Protein AF-0000000083360331 (afdb_homodimer)

Sequence (400 aa):
MRREDKVQSKLGWANVNGMLHIPVYKHYLQSQQKDIIAVVDMQGKKNMAIHWPDMNEFAAPVFIGQSQGRLHCITGHKKQEDHRVHIIELSIWVLEDYGAAQWVLKQSVSCLQLFGEISCGVDDLDVVAIHPDRNLVFFVHRYNWKLVSYDMDSEDEVYDLCTLGHGGGLIIPYVPYFVEVPVLSCGASTDFQEGQPRILMRREDKVQSKLGWANVNGMLHIPVYKHYLQSQQKDIIAVVDMQGKKNMAIHWPDMNEFAAPVFIGQSQGRLHCITGHKKQEDHRVHIIELSIWVLEDYGAAQWVLKQSVSCLQLFGEISCGVDDLDVVAIHPDRNLVFFVHRYNWKLVSYDMDSEDEVYDLCTLGHGGGLIIPYVPYFVEVPVLSCGASTDFQEGQPRIL

Solvent-accessible surface area (backbone atoms only — not comparable to full-atom values): 22003 Å² total; per-residue (Å²): 129,84,59,57,19,38,76,35,54,73,29,35,41,28,72,42,93,74,25,38,35,34,40,29,42,37,44,45,90,84,74,47,66,45,65,32,29,38,30,29,32,88,72,24,19,17,33,48,74,39,73,53,76,88,57,62,95,43,46,40,88,56,36,38,23,29,38,69,77,28,47,32,39,32,32,30,36,48,44,80,52,97,92,38,56,26,27,39,33,36,39,36,31,33,43,75,37,70,92,75,64,38,69,42,81,68,45,73,45,41,26,38,71,72,71,70,30,73,54,34,47,60,87,30,57,42,73,57,47,48,37,51,80,44,65,34,36,33,34,33,34,58,87,70,21,33,30,32,36,35,35,63,85,43,96,75,44,58,40,78,29,42,67,50,26,66,71,76,75,67,47,45,61,67,69,81,68,85,67,87,72,77,81,81,76,88,74,80,80,64,86,69,69,70,81,73,78,77,80,120,127,84,61,56,18,38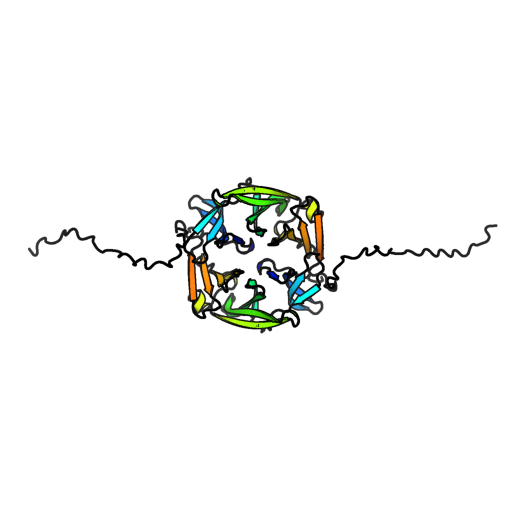,76,35,55,73,29,38,41,28,72,41,92,76,24,39,35,36,40,27,41,36,45,44,90,83,75,48,66,44,66,32,29,38,32,27,36,87,78,18,32,29,39,45,72,39,72,57,66,92,57,58,96,42,41,40,86,56,35,39,24,30,37,70,78,29,46,32,39,32,34,31,36,48,45,83,51,97,94,37,56,24,28,38,33,36,39,36,29,32,44,74,37,70,90,74,64,37,68,41,81,68,44,73,46,39,28,38,72,74,73,70,31,73,53,34,48,59,86,30,56,42,73,55,46,48,38,51,82,45,65,35,37,33,33,32,34,60,87,70,22,33,29,32,36,35,34,65,84,40,94,75,44,60,39,77,30,47,62,50,26,66,72,80,69,68,44,44,56,45,67,80,70,80,64,88,72,76,82,79,76,90,78,77,63,96,51,82,70,95,57,79,83,60,102,108

Structure (mmCIF, N/CA/C/O backbone):
data_AF-0000000083360331-model_v1
#
loop_
_entity.id
_entity.type
_entity.pdbx_description
1 polymer 'F-box associated domain-containing protein'
#
loop_
_atom_site.group_PDB
_atom_site.id
_atom_site.type_symbol
_atom_site.label_atom_id
_atom_site.label_alt_id
_atom_site.label_comp_id
_atom_site.label_asym_id
_atom_site.label_entity_id
_atom_site.label_seq_id
_atom_site.pdbx_PDB_ins_code
_atom_site.Cartn_x
_atom_site.Cartn_y
_atom_site.Cartn_z
_atom_site.occupancy
_atom_site.B_iso_or_equiv
_atom_site.auth_seq_id
_atom_site.auth_comp_id
_atom_site.auth_asym_id
_atom_site.auth_atom_id
_atom_site.pdbx_PDB_model_num
ATOM 1 N N . MET A 1 1 ? -24.969 9.156 -14.258 1 30.89 1 MET A N 1
ATOM 2 C CA . MET A 1 1 ? -23.938 8.125 -14.172 1 30.89 1 MET A CA 1
ATOM 3 C C . MET A 1 1 ? -23.312 8.094 -12.773 1 30.89 1 MET A C 1
ATOM 5 O O . MET A 1 1 ? -22.75 9.086 -12.32 1 30.89 1 MET A O 1
ATOM 9 N N . ARG A 1 2 ? -24.031 7.57 -11.797 1 40 2 ARG A N 1
ATOM 10 C CA . ARG A 1 2 ? -23.703 7.539 -10.375 1 40 2 ARG A CA 1
ATOM 11 C C . ARG A 1 2 ? -22.234 7.188 -10.164 1 40 2 ARG A C 1
ATOM 13 O O . ARG A 1 2 ? -21.766 6.141 -10.625 1 40 2 ARG A O 1
ATOM 20 N N . ARG A 1 3 ? -21.406 8.18 -10.109 1 50.44 3 ARG A N 1
ATOM 21 C CA . ARG A 1 3 ? -19.953 8.008 -9.953 1 50.44 3 ARG A CA 1
ATOM 22 C C . ARG A 1 3 ? -19.625 7.098 -8.773 1 50.44 3 ARG A C 1
ATOM 24 O O . ARG A 1 3 ? -20.203 7.246 -7.695 1 50.44 3 ARG A O 1
ATOM 31 N N . GLU A 1 4 ? -19.328 5.742 -8.914 1 59.19 4 GLU A N 1
ATOM 32 C CA . GLU A 1 4 ? -19.094 4.648 -7.977 1 59.19 4 GLU A CA 1
ATOM 33 C C . GLU A 1 4 ? -17.922 4.953 -7.055 1 59.19 4 GLU A C 1
ATOM 35 O O . GLU A 1 4 ? -17.031 5.73 -7.402 1 59.19 4 GLU A O 1
ATOM 40 N N . ASP A 1 5 ? -18.156 4.711 -5.715 1 70.19 5 ASP A N 1
ATOM 41 C CA . ASP A 1 5 ? -17.094 4.793 -4.73 1 70.19 5 ASP A CA 1
ATOM 42 C C . ASP A 1 5 ? -15.828 4.094 -5.234 1 70.19 5 ASP A C 1
ATOM 44 O O . ASP A 1 5 ? -15.906 3.053 -5.895 1 70.19 5 ASP A O 1
ATOM 48 N N . LYS A 1 6 ? -14.758 4.824 -5.09 1 75.75 6 LYS A N 1
ATOM 49 C CA . LYS A 1 6 ? -13.492 4.301 -5.605 1 75.75 6 LYS A CA 1
ATOM 50 C C . LYS A 1 6 ? -12.531 3.971 -4.473 1 75.75 6 LYS A C 1
ATOM 52 O O . LYS A 1 6 ? -12.227 4.824 -3.639 1 75.75 6 LYS A O 1
ATOM 57 N N . VAL A 1 7 ? -12.18 2.662 -4.379 1 78.5 7 VAL A N 1
ATOM 58 C CA . VAL A 1 7 ? -11.133 2.283 -3.439 1 78.5 7 VAL A CA 1
ATOM 59 C C . VAL A 1 7 ? -9.805 2.896 -3.873 1 78.5 7 VAL A C 1
ATOM 61 O O . VAL A 1 7 ? -9.438 2.834 -5.051 1 78.5 7 VAL A O 1
ATOM 64 N N . GLN A 1 8 ? -9.109 3.443 -2.883 1 83.56 8 GLN A N 1
ATOM 65 C CA . GLN A 1 8 ? -7.805 4.043 -3.156 1 83.56 8 GLN A CA 1
ATOM 66 C C . GLN A 1 8 ? -6.68 3.203 -2.564 1 83.56 8 GLN A C 1
ATOM 68 O O . GLN A 1 8 ? -6.066 3.59 -1.566 1 83.56 8 GLN A O 1
ATOM 73 N N . SER A 1 9 ? -6.348 2.191 -3.254 1 79.75 9 SER A N 1
ATOM 74 C CA . SER A 1 9 ? -5.391 1.219 -2.74 1 79.75 9 SER A CA 1
ATOM 75 C C . SER A 1 9 ? -3.984 1.81 -2.68 1 79.75 9 SER A C 1
ATOM 77 O O . SER A 1 9 ? -3.143 1.343 -1.908 1 79.75 9 SER A O 1
ATOM 79 N N . LYS A 1 10 ? -3.781 2.822 -3.477 1 81.94 10 LYS A N 1
ATOM 80 C CA . LYS A 1 10 ? -2.457 3.439 -3.506 1 81.94 10 LYS A CA 1
ATOM 81 C C . LYS A 1 10 ? -2.176 4.199 -2.213 1 81.94 10 LYS A C 1
ATOM 83 O O . LYS A 1 10 ? -1.026 4.535 -1.922 1 81.94 10 LYS A O 1
ATOM 88 N N . LEU A 1 11 ? -3.234 4.438 -1.443 1 90.81 11 LEU A N 1
ATOM 89 C CA . LEU A 1 11 ? -3.082 5.215 -0.22 1 90.81 11 LEU A CA 1
ATOM 90 C C . LEU A 1 11 ? -2.809 4.305 0.973 1 90.81 11 LEU A C 1
ATOM 92 O O . LEU A 1 11 ? -2.797 4.762 2.119 1 90.81 11 LEU A O 1
ATOM 96 N N . GLY A 1 12 ? -2.678 3.098 0.735 1 91.31 12 GLY A N 1
ATOM 97 C CA . GLY A 1 12 ? -2.338 2.18 1.81 1 91.31 12 GLY A CA 1
ATOM 98 C C . GLY A 1 12 ? -3.549 1.492 2.412 1 91.31 12 GLY A C 1
ATOM 99 O O . GLY A 1 12 ? -4.652 1.573 1.866 1 91.31 12 GLY A O 1
ATOM 100 N N . TRP A 1 13 ? -3.311 0.765 3.465 1 90.38 13 TRP A N 1
ATOM 101 C CA . TRP A 1 13 ? -4.293 0.057 4.281 1 90.38 13 TRP A CA 1
ATOM 102 C C . TRP A 1 13 ? -3.773 -0.152 5.699 1 90.38 13 TRP A C 1
ATOM 104 O O . TRP A 1 13 ? -2.59 0.067 5.973 1 90.38 13 TRP A O 1
ATOM 114 N N . ALA A 1 14 ? -4.719 -0.532 6.562 1 93.31 14 ALA A N 1
ATOM 115 C CA . ALA A 1 14 ? -4.293 -0.808 7.934 1 93.31 14 ALA A CA 1
ATOM 116 C C . ALA A 1 14 ? -5.176 -1.872 8.578 1 93.31 14 ALA A C 1
ATOM 118 O O . ALA A 1 14 ? -6.367 -1.968 8.273 1 93.31 14 ALA A O 1
ATOM 119 N N . ASN A 1 15 ? -4.5 -2.66 9.305 1 90.25 15 ASN A N 1
ATOM 120 C CA . ASN A 1 15 ? -5.207 -3.555 10.219 1 90.25 15 ASN A CA 1
ATOM 121 C C . ASN A 1 15 ? -5.129 -3.057 11.656 1 90.25 15 ASN A C 1
ATOM 123 O O . ASN A 1 15 ? -4.059 -3.064 12.266 1 90.25 15 ASN A O 1
ATOM 127 N N . VAL A 1 16 ? -6.25 -2.625 12.117 1 91.75 16 VAL A N 1
ATOM 128 C CA . VAL A 1 16 ? -6.328 -2.111 13.484 1 91.75 16 VAL A CA 1
ATOM 129 C C . VAL A 1 16 ? -7.496 -2.768 14.219 1 91.75 16 VAL A C 1
ATOM 131 O O . VAL A 1 16 ? -8.617 -2.797 13.711 1 91.75 16 VAL A O 1
ATOM 134 N N . ASN A 1 17 ? -7.207 -3.289 15.414 1 86.44 17 ASN A N 1
ATOM 135 C CA . ASN A 1 17 ? -8.227 -3.947 16.219 1 86.44 17 ASN A CA 1
ATOM 136 C C . ASN A 1 17 ? -8.938 -5.055 15.438 1 86.44 17 ASN A C 1
ATOM 138 O O . ASN A 1 17 ? -10.156 -5.203 15.539 1 86.44 17 ASN A O 1
ATOM 142 N N . GLY A 1 18 ? -8.219 -5.672 14.57 1 82.38 18 GLY A N 1
ATOM 143 C CA . GLY A 1 18 ? -8.758 -6.793 13.82 1 82.38 18 GLY A CA 1
ATOM 144 C C . GLY A 1 18 ? -9.633 -6.363 12.656 1 82.38 18 GLY A C 1
ATOM 145 O O . GLY A 1 18 ? -10.281 -7.195 12.023 1 82.38 18 GLY A O 1
ATOM 146 N N . MET A 1 19 ? -9.664 -5.098 12.461 1 87.81 19 MET A N 1
ATOM 147 C CA . MET A 1 19 ? -10.469 -4.555 11.359 1 87.81 19 MET A CA 1
ATOM 148 C C . MET A 1 19 ? -9.578 -4.035 10.242 1 87.81 19 MET A C 1
ATOM 150 O O . MET A 1 19 ? -8.516 -3.457 10.5 1 87.81 19 MET A O 1
ATOM 154 N N . LEU A 1 20 ? -10.086 -4.199 9.016 1 88.69 20 LEU A N 1
ATOM 155 C CA . LEU A 1 20 ? -9.391 -3.678 7.84 1 88.69 20 LEU A CA 1
ATOM 156 C C . LEU A 1 20 ? -9.844 -2.254 7.531 1 88.69 20 LEU A C 1
ATOM 158 O O . LEU A 1 20 ? -11.039 -1.974 7.484 1 88.69 20 LEU A O 1
ATOM 162 N N . HIS A 1 21 ? -8.953 -1.365 7.441 1 91.38 21 HIS A N 1
ATOM 163 C CA . HIS A 1 21 ? -9.211 0.023 7.078 1 91.38 21 HIS A CA 1
ATOM 164 C C . HIS A 1 21 ? -8.703 0.331 5.676 1 91.38 21 HIS A C 1
ATOM 166 O O . HIS A 1 21 ? -7.531 0.103 5.371 1 91.38 21 HIS A O 1
ATOM 172 N N . ILE A 1 22 ? -9.586 0.902 4.867 1 89.94 22 ILE A N 1
ATOM 173 C CA . ILE A 1 22 ? -9.258 1.138 3.467 1 89.94 22 ILE A CA 1
ATOM 174 C C . ILE A 1 22 ? -9.734 2.527 3.053 1 89.94 22 ILE A C 1
ATOM 176 O O . ILE A 1 22 ? -10.891 2.887 3.275 1 89.94 22 ILE A O 1
ATOM 180 N N . PRO A 1 23 ? -8.82 3.289 2.465 1 91.12 23 PRO A N 1
ATOM 181 C CA . PRO A 1 23 ? -9.266 4.574 1.932 1 91.12 23 PRO A CA 1
ATOM 182 C C . PRO A 1 23 ? -10.211 4.426 0.74 1 91.12 23 PRO A C 1
ATOM 184 O O . PRO A 1 23 ? -9.945 3.625 -0.163 1 91.12 23 PRO A O 1
ATOM 187 N N . VAL A 1 24 ? -11.242 5.262 0.82 1 86.56 24 VAL A N 1
ATOM 188 C CA . VAL A 1 24 ? -12.242 5.219 -0.24 1 86.56 24 VAL A CA 1
ATOM 189 C C . VAL A 1 24 ? -12.656 6.641 -0.616 1 86.56 24 VAL A C 1
ATOM 191 O O . VAL A 1 24 ? -12.828 7.496 0.256 1 86.56 24 VAL A O 1
ATOM 194 N N . TYR A 1 25 ? -12.688 6.867 -1.899 1 84.56 25 TYR A N 1
ATOM 195 C CA . TYR A 1 25 ? -13.289 8.094 -2.404 1 84.56 25 TYR A CA 1
ATOM 196 C C . TYR A 1 25 ? -14.789 7.914 -2.639 1 84.56 25 TYR A C 1
ATOM 198 O O . TYR A 1 25 ? -15.195 7.203 -3.557 1 84.56 25 TYR A O 1
ATOM 206 N N . LYS A 1 26 ? -15.516 8.578 -1.834 1 77.81 26 LYS A N 1
ATOM 207 C CA . LYS A 1 26 ? -16.969 8.406 -1.89 1 77.81 26 LYS A CA 1
ATOM 208 C C . LYS A 1 26 ? -17.609 9.5 -2.734 1 77.81 26 LYS A C 1
ATOM 210 O O . LYS A 1 26 ? -17.312 10.68 -2.57 1 77.81 26 LYS A O 1
ATOM 215 N N . HIS A 1 27 ? -18.328 9.047 -3.756 1 71.56 27 HIS A N 1
ATOM 216 C CA . HIS A 1 27 ? -19.094 9.969 -4.582 1 71.56 27 HIS A CA 1
ATOM 217 C C . HIS A 1 27 ? -20.547 10.062 -4.113 1 71.56 27 HIS A C 1
ATOM 219 O O . HIS A 1 27 ? -21.25 9.055 -4.07 1 71.56 27 HIS A O 1
ATOM 225 N N . TYR A 1 28 ? -20.875 11.156 -3.549 1 60.72 28 TYR A N 1
ATOM 226 C CA . TYR A 1 28 ? -22.25 11.367 -3.123 1 60.72 28 TYR A CA 1
ATOM 227 C C . TYR A 1 28 ? -23.094 11.938 -4.262 1 60.72 28 TYR A C 1
ATOM 229 O O . TYR A 1 28 ? -22.547 12.398 -5.27 1 60.72 28 TYR A O 1
ATOM 237 N N . LEU A 1 29 ? -24.344 11.656 -4.254 1 57.44 29 LEU A N 1
ATOM 238 C CA . LEU A 1 29 ? -25.297 12.156 -5.238 1 57.44 29 LEU A CA 1
ATOM 239 C C . LEU A 1 29 ? -25.156 13.664 -5.406 1 57.44 29 LEU A C 1
ATOM 241 O O . LEU A 1 29 ? -25.344 14.188 -6.508 1 57.44 29 LEU A O 1
ATOM 245 N N . GLN A 1 30 ? -25.141 14.305 -4.398 1 57.62 30 GLN A N 1
ATOM 246 C CA . GLN A 1 30 ? -25.172 15.758 -4.527 1 57.62 30 GLN A CA 1
ATOM 247 C C . GLN A 1 30 ? -23.766 16.328 -4.742 1 57.62 30 GLN A C 1
ATOM 249 O O . GLN A 1 30 ? -23.469 17.438 -4.316 1 57.62 30 GLN A O 1
ATOM 254 N N . SER A 1 31 ? -22.984 15.711 -5.488 1 58.56 31 SER A N 1
ATOM 255 C CA . SER A 1 31 ? -21.688 16.188 -5.965 1 58.56 31 SER A CA 1
ATOM 256 C C . SER A 1 31 ? -20.688 16.312 -4.82 1 58.56 31 SER A C 1
ATOM 258 O O . SER A 1 31 ? -19.609 16.891 -4.996 1 58.56 31 SER A O 1
ATOM 260 N N . GLN A 1 32 ? -21.25 15.883 -3.615 1 64.81 32 GLN A N 1
ATOM 261 C CA . GLN A 1 32 ? -20.25 15.938 -2.559 1 64.81 32 GLN A CA 1
ATOM 262 C C . GLN A 1 32 ? -19.375 14.68 -2.564 1 64.81 32 GLN A C 1
ATOM 264 O O . GLN A 1 32 ? -19.891 13.57 -2.717 1 64.81 32 GLN A O 1
ATOM 269 N N . GLN A 1 33 ? -18.141 14.938 -2.855 1 67 33 GLN A N 1
ATOM 270 C CA . GLN A 1 33 ? -17.156 13.867 -2.809 1 67 33 GLN A CA 1
ATOM 271 C C . GLN A 1 33 ? -16.266 14 -1.575 1 67 33 GLN A C 1
ATOM 273 O O . GLN A 1 33 ? -15.922 15.109 -1.162 1 67 33 GLN A O 1
ATOM 278 N N . LYS A 1 34 ? -16.297 12.836 -0.924 1 78.5 34 LYS A N 1
ATOM 279 C CA . LYS A 1 34 ? -15.477 12.898 0.285 1 78.5 34 LYS A CA 1
ATOM 280 C C . LYS A 1 34 ? -14.578 11.672 0.398 1 78.5 34 LYS A C 1
ATOM 282 O O . LYS A 1 34 ? -14.984 10.562 0.058 1 78.5 34 LYS A O 1
ATOM 287 N N . ASP A 1 35 ? -13.383 11.984 0.815 1 85.94 35 ASP A N 1
ATOM 288 C CA . ASP A 1 35 ? -12.484 10.898 1.17 1 85.94 35 ASP A CA 1
ATOM 289 C C . ASP A 1 35 ? -12.82 10.328 2.545 1 85.94 35 ASP A C 1
ATOM 291 O O . ASP A 1 35 ? -12.93 11.07 3.521 1 85.94 35 ASP A O 1
ATOM 295 N N . ILE A 1 36 ? -13.031 9.008 2.527 1 87.56 36 ILE A N 1
ATOM 296 C CA . ILE A 1 36 ? -13.312 8.344 3.793 1 87.56 36 ILE A CA 1
ATOM 297 C C . ILE A 1 36 ? -12.422 7.113 3.941 1 87.56 36 ILE A C 1
ATOM 299 O O . ILE A 1 36 ? -11.734 6.723 2.998 1 87.56 36 ILE A O 1
ATOM 303 N N . ILE A 1 37 ? -12.398 6.637 5.105 1 90.88 37 ILE A N 1
ATOM 304 C CA . ILE A 1 37 ? -11.758 5.355 5.387 1 90.88 37 ILE A CA 1
ATOM 305 C C . ILE A 1 37 ? -12.812 4.305 5.703 1 90.88 37 ILE A C 1
ATOM 307 O O . ILE A 1 37 ? -13.516 4.41 6.711 1 90.88 37 ILE A O 1
ATOM 311 N N . ALA A 1 38 ? -12.906 3.35 4.855 1 87.19 38 ALA A N 1
ATOM 312 C CA . ALA A 1 38 ? -13.836 2.244 5.094 1 87.19 38 ALA A CA 1
ATOM 313 C C . ALA A 1 38 ? -13.242 1.237 6.078 1 87.19 38 ALA A C 1
ATOM 315 O O . ALA A 1 38 ? -12.055 0.922 6.012 1 87.19 38 ALA A O 1
ATOM 316 N N . VAL A 1 39 ? -14.047 0.82 7.02 1 88.31 39 VAL A N 1
ATOM 317 C CA . VAL A 1 39 ? -13.664 -0.188 8 1 88.31 39 VAL A CA 1
ATOM 318 C C . VAL A 1 39 ? -14.422 -1.486 7.734 1 88.31 39 VAL A C 1
ATOM 320 O O . VAL A 1 39 ? -15.656 -1.498 7.707 1 88.31 39 VAL A O 1
ATOM 323 N N . VAL A 1 40 ? -13.578 -2.516 7.512 1 82.44 40 VAL A N 1
ATOM 324 C CA . VAL A 1 40 ? -14.195 -3.787 7.148 1 82.44 40 VAL A CA 1
ATOM 325 C C . VAL A 1 40 ? -13.734 -4.879 8.109 1 82.44 40 VAL A C 1
ATOM 327 O O . VAL A 1 40 ? -12.547 -4.957 8.445 1 82.44 40 VAL A O 1
ATOM 330 N N . ASP A 1 41 ? -14.555 -5.586 8.602 1 76.12 41 ASP A N 1
ATOM 331 C CA . ASP A 1 41 ? -14.156 -6.711 9.438 1 76.12 41 ASP A CA 1
ATOM 332 C C . ASP A 1 41 ? -13.719 -7.902 8.586 1 76.12 41 ASP A C 1
ATOM 334 O O . ASP A 1 41 ? -13.953 -7.926 7.375 1 76.12 41 ASP A O 1
ATOM 338 N N . MET A 1 42 ? -12.938 -8.766 9.117 1 63.88 42 MET A N 1
ATOM 339 C CA . MET A 1 42 ? -12.359 -9.891 8.391 1 63.88 42 MET A CA 1
ATOM 340 C C . MET A 1 42 ? -13.453 -10.781 7.816 1 63.88 42 MET A C 1
ATOM 342 O O . MET A 1 42 ? -13.203 -11.578 6.91 1 63.88 42 MET A O 1
ATOM 346 N N . GLN A 1 43 ? -14.539 -10.562 8.344 1 59.69 43 GLN A N 1
ATOM 347 C CA . GLN A 1 43 ? -15.641 -11.367 7.836 1 59.69 43 GLN A CA 1
ATOM 348 C C . GLN A 1 43 ? -16.484 -10.578 6.848 1 59.69 43 GLN A C 1
ATOM 350 O O . GLN A 1 43 ? -17.438 -11.109 6.273 1 59.69 43 GLN A O 1
ATOM 355 N N . GLY A 1 44 ? -16.078 -9.383 6.574 1 56.84 44 GLY A N 1
ATOM 356 C CA . GLY A 1 44 ? -16.672 -8.508 5.582 1 56.84 44 GLY A CA 1
ATOM 357 C C . GLY A 1 44 ? -18.062 -8.031 5.957 1 56.84 44 GLY A C 1
ATOM 358 O O . GLY A 1 44 ? -18.812 -7.562 5.105 1 56.84 44 GLY A O 1
ATOM 359 N N . LYS A 1 45 ? -18.438 -8.211 7.164 1 56.56 45 LYS A N 1
ATOM 360 C CA . LYS A 1 45 ? -19.812 -7.918 7.531 1 56.56 45 LYS A CA 1
ATOM 361 C C . LYS A 1 45 ? -19.969 -6.473 8.008 1 56.56 45 LYS A C 1
ATOM 363 O O . LYS A 1 45 ? -20.984 -5.832 7.746 1 56.56 45 LYS A O 1
ATOM 368 N N . LYS A 1 46 ? -19.016 -6.078 8.828 1 57.25 46 LYS A N 1
ATOM 369 C CA . LYS A 1 46 ? -19.156 -4.738 9.391 1 57.25 46 LYS A CA 1
ATOM 370 C C . LYS A 1 46 ? -18.391 -3.709 8.562 1 57.25 46 LYS A C 1
ATOM 372 O O . LYS A 1 46 ? -17.266 -3.951 8.148 1 57.25 46 LYS A O 1
ATOM 377 N N . ASN A 1 47 ? -19.312 -2.75 8.102 1 66.75 47 ASN A N 1
ATOM 378 C CA . ASN A 1 47 ? -18.656 -1.643 7.414 1 66.75 47 ASN A CA 1
ATOM 379 C C . ASN A 1 47 ? -18.906 -0.314 8.125 1 66.75 47 ASN A C 1
ATOM 381 O O . ASN A 1 47 ? -20.031 -0.018 8.516 1 66.75 47 ASN A O 1
ATOM 385 N N . MET A 1 48 ? -18.016 0.158 8.836 1 77.88 48 MET A N 1
ATOM 386 C CA . MET A 1 48 ? -18.016 1.533 9.328 1 77.88 48 MET A CA 1
ATOM 387 C C . MET A 1 48 ? -17.047 2.402 8.531 1 77.88 48 MET A C 1
ATOM 389 O O . MET A 1 48 ? -16.312 1.898 7.68 1 77.88 48 MET A O 1
ATOM 393 N N . ALA A 1 49 ? -17.391 3.646 8.648 1 84.88 49 ALA A N 1
ATOM 394 C CA . ALA A 1 49 ? -16.484 4.574 7.977 1 84.88 49 ALA A CA 1
ATOM 395 C C . ALA A 1 49 ? -15.898 5.574 8.961 1 84.88 49 ALA A C 1
ATOM 397 O O . ALA A 1 49 ? -16.562 5.984 9.914 1 84.88 49 ALA A O 1
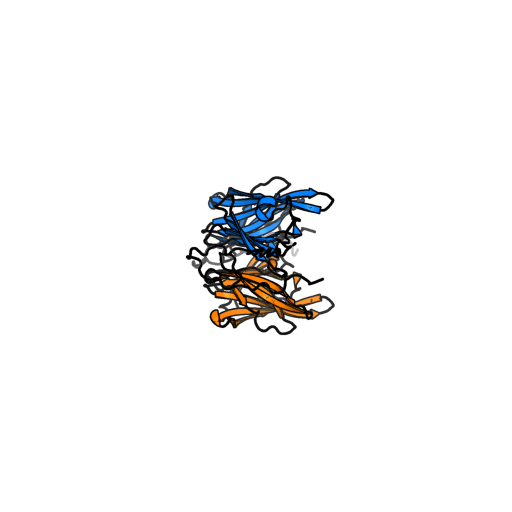ATOM 398 N N . ILE A 1 50 ? -14.742 5.82 8.828 1 89.69 50 ILE A N 1
ATOM 399 C CA . ILE A 1 50 ? -14.055 6.875 9.562 1 89.69 50 ILE A CA 1
ATOM 400 C C . ILE A 1 50 ? -13.734 8.031 8.625 1 89.69 50 ILE A C 1
ATOM 402 O O . ILE A 1 50 ? -13.281 7.82 7.5 1 89.69 50 ILE A O 1
ATOM 406 N N . HIS A 1 51 ? -14.008 9.211 9.102 1 89.44 51 HIS A N 1
ATOM 407 C CA . HIS A 1 51 ? -13.688 10.375 8.281 1 89.44 51 HIS A CA 1
ATOM 408 C C . HIS A 1 51 ? -12.195 10.672 8.305 1 89.44 51 HIS A C 1
ATOM 410 O O . HIS A 1 51 ? -11.508 10.383 9.289 1 89.44 51 HIS A O 1
ATOM 416 N N . TRP A 1 52 ? -11.836 11.188 7.234 1 89.62 52 TRP A N 1
ATOM 417 C CA . TRP A 1 52 ? -10.492 11.75 7.238 1 89.62 52 TRP A CA 1
ATOM 418 C C . TRP A 1 52 ? -10.43 13 8.109 1 89.62 52 TRP A C 1
ATOM 420 O O . TRP A 1 52 ? -11.422 13.719 8.25 1 89.62 52 TRP A O 1
ATOM 430 N N . PRO A 1 53 ? -9.305 13.141 8.805 1 88.25 53 PRO A N 1
ATOM 431 C CA . PRO A 1 53 ? -9.234 14.352 9.625 1 88.25 53 PRO A CA 1
ATOM 432 C C . PRO A 1 53 ? -9.516 15.617 8.828 1 88.25 53 PRO A C 1
ATOM 434 O O . PRO A 1 53 ? -9.156 15.711 7.652 1 88.25 53 PRO A O 1
ATOM 437 N N . ASP A 1 54 ? -10.516 16.297 9.219 1 67.06 54 ASP A N 1
ATOM 438 C CA . ASP A 1 54 ? -11.008 17.516 8.57 1 67.06 54 ASP A CA 1
ATOM 439 C C . ASP A 1 54 ? -9.891 18.547 8.391 1 67.06 54 ASP A C 1
ATOM 441 O O . ASP A 1 54 ? -9.266 18.953 9.367 1 67.06 54 ASP A O 1
ATOM 445 N N . MET A 1 55 ? -9.406 18.297 7.219 1 69.06 55 MET A N 1
ATOM 446 C CA . MET A 1 55 ? -8.492 19.406 6.941 1 69.06 55 MET A CA 1
ATOM 447 C C . MET A 1 55 ? -9.102 20.359 5.922 1 69.06 55 MET A C 1
ATOM 449 O O . MET A 1 55 ? -10.109 20.031 5.285 1 69.06 55 MET A O 1
ATOM 453 N N . ASN A 1 56 ? -8.703 21.562 5.781 1 72.94 56 ASN A N 1
ATOM 454 C CA . ASN A 1 56 ? -9.195 22.578 4.863 1 72.94 56 ASN A CA 1
ATOM 455 C C . ASN A 1 56 ? -9.164 22.094 3.416 1 72.94 56 ASN A C 1
ATOM 457 O O . ASN A 1 56 ? -8.82 20.938 3.154 1 72.94 56 ASN A O 1
ATOM 461 N N . GLU A 1 57 ? -9.672 22.797 2.533 1 75.56 57 GLU A N 1
ATOM 462 C CA . GLU A 1 57 ? -9.812 22.484 1.114 1 75.56 57 GLU A CA 1
ATOM 463 C C . GLU A 1 57 ? -8.445 22.219 0.474 1 75.56 57 GLU A C 1
ATOM 465 O O . GLU A 1 57 ? -8.367 21.672 -0.63 1 75.56 57 GLU A O 1
ATOM 470 N N . PHE A 1 58 ? -7.441 22.5 1.198 1 84.19 58 PHE A N 1
ATOM 471 C CA . PHE A 1 58 ? -6.109 22.359 0.618 1 84.19 58 PHE A CA 1
ATOM 472 C C . PHE A 1 58 ? -5.438 21.078 1.103 1 84.19 58 PHE A C 1
ATOM 474 O O . PHE A 1 58 ? -4.277 20.828 0.773 1 84.19 58 PHE A O 1
ATOM 481 N N . ALA A 1 59 ? -6.203 20.328 1.762 1 88.12 59 ALA A N 1
ATOM 482 C CA . ALA A 1 59 ? -5.637 19.078 2.283 1 88.12 59 ALA A CA 1
ATOM 483 C C . ALA A 1 59 ? -6.16 17.875 1.511 1 88.12 59 ALA A C 1
ATOM 485 O O . ALA A 1 59 ? -7.328 17.828 1.126 1 88.12 59 ALA A O 1
ATOM 486 N N . ALA A 1 60 ? -5.262 16.984 1.208 1 89.75 60 ALA A N 1
ATOM 487 C CA . ALA A 1 60 ? -5.641 15.758 0.513 1 89.75 60 ALA A CA 1
ATOM 488 C C . ALA A 1 60 ? -5.09 14.531 1.231 1 89.75 60 ALA A C 1
ATOM 490 O O . ALA A 1 60 ? -4.02 14.594 1.84 1 89.75 60 ALA A O 1
ATOM 491 N N . PRO A 1 61 ? -5.875 13.461 1.163 1 92.38 61 PRO A N 1
ATOM 492 C CA . PRO A 1 61 ? -5.344 12.203 1.708 1 92.38 61 PRO A CA 1
ATOM 493 C C . PRO A 1 61 ? -4.066 11.75 1.008 1 92.38 61 PRO A C 1
ATOM 495 O O . PRO A 1 61 ? -3.945 11.883 -0.213 1 92.38 61 PRO A O 1
ATOM 498 N N . VAL A 1 62 ? -3.164 11.227 1.815 1 93.25 62 VAL A N 1
ATOM 499 C CA . VAL A 1 62 ? -1.901 10.781 1.236 1 93.25 62 VAL A CA 1
ATOM 500 C C . VAL A 1 62 ? -1.68 9.305 1.547 1 93.25 62 VAL A C 1
ATOM 502 O O . VAL A 1 62 ? -1.278 8.531 0.673 1 93.25 62 VAL A O 1
ATOM 505 N N . PHE A 1 63 ? -1.972 8.945 2.826 1 95.62 63 PHE A N 1
ATOM 506 C CA . PHE A 1 63 ? -1.604 7.59 3.211 1 95.62 63 PHE A CA 1
ATOM 507 C C . PHE A 1 63 ? -2.25 7.211 4.539 1 95.62 63 PHE A C 1
ATOM 509 O O . PHE A 1 63 ? -2.443 8.062 5.406 1 95.62 63 PHE A O 1
ATOM 516 N N . ILE A 1 64 ? -2.559 5.898 4.664 1 96.56 64 ILE A N 1
ATOM 517 C CA . ILE A 1 64 ? -2.93 5.387 5.98 1 96.56 64 ILE A CA 1
ATOM 518 C C . ILE A 1 64 ? -2.053 4.188 6.332 1 96.56 64 ILE A C 1
ATOM 520 O O . ILE A 1 64 ? -1.52 3.52 5.445 1 96.56 64 ILE A O 1
ATOM 524 N N . GLY A 1 65 ? -1.9 3.934 7.59 1 95.06 65 GLY A N 1
ATOM 525 C CA . GLY A 1 65 ? -1.174 2.791 8.117 1 95.06 65 GLY A CA 1
ATOM 526 C C . GLY A 1 65 ? -1.382 2.588 9.609 1 95.06 65 GLY A C 1
ATOM 527 O O . GLY A 1 65 ? -2.125 3.338 10.242 1 95.06 65 GLY A O 1
ATOM 528 N N . GLN A 1 66 ? -0.863 1.529 10.047 1 94.25 66 GLN A N 1
ATOM 529 C CA . GLN A 1 66 ? -0.935 1.228 11.477 1 94.25 66 GLN A CA 1
ATOM 530 C C . GLN A 1 66 ? 0.44 1.329 12.133 1 94.25 66 GLN A C 1
ATOM 532 O O . GLN A 1 66 ? 1.442 0.909 11.547 1 94.25 66 GLN A O 1
ATOM 537 N N . SER A 1 67 ? 0.483 2.016 13.234 1 93.19 67 SER A N 1
ATOM 538 C CA . SER A 1 67 ? 1.684 2.049 14.062 1 93.19 67 SER A CA 1
ATOM 539 C C . SER A 1 67 ? 1.337 1.922 15.539 1 93.19 67 SER A C 1
ATOM 541 O O . SER A 1 67 ? 0.435 2.602 16.031 1 93.19 67 SER A O 1
ATOM 543 N N . GLN A 1 68 ? 1.969 0.96 16.188 1 92.25 68 GLN A N 1
ATOM 544 C CA . GLN A 1 68 ? 1.777 0.718 17.609 1 92.25 68 GLN A CA 1
ATOM 545 C C . GLN A 1 68 ? 0.303 0.5 17.938 1 92.25 68 GLN A C 1
ATOM 547 O O . GLN A 1 68 ? -0.216 1.072 18.891 1 92.25 68 GLN A O 1
ATOM 552 N N . GLY A 1 69 ? -0.357 -0.162 17.109 1 92.5 69 GLY A N 1
ATOM 553 C CA . GLY A 1 69 ? -1.724 -0.595 17.359 1 92.5 69 GLY A CA 1
ATOM 554 C C . GLY A 1 69 ? -2.752 0.479 17.062 1 92.5 69 GLY A C 1
ATOM 555 O O . GLY A 1 69 ? -3.941 0.298 17.328 1 92.5 69 GLY A O 1
ATOM 556 N N . ARG A 1 70 ? -2.309 1.553 16.547 1 96.12 70 ARG A N 1
ATOM 557 C CA . ARG A 1 70 ? -3.24 2.641 16.25 1 96.12 70 ARG A CA 1
ATOM 558 C C . ARG A 1 70 ? -3.225 3 14.773 1 96.12 70 ARG A C 1
ATOM 560 O O . ARG A 1 70 ? -2.213 2.818 14.094 1 96.12 70 ARG A O 1
ATOM 567 N N . LEU A 1 71 ? -4.363 3.535 14.328 1 96.81 71 LEU A N 1
ATOM 568 C CA . LEU A 1 71 ? -4.496 3.973 12.945 1 96.81 71 LEU A CA 1
ATOM 569 C C . LEU A 1 71 ? -3.865 5.348 12.75 1 96.81 71 LEU A C 1
ATOM 571 O O . LEU A 1 71 ? -4.078 6.254 13.555 1 96.81 71 LEU A O 1
ATOM 575 N N . HIS A 1 72 ? -3.072 5.449 11.781 1 97.12 72 HIS A N 1
ATOM 576 C CA . HIS A 1 72 ? -2.455 6.715 11.398 1 97.12 72 HIS A CA 1
ATOM 577 C C . HIS A 1 72 ? -2.881 7.133 9.992 1 97.12 72 HIS A C 1
ATOM 579 O O . HIS A 1 72 ? -3.121 6.281 9.133 1 97.12 72 HIS A O 1
ATOM 585 N N . CYS A 1 73 ? -2.975 8.359 9.773 1 96.31 73 CYS A N 1
ATOM 586 C CA . CYS A 1 73 ? -3.191 8.898 8.438 1 96.31 73 CYS A CA 1
ATOM 587 C C . CYS A 1 73 ? -2.252 10.07 8.156 1 96.31 73 CYS A C 1
ATOM 589 O O . CYS A 1 73 ? -1.794 10.734 9.086 1 96.31 73 CYS A O 1
ATOM 591 N N . ILE A 1 74 ? -1.922 10.242 6.93 1 95.75 74 ILE A N 1
ATOM 592 C CA . ILE A 1 74 ? -1.098 11.352 6.473 1 95.75 74 ILE A CA 1
ATOM 593 C C . ILE A 1 74 ? -1.885 12.211 5.48 1 95.75 74 ILE A C 1
ATOM 595 O O . ILE A 1 74 ? -2.482 11.68 4.539 1 95.75 74 ILE A O 1
ATOM 599 N N . THR A 1 75 ? -1.962 13.477 5.754 1 95.19 75 THR A N 1
ATOM 600 C CA . THR A 1 75 ? -2.576 14.438 4.84 1 95.19 75 THR A CA 1
ATOM 601 C C . THR A 1 75 ? -1.526 15.383 4.262 1 95.19 75 THR A C 1
ATOM 603 O O . THR A 1 75 ? -0.585 15.773 4.957 1 95.19 75 THR A O 1
ATOM 606 N N . GLY A 1 76 ? -1.709 15.688 3.035 1 94.62 76 GLY A N 1
ATOM 607 C CA . GLY A 1 76 ? -0.823 16.641 2.379 1 94.62 76 GLY A CA 1
ATOM 608 C C . GLY A 1 76 ? -1.479 17.969 2.109 1 94.62 76 GLY A C 1
ATOM 609 O O . GLY 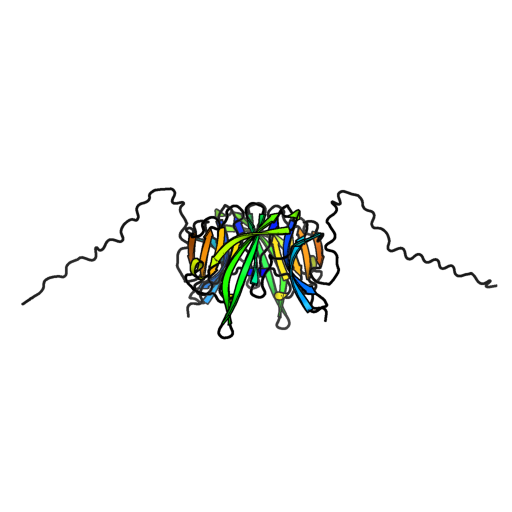A 1 76 ? -2.598 18.031 1.593 1 94.62 76 GLY A O 1
ATOM 610 N N . HIS A 1 77 ? -0.803 18.984 2.521 1 93.81 77 HIS A N 1
ATOM 611 C CA . HIS A 1 77 ? -1.25 20.328 2.207 1 93.81 77 HIS A CA 1
ATOM 612 C C . HIS A 1 77 ? -0.753 20.766 0.833 1 93.81 77 HIS A C 1
ATOM 614 O O . HIS A 1 77 ? 0.456 20.859 0.603 1 93.81 77 HIS A O 1
ATOM 620 N N . LYS A 1 78 ? -1.743 21.094 0.071 1 91.69 78 LYS A N 1
ATOM 621 C CA . LYS A 1 78 ? -1.418 21.375 -1.326 1 91.69 78 LYS A CA 1
ATOM 622 C C . LYS A 1 78 ? -1.486 22.875 -1.621 1 91.69 78 LYS A C 1
ATOM 624 O O . LYS A 1 78 ? -2.227 23.609 -0.964 1 91.69 78 LYS A O 1
ATOM 629 N N . LYS A 1 79 ? -0.704 23.203 -2.541 1 89.5 79 LYS A N 1
ATOM 630 C CA . LYS A 1 79 ? -0.707 24.547 -3.107 1 89.5 79 LYS A CA 1
ATOM 631 C C . LYS A 1 79 ? -0.572 24.516 -4.629 1 89.5 79 LYS A C 1
ATOM 633 O O . LYS A 1 79 ? 0.202 23.719 -5.164 1 89.5 79 LYS A O 1
ATOM 638 N N . GLN A 1 80 ? -1.395 25.172 -5.277 1 89.81 80 GLN A N 1
ATOM 639 C CA . GLN A 1 80 ? -1.289 25.297 -6.727 1 89.81 80 GLN A CA 1
ATOM 640 C C . GLN A 1 80 ? -0.278 26.359 -7.125 1 89.81 80 GLN A C 1
ATOM 642 O O . GLN A 1 80 ? -0.398 27.516 -6.715 1 89.81 80 GLN A O 1
ATOM 647 N N . GLU A 1 81 ? 0.72 25.953 -7.754 1 83.38 81 GLU A N 1
ATOM 648 C CA . GLU A 1 81 ? 1.723 26.859 -8.289 1 83.38 81 GLU A CA 1
ATOM 649 C C . GLU A 1 81 ? 2.059 26.531 -9.742 1 83.38 81 GLU A C 1
ATOM 651 O O . GLU A 1 81 ? 2.422 25.391 -10.047 1 83.38 81 GLU A O 1
ATOM 656 N N . ASP A 1 82 ? 2.076 27.516 -10.719 1 81.94 82 ASP A N 1
ATOM 657 C CA . ASP A 1 82 ? 2.471 27.391 -12.117 1 81.94 82 ASP A CA 1
ATOM 658 C C . ASP A 1 82 ? 1.809 26.188 -12.773 1 81.94 82 ASP A C 1
ATOM 660 O O . ASP A 1 82 ? 2.473 25.406 -13.453 1 81.94 82 ASP A O 1
ATOM 664 N N . HIS A 1 83 ? 0.608 25.859 -12.508 1 84.62 83 HIS A N 1
ATOM 665 C CA . HIS A 1 83 ? -0.215 24.828 -13.141 1 84.62 83 HIS A CA 1
ATOM 666 C C . HIS A 1 83 ? 0.1 23.453 -12.578 1 84.62 83 HIS A C 1
ATOM 668 O O . HIS A 1 83 ? -0.298 22.438 -13.156 1 84.62 83 HIS A O 1
ATOM 674 N N . ARG A 1 84 ? 0.905 23.453 -11.672 1 87.06 84 ARG A N 1
ATOM 675 C CA . ARG A 1 84 ? 1.168 22.188 -11.008 1 87.06 84 ARG A CA 1
ATOM 676 C C . ARG A 1 84 ? 0.718 22.219 -9.555 1 87.06 84 ARG A C 1
ATOM 678 O O . ARG A 1 84 ? 0.633 23.297 -8.953 1 87.06 84 ARG A O 1
ATOM 685 N N . VAL A 1 85 ? 0.39 21.094 -9.031 1 88.94 85 VAL A N 1
ATOM 686 C CA . VAL A 1 85 ? 0.012 20.953 -7.629 1 88.94 85 VAL A CA 1
ATOM 687 C C . VAL A 1 85 ? 1.212 20.469 -6.816 1 88.94 85 VAL A C 1
ATOM 689 O O . VAL A 1 85 ? 1.867 19.484 -7.184 1 88.94 85 VAL A O 1
ATOM 692 N N . HIS A 1 86 ? 1.49 21.234 -5.797 1 91.75 86 HIS A N 1
ATOM 693 C CA . HIS A 1 86 ? 2.619 20.922 -4.93 1 91.75 86 HIS A CA 1
ATOM 694 C C . HIS A 1 86 ? 2.156 20.609 -3.51 1 91.75 86 HIS A C 1
ATOM 696 O O . HIS A 1 86 ? 1.124 21.125 -3.066 1 91.75 86 HIS A O 1
ATOM 702 N N . ILE A 1 87 ? 2.908 19.766 -2.902 1 92 87 ILE A N 1
ATOM 703 C CA . ILE A 1 87 ? 2.736 19.531 -1.473 1 92 87 ILE A CA 1
ATOM 704 C C . ILE A 1 87 ? 3.787 20.328 -0.692 1 92 87 ILE A C 1
ATOM 706 O O . ILE A 1 87 ? 4.984 20.219 -0.979 1 92 87 ILE A O 1
ATOM 710 N N . ILE A 1 88 ? 3.346 21.047 0.218 1 92.56 88 ILE A N 1
ATOM 711 C CA . ILE A 1 88 ? 4.266 21.891 0.979 1 92.56 88 ILE A CA 1
ATOM 712 C C . ILE A 1 88 ? 4.539 21.25 2.34 1 92.56 88 ILE A C 1
ATOM 714 O O . ILE A 1 88 ? 5.633 21.391 2.889 1 92.56 88 ILE A O 1
ATOM 718 N N . GLU A 1 89 ? 3.488 20.641 2.828 1 93.06 89 GLU A N 1
ATOM 719 C CA . GLU A 1 89 ? 3.57 20.094 4.18 1 93.06 89 GLU A CA 1
ATOM 720 C C . GLU A 1 89 ? 2.699 18.844 4.32 1 93.06 89 GLU A C 1
ATOM 722 O O . GLU A 1 89 ? 1.682 18.703 3.639 1 93.06 89 GLU A O 1
ATOM 727 N N . LEU A 1 90 ? 3.232 17.953 5.176 1 93.44 90 LEU A N 1
ATOM 728 C CA . LEU A 1 90 ? 2.463 16.766 5.527 1 93.44 90 LEU A CA 1
ATOM 729 C C . LEU A 1 90 ? 2.037 16.812 6.992 1 93.44 90 LEU A C 1
ATOM 731 O O . LEU A 1 90 ? 2.814 17.219 7.855 1 93.44 90 LEU A O 1
ATOM 735 N N . SER A 1 91 ? 0.833 16.5 7.211 1 94.44 91 SER A N 1
ATOM 736 C CA . SER A 1 91 ? 0.323 16.312 8.562 1 94.44 91 SER A CA 1
ATOM 737 C C . SER A 1 91 ? 0.085 14.836 8.875 1 94.44 91 SER A C 1
ATOM 739 O O . SER A 1 91 ? -0.606 14.148 8.125 1 94.44 91 SER A O 1
ATOM 741 N N . ILE A 1 92 ? 0.673 14.383 9.93 1 94.94 92 ILE A N 1
ATOM 742 C CA . ILE A 1 92 ? 0.497 13.008 10.391 1 94.94 92 ILE A CA 1
ATOM 743 C C . ILE A 1 92 ? -0.473 12.977 11.57 1 94.94 92 ILE A C 1
ATOM 745 O O . ILE A 1 92 ? -0.264 13.672 12.57 1 94.94 92 ILE A O 1
ATOM 749 N N . TRP A 1 93 ? -1.492 12.148 11.391 1 95.44 93 TRP A N 1
ATOM 750 C CA . TRP A 1 93 ? -2.551 12.07 12.391 1 95.44 93 TRP A CA 1
ATOM 751 C C . TRP A 1 93 ? -2.629 10.664 12.984 1 95.44 93 TRP A C 1
ATOM 753 O O . TRP A 1 93 ? -2.336 9.68 12.305 1 95.44 93 TRP A O 1
ATOM 763 N N . VAL A 1 94 ? -3 10.617 14.266 1 96.56 94 VAL A N 1
ATOM 764 C CA . VAL A 1 94 ? -3.268 9.344 14.914 1 96.56 94 VAL A CA 1
ATOM 765 C C . VAL A 1 94 ? -4.699 9.32 15.438 1 96.56 94 VAL A C 1
ATOM 767 O O . VAL A 1 94 ? -5.188 10.312 15.977 1 96.56 94 VAL A O 1
ATOM 770 N N . LEU A 1 95 ? -5.336 8.219 15.141 1 96.38 95 LEU A N 1
ATOM 771 C CA . LEU A 1 95 ? -6.668 8.039 15.711 1 96.38 95 LEU A CA 1
ATOM 772 C C . LEU A 1 95 ? -6.586 7.691 17.188 1 96.38 95 LEU A C 1
ATOM 774 O O . LEU A 1 95 ? -6.43 6.523 17.547 1 96.38 95 LEU A O 1
ATOM 778 N N . GLU A 1 96 ? -6.766 8.641 17.984 1 94 96 GLU A N 1
ATOM 779 C CA . GLU A 1 96 ? -6.582 8.477 19.422 1 94 96 GLU A CA 1
ATOM 780 C C . GLU A 1 96 ? -7.77 7.754 20.062 1 94 96 GLU A C 1
ATOM 782 O O . GLU A 1 96 ? -7.59 6.875 20.906 1 94 96 GLU A O 1
ATOM 787 N N . ASP A 1 97 ? -8.914 8.148 19.703 1 92.44 97 ASP A N 1
ATOM 788 C CA . ASP A 1 97 ? -10.133 7.48 20.172 1 92.44 97 ASP A CA 1
ATOM 789 C C . ASP A 1 97 ? -10.844 6.781 19.016 1 92.44 97 ASP A C 1
ATOM 791 O O . ASP A 1 97 ? -11.555 7.422 18.234 1 92.44 97 ASP A O 1
ATOM 795 N N . TYR A 1 98 ? -10.719 5.574 18.938 1 90.38 98 TYR A N 1
ATOM 796 C CA . TYR A 1 98 ? -11.266 4.77 17.859 1 90.38 98 TYR A CA 1
ATOM 797 C C . TYR A 1 98 ? -12.789 4.801 17.875 1 90.38 98 TYR A C 1
ATOM 799 O O . TYR A 1 98 ? -13.422 4.914 16.828 1 90.38 98 TYR A O 1
ATOM 807 N N . GLY A 1 99 ? -13.391 4.66 19.016 1 86.25 99 GLY A N 1
ATOM 808 C CA . GLY A 1 99 ? -14.844 4.664 19.141 1 86.25 99 GLY A CA 1
ATOM 809 C C . GLY A 1 99 ? -15.469 5.98 18.703 1 86.25 99 GLY A C 1
ATOM 810 O O . GLY A 1 99 ? -16.484 5.992 18 1 86.25 99 GLY A O 1
ATOM 811 N N . ALA A 1 100 ? -14.797 7.023 19.031 1 89.81 100 ALA A N 1
ATOM 812 C CA . ALA A 1 100 ? -15.312 8.352 18.719 1 89.81 100 ALA A CA 1
ATOM 813 C C . ALA A 1 100 ? -14.789 8.852 17.375 1 89.81 100 ALA A C 1
ATOM 815 O O . ALA A 1 100 ? -15.156 9.93 16.922 1 89.81 100 ALA A O 1
ATOM 816 N N . ALA A 1 101 ? -13.945 8.031 16.734 1 88.06 101 ALA A N 1
ATOM 817 C CA . ALA A 1 101 ? -13.312 8.422 15.477 1 88.06 101 ALA A CA 1
ATOM 818 C C . ALA A 1 101 ? -12.664 9.797 15.594 1 88.06 101 ALA A C 1
ATOM 820 O O . ALA A 1 101 ? -12.859 10.656 14.734 1 88.06 101 ALA A O 1
ATOM 821 N N . GLN A 1 102 ? -11.914 10.078 16.656 1 93 102 GLN A N 1
ATOM 822 C CA . GLN A 1 102 ? -11.266 11.359 16.906 1 93 102 GLN A CA 1
ATOM 823 C C . GLN A 1 102 ? -9.781 11.297 16.531 1 93 102 GLN A C 1
ATOM 825 O O . GLN A 1 102 ? -9.031 10.492 17.094 1 93 102 GLN A O 1
ATOM 830 N N . TRP A 1 103 ? -9.492 12.172 15.68 1 95.06 103 TRP A N 1
ATOM 831 C CA . TRP A 1 103 ? -8.102 12.273 15.242 1 95.06 103 TRP A CA 1
ATOM 832 C C . TRP A 1 103 ? -7.355 13.328 16.047 1 95.06 103 TRP A C 1
ATOM 834 O O . TRP A 1 103 ? -7.922 14.359 16.422 1 95.06 103 TRP A O 1
ATOM 844 N N . VAL A 1 104 ? -6.078 13.062 16.312 1 95.25 104 VAL A N 1
ATOM 845 C CA . VAL A 1 104 ? -5.164 14.031 16.906 1 95.25 104 VAL A CA 1
ATOM 846 C C . VAL A 1 104 ? -3.949 14.219 15.992 1 95.25 104 VAL A C 1
ATOM 848 O O . VAL A 1 104 ? -3.381 13.242 15.5 1 95.25 104 VAL A O 1
ATOM 851 N N . LEU A 1 105 ? -3.596 15.422 15.828 1 94.06 105 LEU A N 1
ATOM 852 C CA . LEU A 1 105 ? -2.396 15.719 15.055 1 94.06 105 LEU A CA 1
ATOM 853 C C . LEU A 1 105 ? -1.14 15.344 15.836 1 94.06 105 LEU A C 1
ATOM 855 O O . LEU A 1 105 ? -0.901 15.867 16.922 1 94.06 105 LEU A O 1
ATOM 859 N N . LYS A 1 106 ? -0.432 14.469 15.312 1 92.38 106 LYS A N 1
ATOM 860 C CA . LYS A 1 106 ? 0.793 14.023 15.977 1 92.38 106 LYS A CA 1
ATOM 861 C C . LYS A 1 106 ? 1.983 14.891 15.562 1 92.38 106 LYS A C 1
ATOM 863 O O . LYS A 1 106 ? 2.795 15.281 16.406 1 92.38 106 LYS A O 1
ATOM 868 N N . GLN A 1 107 ? 2.137 15.086 14.289 1 91.88 107 GLN A N 1
ATOM 869 C CA . GLN A 1 107 ? 3.273 15.836 13.766 1 91.88 107 GLN A CA 1
ATOM 870 C C . GLN A 1 107 ? 2.922 16.5 12.438 1 91.88 107 GLN A C 1
ATOM 872 O O . GLN A 1 107 ? 2.064 16.016 11.695 1 91.88 107 GLN A O 1
ATOM 877 N N . SER A 1 108 ? 3.584 17.578 12.195 1 91.31 108 SER A N 1
ATOM 878 C CA . SER A 1 108 ? 3.621 18.203 10.883 1 91.31 108 SER A CA 1
ATOM 879 C C . SER A 1 108 ? 5.051 18.312 10.359 1 91.31 108 SER A C 1
ATOM 881 O O . SER A 1 108 ? 5.953 18.719 11.094 1 91.31 108 SER A O 1
ATOM 883 N N . VAL A 1 109 ? 5.145 17.906 9.156 1 91.31 109 VAL A N 1
ATOM 884 C CA . VAL A 1 109 ? 6.496 17.922 8.609 1 91.31 109 VAL A CA 1
ATOM 885 C C . VAL A 1 109 ? 6.484 18.594 7.234 1 91.31 109 VAL A C 1
ATOM 887 O O . VAL A 1 109 ? 5.656 18.266 6.383 1 91.31 109 VAL A O 1
ATOM 890 N N . SER A 1 110 ? 7.402 19.469 7.031 1 90.38 110 SER A N 1
ATOM 891 C CA . SER A 1 110 ? 7.469 20.172 5.75 1 90.38 110 SER A CA 1
ATOM 892 C C . SER A 1 110 ? 8.328 19.406 4.75 1 90.38 110 SER A C 1
ATOM 894 O O . SER A 1 110 ? 9.164 18.578 5.141 1 90.38 110 SER A O 1
ATOM 896 N N . CYS A 1 111 ? 8.086 19.703 3.486 1 89.31 111 CYS A N 1
ATOM 897 C CA . CYS A 1 111 ? 8.93 19.141 2.439 1 89.31 111 CYS A CA 1
ATOM 898 C C . CYS A 1 111 ? 10.383 19.578 2.615 1 89.31 111 CYS A C 1
ATOM 900 O O . CYS A 1 111 ? 11.305 18.828 2.301 1 89.31 111 CYS A O 1
ATOM 902 N N . LEU A 1 112 ? 10.516 20.781 3.096 1 87.69 112 LEU A N 1
ATOM 903 C CA . LEU A 1 112 ? 11.859 21.281 3.359 1 87.69 112 LEU A CA 1
ATOM 904 C C . LEU A 1 112 ? 12.586 20.391 4.363 1 87.69 112 LEU A C 1
ATOM 906 O O . LEU A 1 112 ? 13.758 20.047 4.168 1 87.69 112 LEU A O 1
ATOM 910 N N . GLN A 1 113 ? 11.945 20.016 5.367 1 86.62 113 GLN A N 1
ATOM 911 C CA . GLN A 1 113 ? 12.516 19.156 6.398 1 86.62 113 GLN A CA 1
ATOM 912 C C . GLN A 1 113 ? 12.805 17.75 5.848 1 86.62 113 GLN A C 1
ATOM 914 O O . GLN A 1 113 ? 13.828 17.156 6.172 1 86.62 113 GLN A O 1
ATOM 919 N N . LEU A 1 114 ? 11.922 17.203 5.031 1 87.12 114 LEU A N 1
ATOM 920 C CA . LEU A 1 114 ? 12.039 15.828 4.555 1 87.12 114 LEU A CA 1
ATOM 921 C C . LEU A 1 114 ? 13.078 15.719 3.441 1 87.12 114 LEU A C 1
ATOM 923 O O . LEU A 1 114 ? 13.883 14.789 3.426 1 87.12 114 LEU A O 1
ATOM 927 N N . PHE A 1 115 ? 13.023 16.734 2.555 1 85.81 115 PHE A N 1
ATOM 928 C CA . PHE A 1 115 ? 13.75 16.547 1.31 1 85.81 115 PHE A CA 1
ATOM 929 C C . PHE A 1 115 ? 14.672 17.734 1.029 1 85.81 115 PHE A C 1
ATOM 931 O O . PHE A 1 115 ? 15.43 17.719 0.056 1 85.81 115 PHE A O 1
ATOM 938 N N . GLY A 1 116 ? 14.539 18.766 1.791 1 85 116 GLY A N 1
ATOM 939 C CA . GLY A 1 116 ? 15.344 19.953 1.557 1 85 116 GLY A CA 1
ATOM 940 C C . GLY A 1 116 ? 14.789 20.844 0.467 1 85 116 GLY A C 1
ATOM 941 O O . GLY A 1 116 ? 15.516 21.656 -0.116 1 85 116 GLY A O 1
ATOM 942 N N . GLU A 1 117 ? 13.516 20.609 0.116 1 87.06 117 GLU A N 1
ATOM 943 C CA . GLU A 1 117 ? 12.828 21.406 -0.891 1 87.06 117 GLU A CA 1
ATOM 944 C C . GLU A 1 117 ? 11.594 22.094 -0.304 1 87.06 117 GLU A C 1
ATOM 946 O O . GLU A 1 117 ? 10.906 21.531 0.545 1 87.06 117 GLU A O 1
ATOM 951 N N . ILE A 1 118 ? 11.344 23.25 -0.752 1 87.62 118 ILE A N 1
ATOM 952 C CA . ILE A 1 118 ? 10.234 24.031 -0.231 1 87.62 118 ILE A CA 1
ATOM 953 C C . ILE A 1 118 ? 8.922 23.297 -0.481 1 87.62 118 ILE A C 1
ATOM 955 O O . ILE A 1 118 ? 8.008 23.344 0.351 1 87.62 118 ILE A O 1
ATOM 959 N N . SER A 1 119 ? 8.867 22.672 -1.662 1 90.19 119 SER A N 1
ATOM 960 C CA . SER A 1 119 ? 7.676 21.922 -2.02 1 90.19 119 SER A CA 1
ATOM 961 C C . SER A 1 119 ? 8.016 20.734 -2.92 1 90.19 119 SER A C 1
ATOM 963 O O . SER A 1 119 ? 9.086 20.703 -3.527 1 90.19 119 SER A O 1
ATOM 965 N N . CYS A 1 120 ? 7.117 19.844 -2.838 1 87.62 120 CYS A N 1
ATOM 966 C CA . CYS A 1 120 ? 7.242 18.656 -3.682 1 87.62 120 CYS A CA 1
ATOM 967 C C . CYS A 1 120 ? 6.027 18.5 -4.59 1 87.62 120 CYS A C 1
ATOM 969 O O . CYS A 1 120 ? 4.895 18.75 -4.168 1 87.62 120 CYS A O 1
ATOM 971 N N . GLY A 1 121 ? 6.379 18.188 -5.875 1 87.25 121 GLY A N 1
ATOM 972 C CA . GLY A 1 121 ? 5.238 17.812 -6.691 1 87.25 121 GLY A CA 1
ATOM 973 C C . GLY A 1 121 ? 4.434 16.672 -6.109 1 87.25 121 GLY A C 1
ATOM 974 O O . GLY A 1 121 ? 4.996 15.766 -5.484 1 87.25 121 GLY A O 1
ATOM 975 N N . VAL A 1 122 ? 3.182 16.719 -6.277 1 82.69 122 VAL A N 1
ATOM 976 C CA . VAL A 1 122 ? 2.305 15.688 -5.738 1 82.69 122 VAL A CA 1
ATOM 977 C C . VAL A 1 122 ? 2.754 14.312 -6.234 1 82.69 122 VAL A C 1
ATOM 979 O O . VAL A 1 122 ? 2.643 13.32 -5.512 1 82.69 122 VAL A O 1
ATOM 982 N N . ASP A 1 123 ? 3.328 14.32 -7.418 1 81.81 123 ASP A N 1
ATOM 983 C CA . ASP A 1 123 ? 3.754 13.055 -8.016 1 81.81 123 ASP A CA 1
ATOM 984 C C . ASP A 1 123 ? 5.184 12.711 -7.605 1 81.81 123 ASP A C 1
ATOM 986 O O . ASP A 1 123 ? 5.699 11.648 -7.957 1 81.81 123 ASP A O 1
ATOM 990 N N . ASP A 1 124 ? 5.762 13.508 -6.828 1 84.31 124 ASP A N 1
ATOM 991 C CA . ASP A 1 124 ? 7.172 13.312 -6.516 1 84.31 124 ASP A CA 1
ATOM 992 C C . ASP A 1 124 ? 7.352 12.766 -5.098 1 84.31 124 ASP A C 1
ATOM 994 O O . ASP A 1 124 ? 8.469 12.469 -4.68 1 84.31 124 ASP A O 1
ATOM 998 N N . LEU A 1 125 ? 6.301 12.648 -4.406 1 87.12 125 LEU A N 1
ATOM 999 C CA . LEU A 1 125 ? 6.359 12.148 -3.039 1 87.12 125 LEU A CA 1
ATOM 1000 C C . LEU A 1 125 ? 5.508 10.891 -2.885 1 87.12 125 LEU A C 1
ATOM 1002 O O . LEU A 1 125 ? 4.328 10.891 -3.246 1 87.12 125 LEU A O 1
ATOM 1006 N N . ASP A 1 126 ? 6.199 9.883 -2.404 1 88.25 126 ASP A N 1
ATOM 1007 C CA . ASP A 1 126 ? 5.48 8.648 -2.088 1 88.25 126 ASP A CA 1
ATOM 1008 C C . ASP A 1 126 ? 5.707 8.242 -0.634 1 88.25 126 ASP A C 1
ATOM 1010 O O . ASP A 1 126 ? 6.832 8.297 -0.135 1 88.25 126 ASP A O 1
ATOM 1014 N N . VAL A 1 127 ? 4.652 7.945 0 1 91.31 127 VAL A N 1
ATOM 1015 C CA . VAL A 1 127 ? 4.781 7.262 1.283 1 91.31 127 VAL A CA 1
ATOM 1016 C C . VAL A 1 127 ? 4.867 5.754 1.061 1 91.31 127 VAL A C 1
ATOM 1018 O O . VAL A 1 127 ? 4.004 5.168 0.405 1 91.31 127 VAL A O 1
ATOM 1021 N N . VAL A 1 128 ? 5.852 5.199 1.588 1 87.56 128 VAL A N 1
ATOM 1022 C CA . VAL A 1 128 ? 6.078 3.775 1.358 1 87.56 128 VAL A CA 1
ATOM 1023 C C . VAL A 1 128 ? 5.391 2.959 2.451 1 87.56 128 VAL A C 1
ATOM 1025 O O . VAL A 1 128 ? 4.652 2.016 2.158 1 87.56 128 VAL A O 1
ATOM 1028 N N . ALA A 1 129 ? 5.719 3.373 3.691 1 90.19 129 ALA A N 1
ATOM 1029 C CA . ALA A 1 129 ? 5.215 2.578 4.809 1 90.19 129 ALA A CA 1
ATOM 1030 C C . ALA A 1 129 ? 5.254 3.375 6.109 1 90.19 129 ALA A C 1
ATOM 1032 O O . ALA A 1 129 ? 6.008 4.348 6.23 1 90.19 129 ALA A O 1
ATOM 1033 N N . ILE A 1 130 ? 4.426 2.992 6.949 1 91.25 130 ILE A N 1
ATOM 1034 C CA . ILE A 1 130 ? 4.543 3.326 8.367 1 91.25 130 ILE A CA 1
ATOM 1035 C C . ILE A 1 130 ? 4.957 2.088 9.156 1 91.25 130 ILE A C 1
ATOM 1037 O O . ILE A 1 130 ? 4.32 1.036 9.047 1 91.25 130 ILE A O 1
ATOM 1041 N N . HIS A 1 131 ? 6.023 2.281 9.867 1 87.62 131 HIS A N 1
ATOM 1042 C CA . HIS A 1 131 ? 6.5 1.132 10.625 1 87.62 131 HIS A CA 1
ATOM 1043 C C . HIS A 1 131 ? 5.473 0.694 11.664 1 87.62 131 HIS A C 1
ATOM 1045 O O . HIS A 1 131 ? 4.938 1.523 12.398 1 87.62 131 HIS A O 1
ATOM 1051 N N . PRO A 1 132 ? 5.266 -0.582 11.766 1 86.56 132 PRO A N 1
ATOM 1052 C CA . PRO A 1 132 ? 4.184 -1.035 12.641 1 86.56 132 PRO A CA 1
ATOM 1053 C C . PRO A 1 132 ? 4.535 -0.904 14.125 1 86.56 132 PRO A C 1
ATOM 1055 O O . PRO A 1 132 ? 3.643 -0.73 14.961 1 86.56 132 PRO A O 1
ATOM 1058 N N . ASP A 1 133 ? 5.816 -0.952 14.461 1 85.81 133 ASP A N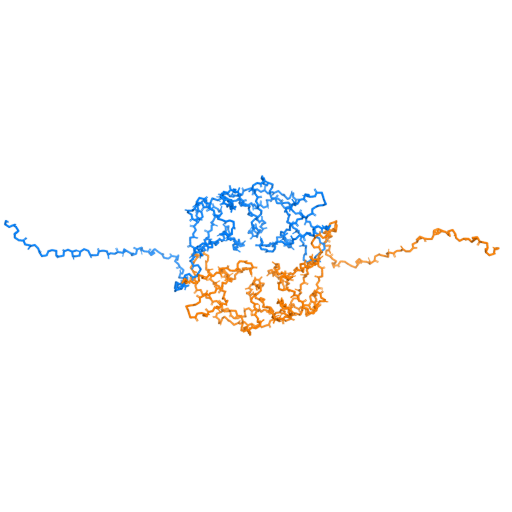 1
ATOM 1059 C CA . ASP A 1 133 ? 6.18 -1.025 15.867 1 85.81 133 ASP A CA 1
ATOM 1060 C C . ASP A 1 133 ? 6.926 0.232 16.312 1 85.81 133 ASP A C 1
ATOM 1062 O O . ASP A 1 133 ? 7.152 0.439 17.5 1 85.81 133 ASP A O 1
ATOM 1066 N N . ARG A 1 134 ? 7.316 0.932 15.344 1 83.62 134 ARG A N 1
ATOM 1067 C CA . ARG A 1 134 ? 8.047 2.156 15.648 1 83.62 134 ARG A CA 1
ATOM 1068 C C . ARG A 1 134 ? 7.387 3.367 15 1 83.62 134 ARG A C 1
ATOM 1070 O O . ARG A 1 134 ? 6.727 3.24 13.961 1 83.62 134 ARG A O 1
ATOM 1077 N N . ASN A 1 135 ? 7.57 4.477 15.555 1 86.12 135 ASN A N 1
ATOM 1078 C CA . ASN A 1 135 ? 6.984 5.711 15.047 1 86.12 135 ASN A CA 1
ATOM 1079 C C . ASN A 1 135 ? 7.801 6.285 13.891 1 86.12 135 ASN A C 1
ATOM 1081 O O . ASN A 1 135 ? 8.227 7.441 13.938 1 86.12 135 ASN A O 1
ATOM 1085 N N . LEU A 1 136 ? 7.949 5.453 12.914 1 87.19 136 LEU A N 1
ATOM 1086 C CA . LEU A 1 136 ? 8.727 5.824 11.734 1 87.19 136 LEU A CA 1
ATOM 1087 C C . LEU A 1 136 ? 7.859 5.789 10.477 1 87.19 136 LEU A C 1
ATOM 1089 O O . LEU A 1 136 ? 7.043 4.883 10.305 1 87.19 136 LEU A O 1
ATOM 1093 N N . VAL A 1 137 ? 8.055 6.734 9.656 1 90.69 137 VAL A N 1
ATOM 1094 C CA . VAL A 1 137 ? 7.438 6.777 8.336 1 90.69 137 VAL A CA 1
ATOM 1095 C C . VAL A 1 137 ? 8.516 6.766 7.254 1 90.69 137 VAL A C 1
ATOM 1097 O O . VAL A 1 137 ? 9.539 7.441 7.387 1 90.69 137 VAL A O 1
ATOM 1100 N N . PHE A 1 138 ? 8.258 6.051 6.246 1 88.12 138 PHE A N 1
ATOM 1101 C CA . PHE A 1 138 ? 9.211 5.957 5.145 1 88.12 138 PHE A CA 1
ATOM 1102 C C . PHE A 1 138 ? 8.664 6.648 3.898 1 88.12 138 PHE A C 1
ATOM 1104 O O . PHE A 1 138 ? 7.543 6.371 3.467 1 88.12 138 PHE A O 1
ATOM 1111 N N . PHE A 1 139 ? 9.516 7.5 3.342 1 89.38 139 PHE A N 1
ATOM 1112 C CA . PHE A 1 139 ? 9.156 8.266 2.152 1 89.38 139 PHE A CA 1
ATOM 1113 C C . PHE A 1 139 ? 10.156 8.016 1.028 1 89.38 139 PHE A C 1
ATOM 1115 O O . PHE A 1 139 ? 11.328 7.715 1.284 1 89.38 139 PHE A O 1
ATOM 1122 N N . VAL A 1 140 ? 9.609 8.164 -0.126 1 86.19 140 VAL A N 1
ATOM 1123 C CA . VAL A 1 140 ? 10.492 8.195 -1.288 1 86.19 140 VAL A CA 1
ATOM 1124 C C . VAL A 1 140 ? 10.312 9.516 -2.039 1 86.19 140 VAL A C 1
ATOM 1126 O O . VAL A 1 140 ? 9.18 9.945 -2.293 1 86.19 140 VAL A O 1
ATOM 1129 N N . HIS A 1 141 ? 11.383 10.062 -2.213 1 84.38 141 HIS A N 1
ATOM 1130 C CA . HIS A 1 141 ? 11.406 11.195 -3.135 1 84.38 141 HIS A CA 1
ATOM 1131 C C . HIS A 1 141 ? 11.703 10.742 -4.559 1 84.38 141 HIS A C 1
ATOM 1133 O O . HIS A 1 141 ? 12.828 10.344 -4.867 1 84.38 141 HIS A O 1
ATOM 1139 N N . ARG A 1 142 ? 10.766 10.906 -5.438 1 78.44 142 ARG A N 1
ATOM 1140 C CA . ARG A 1 142 ? 10.836 10.289 -6.762 1 78.44 142 ARG A CA 1
ATOM 1141 C C . ARG A 1 142 ? 11.852 11.008 -7.645 1 78.44 142 ARG A C 1
ATOM 1143 O O . ARG A 1 142 ? 12.391 10.422 -8.586 1 78.44 142 ARG A O 1
ATOM 1150 N N . TYR A 1 143 ? 11.992 12.281 -7.359 1 72.44 143 TYR A N 1
ATOM 1151 C CA . TYR A 1 143 ? 12.93 13.023 -8.195 1 72.44 143 TYR A CA 1
ATOM 1152 C C . TYR A 1 143 ? 14.328 12.438 -8.109 1 72.44 143 TYR A C 1
ATOM 1154 O O . TYR A 1 143 ? 15.016 12.281 -9.125 1 72.44 143 TYR A O 1
ATOM 1162 N N . ASN A 1 144 ? 14.781 12.023 -7.004 1 70.62 144 ASN A N 1
ATOM 1163 C CA . ASN A 1 144 ? 16.125 11.477 -6.828 1 70.62 144 ASN A CA 1
ATOM 1164 C C . ASN A 1 144 ? 16.094 10.062 -6.266 1 70.62 144 ASN A C 1
ATOM 1166 O O . ASN A 1 144 ? 17.125 9.477 -5.973 1 70.62 144 ASN A O 1
ATOM 1170 N N . TRP A 1 145 ? 14.914 9.516 -6 1 74.75 145 TRP A N 1
ATOM 1171 C CA . TRP A 1 145 ? 14.672 8.156 -5.539 1 74.75 145 TRP A CA 1
ATOM 1172 C C . TRP A 1 145 ? 15.344 7.91 -4.191 1 74.75 145 TRP A C 1
ATOM 1174 O O . TRP A 1 145 ? 15.922 6.844 -3.965 1 74.75 145 TRP A O 1
ATOM 1184 N N . LYS A 1 146 ? 15.297 8.906 -3.475 1 75.88 146 LYS A N 1
ATOM 1185 C CA . LYS A 1 146 ? 15.828 8.828 -2.115 1 75.88 146 LYS A CA 1
ATOM 1186 C C . LYS A 1 146 ? 14.773 8.32 -1.142 1 75.88 146 LYS A C 1
ATOM 1188 O O . LYS A 1 146 ? 13.641 8.82 -1.125 1 75.88 146 LYS A O 1
ATOM 1193 N N . LEU A 1 147 ? 15.18 7.273 -0.527 1 82.31 147 LEU A N 1
ATOM 1194 C CA . LEU A 1 147 ? 14.344 6.773 0.558 1 82.31 147 LEU A CA 1
ATOM 1195 C C . LEU A 1 147 ? 14.695 7.453 1.875 1 82.31 147 LEU A C 1
ATOM 1197 O O . LEU A 1 147 ? 15.867 7.492 2.266 1 82.31 147 LEU A O 1
ATOM 1201 N N . VAL A 1 148 ? 13.688 7.973 2.475 1 83.56 148 VAL A N 1
ATOM 1202 C CA . VAL A 1 148 ? 13.898 8.727 3.705 1 83.56 148 VAL A CA 1
ATOM 1203 C C . VAL A 1 148 ? 12.992 8.18 4.809 1 83.56 148 VAL A C 1
ATOM 1205 O O . VAL A 1 148 ? 11.844 7.809 4.547 1 83.56 148 VAL A O 1
ATOM 1208 N N . SER A 1 149 ? 13.586 8.078 5.945 1 85.19 149 SER A N 1
ATOM 1209 C CA . SER A 1 149 ? 12.797 7.727 7.121 1 85.19 149 SER A CA 1
ATOM 1210 C C . SER A 1 149 ? 12.594 8.938 8.031 1 85.19 149 SER A C 1
ATOM 1212 O O . SER A 1 149 ? 13.492 9.758 8.18 1 85.19 149 SER A O 1
ATOM 1214 N N . TYR A 1 150 ? 11.43 9.07 8.5 1 87.88 150 TYR A N 1
ATOM 1215 C CA . TYR A 1 150 ? 11.07 10.156 9.406 1 87.88 150 TYR A CA 1
ATOM 1216 C C . TYR A 1 150 ? 10.57 9.617 10.742 1 87.88 150 TYR A C 1
ATOM 1218 O O . TYR A 1 150 ? 9.625 8.82 10.781 1 87.88 150 TYR A O 1
ATOM 1226 N N . ASP A 1 151 ? 11.242 10.047 11.844 1 86.06 151 ASP A N 1
ATOM 1227 C CA . ASP A 1 151 ? 10.812 9.68 13.188 1 86.06 151 ASP A CA 1
ATOM 1228 C C . ASP A 1 151 ? 9.758 10.648 13.711 1 86.06 151 ASP A C 1
ATOM 1230 O O . ASP A 1 151 ? 10.062 11.82 13.984 1 86.06 151 ASP A O 1
ATOM 1234 N N . MET A 1 152 ? 8.609 10.156 13.883 1 84.12 152 MET A N 1
ATOM 1235 C CA . MET A 1 152 ? 7.492 11.008 14.281 1 84.12 152 MET A CA 1
ATOM 1236 C C . MET A 1 152 ? 7.656 11.484 15.719 1 84.12 152 MET A C 1
ATOM 1238 O O . MET A 1 152 ? 6.973 12.422 16.141 1 84.12 152 MET A O 1
ATOM 1242 N N . ASP A 1 153 ? 8.422 10.773 16.453 1 81.81 153 ASP A N 1
ATOM 1243 C CA . ASP A 1 153 ? 8.617 11.172 17.844 1 81.81 153 ASP A CA 1
ATOM 1244 C C . ASP A 1 153 ? 9.664 12.273 17.969 1 81.81 153 ASP A C 1
ATOM 1246 O O . ASP A 1 153 ? 9.734 12.969 18.984 1 81.81 153 ASP A O 1
ATOM 1250 N N . SER A 1 154 ? 10.469 12.234 16.906 1 75.19 154 SER A N 1
ATOM 1251 C CA . SER A 1 154 ? 11.516 13.258 16.922 1 75.19 154 SER A CA 1
ATOM 1252 C C . SER A 1 154 ? 11.273 14.312 15.844 1 75.19 154 SER A C 1
ATOM 1254 O O . SER A 1 154 ? 10.82 13.992 14.75 1 75.19 154 SER A O 1
ATOM 1256 N N . GLU A 1 155 ? 10.969 15.539 16.141 1 66 155 GLU A N 1
ATOM 1257 C CA . GLU A 1 155 ? 10.641 16.594 15.195 1 66 155 GLU A CA 1
ATOM 1258 C C . GLU A 1 155 ? 11.758 16.781 14.172 1 66 155 GLU A C 1
ATOM 1260 O O . GLU A 1 155 ? 11.523 17.328 13.086 1 66 155 GLU A O 1
ATOM 1265 N N . ASP A 1 156 ? 12.797 16.188 14.367 1 62.59 156 ASP A N 1
ATOM 1266 C CA . ASP A 1 156 ? 13.875 16.688 13.508 1 62.59 156 ASP A CA 1
ATOM 1267 C C . ASP A 1 156 ? 14.688 15.523 12.93 1 62.59 156 ASP A C 1
ATOM 1269 O O . ASP A 1 156 ? 15.68 15.742 12.242 1 62.59 156 ASP A O 1
ATOM 1273 N N . GLU A 1 157 ? 14.047 14.453 13.047 1 68 157 GLU A N 1
ATOM 1274 C CA . GLU A 1 157 ? 14.984 13.422 12.625 1 68 157 GLU A CA 1
ATOM 1275 C C . GLU A 1 157 ? 14.523 12.742 11.336 1 68 157 GLU A C 1
ATOM 1277 O O . GLU A 1 157 ? 13.531 12.016 11.328 1 68 157 GLU A O 1
ATOM 1282 N N . VAL A 1 158 ? 15.07 13.25 10.297 1 70.81 158 VAL A N 1
ATOM 1283 C CA . VAL A 1 158 ? 14.938 12.633 8.977 1 70.81 158 VAL A CA 1
ATOM 1284 C C . VAL A 1 158 ? 16.234 11.898 8.617 1 70.81 158 VAL A C 1
ATOM 1286 O O . VAL A 1 158 ? 17.328 12.43 8.805 1 70.81 158 VAL A O 1
ATOM 1289 N N . TYR A 1 159 ? 16.031 10.68 8.344 1 70.19 159 TYR A N 1
ATOM 1290 C CA . TYR A 1 159 ? 17.203 9.891 7.973 1 70.19 159 TYR A CA 1
ATOM 1291 C C . TYR A 1 159 ? 17.125 9.43 6.52 1 70.19 159 TYR A C 1
ATOM 1293 O O . TYR A 1 159 ? 16.094 8.922 6.082 1 70.19 159 TYR A O 1
ATOM 1301 N N . ASP A 1 160 ? 18.141 9.883 5.84 1 66.06 160 ASP A N 1
ATOM 1302 C CA . ASP A 1 160 ? 18.297 9.32 4.5 1 66.06 160 ASP A CA 1
ATOM 1303 C C . ASP A 1 160 ? 18.719 7.855 4.566 1 66.06 160 ASP A C 1
ATOM 1305 O O . ASP A 1 160 ? 19.766 7.531 5.121 1 66.06 160 ASP A O 1
ATOM 1309 N N . LEU A 1 161 ? 17.891 7.051 4.176 1 66.38 161 LEU A N 1
ATOM 1310 C CA . LEU A 1 161 ? 18.219 5.633 4.262 1 66.38 161 LEU A CA 1
ATOM 1311 C C . LEU A 1 161 ? 19.031 5.184 3.049 1 66.38 161 LEU A C 1
ATOM 1313 O O . LEU A 1 161 ? 20.141 4.656 3.193 1 66.38 161 LEU A O 1
ATOM 1317 N N . CYS A 1 162 ? 18.469 5.312 1.87 1 64.5 162 CYS A N 1
ATOM 1318 C CA . CYS A 1 162 ? 19.203 4.93 0.673 1 64.5 162 CYS A CA 1
ATOM 1319 C C . CYS A 1 162 ? 18.609 5.578 -0.57 1 64.5 162 CYS A C 1
ATOM 1321 O O . CYS A 1 162 ? 17.516 6.156 -0.51 1 64.5 162 CYS A O 1
ATOM 1323 N N . THR A 1 163 ? 19.469 5.734 -1.564 1 63.94 163 THR A N 1
ATOM 1324 C CA . THR A 1 163 ? 18.984 6.105 -2.889 1 63.94 163 THR A CA 1
ATOM 1325 C C . THR A 1 163 ? 18.672 4.867 -3.719 1 63.94 163 THR A C 1
ATOM 1327 O O . THR A 1 163 ? 19.516 3.979 -3.865 1 63.94 163 THR A O 1
ATOM 1330 N N . LEU A 1 164 ? 17.297 4.723 -3.924 1 60.09 164 LEU A N 1
ATOM 1331 C CA . LEU A 1 164 ? 16.828 3.584 -4.711 1 60.09 164 LEU A CA 1
ATOM 1332 C C . LEU A 1 164 ? 16.906 3.887 -6.203 1 60.09 164 LEU A C 1
ATOM 1334 O O . LEU A 1 164 ? 16.5 4.957 -6.648 1 60.09 164 LEU A O 1
ATOM 1338 N N . GLY A 1 165 ? 17.906 3.303 -7.074 1 52.31 165 GLY A N 1
ATOM 1339 C CA . GLY A 1 165 ? 17.906 3.506 -8.516 1 52.31 165 GLY A CA 1
ATOM 1340 C C . GLY A 1 165 ? 19.297 3.762 -9.078 1 52.31 165 GLY A C 1
ATOM 1341 O O . GLY A 1 165 ? 19.562 3.502 -10.25 1 52.31 165 GLY A O 1
ATOM 1342 N N . HIS A 1 166 ? 19.922 4.953 -8.57 1 42.34 166 HIS A N 1
ATOM 1343 C CA . HIS A 1 166 ? 21.125 5.266 -9.32 1 42.34 166 HIS A CA 1
ATOM 1344 C C . HIS A 1 166 ? 22.047 4.051 -9.406 1 42.34 166 HIS A C 1
ATOM 1346 O O . HIS A 1 166 ? 22.484 3.521 -8.383 1 42.34 166 HIS A O 1
ATOM 1352 N N . GLY A 1 167 ? 22.234 3.248 -10.516 1 39.03 167 GLY A N 1
ATOM 1353 C CA . GLY A 1 167 ? 23.203 2.199 -10.773 1 39.03 167 GLY A CA 1
ATOM 1354 C C . GLY A 1 167 ? 23.656 1.479 -9.516 1 39.03 167 GLY A C 1
ATOM 1355 O O . GLY A 1 167 ? 23.062 1.647 -8.453 1 39.03 167 GLY A O 1
ATOM 1356 N N . GLY A 1 168 ? 25.203 1.392 -9.195 1 34.94 168 GLY A N 1
ATOM 1357 C CA . GLY A 1 168 ? 25.969 0.693 -8.172 1 34.94 168 GLY A CA 1
ATOM 1358 C C . GLY A 1 168 ? 25.5 1.012 -6.762 1 34.94 168 GLY A C 1
ATOM 1359 O O . GLY A 1 168 ? 26.125 0.563 -5.789 1 34.94 168 GLY A O 1
ATOM 1360 N N . GLY A 1 169 ? 25.109 1.938 -6.293 1 35.09 169 GLY A N 1
ATOM 1361 C CA . GLY A 1 169 ? 25.312 1.914 -4.852 1 35.09 169 GLY A CA 1
ATOM 1362 C C . GLY A 1 169 ? 24.703 0.696 -4.184 1 35.09 169 GLY A C 1
ATOM 1363 O O . GLY A 1 169 ? 23.766 0.097 -4.711 1 35.09 169 GLY A O 1
ATOM 1364 N N . LEU A 1 170 ? 25.703 -0.016 -3.576 1 31.62 170 LEU A N 1
ATOM 1365 C CA . LEU A 1 170 ? 25.688 -1.233 -2.773 1 31.62 170 LEU A CA 1
ATOM 1366 C C . LEU A 1 170 ? 24.531 -1.207 -1.771 1 31.62 170 LEU A C 1
ATOM 1368 O O . LEU A 1 170 ? 24.375 -0.237 -1.026 1 31.62 170 LEU A O 1
ATOM 1372 N N . ILE A 1 171 ? 23.641 -1.786 -2.053 1 33.34 171 ILE A N 1
ATOM 1373 C CA . ILE A 1 171 ? 22.875 -2.264 -0.901 1 33.34 171 ILE A CA 1
ATOM 1374 C C . ILE A 1 171 ? 23.844 -2.75 0.182 1 33.34 171 ILE A C 1
ATOM 1376 O O . ILE A 1 171 ? 24.516 -3.764 0.008 1 33.34 171 ILE A O 1
ATOM 1380 N N . ILE A 1 172 ? 24.875 -1.885 0.778 1 29.08 172 ILE A N 1
ATOM 1381 C CA . ILE A 1 172 ? 25.734 -2.246 1.897 1 29.08 172 ILE A CA 1
ATOM 1382 C C . ILE A 1 172 ? 24.891 -2.844 3.023 1 29.08 172 ILE A C 1
ATOM 1384 O O . ILE A 1 172 ? 23.875 -2.273 3.414 1 29.08 172 ILE A O 1
ATOM 1388 N N . PRO A 1 173 ? 25.531 -4.043 3.486 1 25.8 173 PRO A N 1
ATOM 1389 C CA . PRO A 1 173 ? 24.953 -4.828 4.578 1 25.8 173 PRO A CA 1
ATOM 1390 C C . PRO A 1 173 ? 24.859 -4.039 5.883 1 25.8 173 PRO A C 1
ATOM 1392 O O . PRO A 1 173 ? 25.703 -3.188 6.164 1 25.8 173 PRO A O 1
ATOM 1395 N N . TYR A 1 174 ? 23.938 -4.078 6.301 1 29.69 174 TYR A N 1
ATOM 1396 C CA . TYR A 1 174 ? 23.719 -3.484 7.617 1 29.69 174 TYR A CA 1
ATOM 1397 C C . TYR A 1 174 ? 24.594 -4.148 8.672 1 29.69 174 TYR A C 1
ATOM 1399 O O . TYR A 1 174 ? 24.547 -5.367 8.859 1 29.69 174 TYR A O 1
ATOM 1407 N N . VAL A 1 175 ? 26.062 -3.551 8.906 1 25.33 175 VAL A N 1
ATOM 1408 C CA . VAL A 1 175 ? 26.672 -3.932 10.18 1 25.33 175 VAL A CA 1
ATOM 1409 C C . VAL A 1 175 ? 25.953 -3.211 11.32 1 25.33 175 VAL A C 1
ATOM 1411 O O . VAL A 1 175 ? 25.688 -2.012 11.234 1 25.33 175 VAL A O 1
ATOM 1414 N N . PRO A 1 176 ? 25.609 -3.918 12.203 1 26.09 176 PRO A N 1
ATOM 1415 C CA . PRO A 1 176 ? 25.078 -3.422 13.477 1 26.09 176 PRO A CA 1
ATOM 1416 C C . PRO A 1 176 ? 25.938 -2.301 14.07 1 26.09 176 PRO A C 1
ATOM 1418 O O . PRO A 1 176 ? 27.125 -2.49 14.328 1 26.09 176 PRO A O 1
ATOM 1421 N N . TYR A 1 177 ? 25.938 -0.973 13.617 1 25.48 177 TYR A N 1
ATOM 1422 C CA . TYR A 1 177 ? 26.766 -0.073 14.414 1 25.48 177 TYR A CA 1
ATOM 1423 C C . TYR A 1 177 ? 26.328 -0.081 15.875 1 25.48 177 TYR A C 1
ATOM 1425 O O . TYR A 1 177 ? 25.438 0.671 16.266 1 25.48 177 TYR A O 1
ATOM 1433 N N . PHE A 1 178 ? 26.25 -0.866 16.625 1 26.11 178 PHE A N 1
ATOM 1434 C CA . PHE A 1 178 ? 26.438 -0.334 17.969 1 26.11 178 PHE A CA 1
ATOM 1435 C C . PHE A 1 178 ? 27.797 0.36 18.094 1 26.11 178 PHE A C 1
ATOM 1437 O O . PHE A 1 178 ? 28.219 0.725 19.203 1 26.11 178 PHE A O 1
ATOM 1444 N N . VAL A 1 179 ? 28.953 0.214 17.203 1 26.69 179 VAL A N 1
ATOM 1445 C CA . VAL A 1 179 ? 30.25 0.759 17.625 1 26.69 179 VAL A CA 1
ATOM 1446 C C . VAL A 1 179 ? 30.328 2.238 17.25 1 26.69 179 VAL A C 1
ATOM 1448 O O . VAL A 1 179 ? 29.625 2.697 16.344 1 26.69 179 VAL A O 1
ATOM 1451 N N . GLU A 1 180 ? 31.344 3.199 17.953 1 28.02 180 GLU A N 1
ATOM 1452 C CA . GLU A 1 180 ? 32.031 4.477 17.859 1 28.02 180 GLU A CA 1
ATOM 1453 C C . GLU A 1 180 ? 32.688 4.668 16.5 1 28.02 180 GLU A C 1
ATOM 1455 O O . GLU A 1 180 ? 33.781 4.203 16.25 1 28.02 180 GLU A O 1
ATOM 1460 N N . VAL A 1 181 ? 32.156 4.305 15.375 1 26.38 181 VAL A N 1
ATOM 1461 C CA . VAL A 1 181 ? 33.094 4.445 14.25 1 26.38 181 VAL A CA 1
ATOM 1462 C C . VAL A 1 181 ? 33.406 5.922 14.016 1 26.38 181 VAL A C 1
ATOM 1464 O O . VAL A 1 181 ? 32.5 6.734 13.836 1 26.38 181 VAL A O 1
ATOM 1467 N N . PRO A 1 182 ? 34.719 6.391 14.219 1 24.17 182 PRO A N 1
ATOM 1468 C CA . PRO A 1 182 ? 35.312 7.625 13.719 1 24.17 182 PRO A CA 1
ATOM 1469 C C . PRO A 1 182 ? 35.125 7.82 12.219 1 24.17 182 PRO A C 1
ATOM 1471 O O . PRO A 1 182 ? 35.188 6.852 11.453 1 24.17 182 PRO A O 1
ATOM 1474 N N . VAL A 1 183 ? 34.5 8.789 11.852 1 24.39 183 VAL A N 1
ATOM 1475 C CA . VAL A 1 183 ? 34.344 9.477 10.57 1 24.39 183 VAL A CA 1
ATOM 1476 C C . VAL A 1 183 ? 35.719 9.617 9.906 1 24.39 183 VAL A C 1
ATOM 1478 O O . VAL A 1 183 ? 36.625 10.281 10.445 1 24.39 183 VAL A O 1
ATOM 1481 N N . LEU A 1 184 ? 36.406 8.562 9.375 1 21.84 184 LEU A N 1
ATOM 1482 C CA . LEU A 1 184 ? 37.656 8.805 8.648 1 21.84 184 LEU A CA 1
ATOM 1483 C C . LEU A 1 184 ? 37.469 9.922 7.621 1 21.84 184 LEU A C 1
ATOM 1485 O O . LEU A 1 184 ? 36.469 9.969 6.922 1 21.84 184 LEU A O 1
ATOM 1489 N N . SER A 1 185 ? 38.406 11.016 7.66 1 20.47 185 SER A N 1
ATOM 1490 C CA . SER A 1 185 ? 38.875 12.211 6.98 1 20.47 185 SER A CA 1
ATOM 1491 C C . SER A 1 185 ? 39.156 11.938 5.504 1 20.47 185 SER A C 1
ATOM 1493 O O . SER A 1 185 ? 39.688 10.891 5.156 1 20.47 185 SER A O 1
ATOM 1495 N N . CYS A 1 186 ? 38.438 12.492 4.582 1 22.16 186 CYS A N 1
ATOM 1496 C CA . CYS A 1 186 ? 38.875 12.852 3.242 1 22.16 186 CYS A CA 1
ATOM 1497 C C . CYS A 1 186 ? 40.219 13.562 3.297 1 22.16 186 CYS A C 1
ATOM 1499 O O . CYS A 1 186 ? 40.312 14.711 3.725 1 22.16 186 CYS A O 1
ATOM 1501 N N . GLY A 1 187 ? 41.375 13.031 3.881 1 20.05 187 GLY A N 1
ATOM 1502 C CA . GLY A 1 187 ? 42.688 13.664 3.838 1 20.05 187 GLY A CA 1
ATOM 1503 C C . GLY A 1 187 ? 43.156 13.992 2.432 1 20.05 187 GLY A C 1
ATOM 1504 O O . GLY A 1 187 ? 43.281 13.102 1.592 1 20.05 187 GLY A O 1
ATOM 1505 N N . ALA A 1 188 ? 43 15.391 2.055 1 20.64 188 ALA A N 1
ATOM 1506 C CA . ALA A 1 188 ? 43.906 16.281 1.36 1 20.64 188 ALA A CA 1
ATOM 1507 C C . ALA A 1 188 ? 45.312 16.219 1.979 1 20.64 188 ALA A C 1
ATOM 1509 O O . ALA A 1 188 ? 45.5 16.656 3.119 1 20.64 188 ALA A O 1
ATOM 1510 N N . SER A 1 189 ? 46.094 15.148 1.972 1 18.5 189 SER A N 1
ATOM 1511 C CA . SER A 1 189 ? 47.5 15.492 2.084 1 18.5 189 SER A CA 1
ATOM 1512 C C . SER A 1 189 ? 47.969 16.328 0.901 1 18.5 189 SER A C 1
ATOM 1514 O O . SER A 1 189 ? 47.75 15.961 -0.254 1 18.5 189 SER A O 1
ATOM 1516 N N . THR A 1 190 ? 48.062 17.781 1.09 1 20.45 190 THR A N 1
ATOM 1517 C CA . THR A 1 190 ? 49 18.844 0.762 1 20.45 190 THR A CA 1
ATOM 1518 C C . THR A 1 190 ? 50.438 18.375 0.904 1 20.45 190 THR A C 1
ATOM 1520 O O . THR A 1 190 ? 51.375 19.188 0.795 1 20.45 190 THR A O 1
ATOM 1523 N N . ASP A 1 191 ? 51.062 17.25 0.787 1 19.42 191 ASP A N 1
ATOM 1524 C CA . ASP A 1 191 ? 52.469 17.531 0.622 1 19.42 191 ASP A CA 1
ATOM 1525 C C . ASP A 1 191 ? 52.75 18.297 -0.666 1 19.42 191 ASP A C 1
ATOM 1527 O O . ASP A 1 191 ? 52.5 17.797 -1.765 1 19.42 191 ASP A O 1
ATOM 1531 N N . PHE A 1 192 ? 52.406 19.766 -0.523 1 18.53 192 PHE A N 1
ATOM 1532 C CA . PHE A 1 192 ? 53.25 20.906 -0.859 1 18.53 192 PHE A CA 1
ATOM 1533 C C . PHE A 1 192 ? 54.688 20.656 -0.486 1 18.53 192 PHE A C 1
ATOM 1535 O O . PHE A 1 192 ? 55.062 20.734 0.687 1 18.53 192 PHE A O 1
ATOM 1542 N N . GLN A 1 193 ? 55.281 19.469 -0.795 1 16.84 193 GLN A N 1
ATOM 1543 C CA . GLN A 1 193 ? 56.719 19.703 -0.967 1 16.84 193 GLN A CA 1
ATOM 1544 C C . GLN A 1 193 ? 56.969 20.734 -2.062 1 16.84 193 GLN A C 1
ATOM 1546 O O . GLN A 1 193 ? 56.656 20.484 -3.234 1 16.84 193 GLN A O 1
ATOM 1551 N N . GLU A 1 194 ? 56.375 22.188 -2.109 1 19.16 194 GLU A N 1
ATOM 1552 C CA . GLU A 1 194 ? 57.375 23.094 -2.648 1 19.16 194 GLU A CA 1
ATOM 1553 C C . GLU A 1 194 ? 58.75 22.812 -2.074 1 19.16 194 GLU A C 1
ATOM 1555 O O . GLU A 1 194 ? 58.906 22.609 -0.867 1 19.16 194 GLU A O 1
ATOM 1560 N N . GLY A 1 195 ? 59.531 22 -2.678 1 19.69 195 GLY A N 1
ATOM 1561 C CA . GLY A 1 195 ? 60.875 22.375 -3.053 1 19.69 195 GLY A CA 1
ATOM 1562 C C . GLY A 1 195 ? 61.031 23.875 -3.254 1 19.69 195 GLY A C 1
ATOM 1563 O O . GLY A 1 195 ? 60.344 24.469 -4.086 1 19.69 195 GLY A O 1
ATOM 1564 N N . GLN A 1 196 ? 61.219 24.734 -2.189 1 16.8 196 GLN A N 1
ATOM 1565 C CA . GLN A 1 196 ? 61.875 25.922 -1.634 1 16.8 196 GLN A CA 1
ATOM 1566 C C . GLN A 1 196 ? 63 26.391 -2.521 1 16.8 196 GLN A C 1
ATOM 1568 O O . GLN A 1 196 ? 64 25.672 -2.701 1 16.8 196 GLN A O 1
ATOM 1573 N N . PRO A 1 197 ? 62.719 27.156 -3.809 1 19.84 197 PRO A N 1
ATOM 1574 C CA . PRO A 1 197 ? 63.906 27.984 -3.986 1 19.84 197 PRO A CA 1
ATOM 1575 C C . PRO A 1 197 ? 64.25 28.828 -2.76 1 19.84 197 PRO A C 1
ATOM 1577 O O . PRO A 1 197 ? 63.375 29.016 -1.891 1 19.84 197 PRO A O 1
ATOM 1580 N N . ARG A 1 198 ? 65.5 29.312 -2.688 1 18.45 198 ARG A N 1
ATOM 1581 C CA . ARG A 1 198 ? 66.438 30.375 -2.283 1 18.45 198 ARG A CA 1
ATOM 1582 C C . ARG A 1 198 ? 65.875 31.75 -2.66 1 18.45 198 ARG A C 1
ATOM 1584 O O . ARG A 1 198 ? 65.688 32.031 -3.842 1 18.45 198 ARG A O 1
ATOM 1591 N N . ILE A 1 199 ? 64.5 32.219 -2.682 1 16.34 199 ILE A N 1
ATOM 1592 C CA . ILE A 1 199 ? 64.688 33.656 -2.611 1 16.34 199 ILE A CA 1
ATOM 1593 C C . ILE A 1 199 ? 65.562 34 -1.405 1 16.34 199 ILE A C 1
ATOM 1595 O O . ILE A 1 199 ? 65.188 33.656 -0.268 1 16.34 199 ILE A O 1
ATOM 1599 N N . LEU A 1 200 ? 66.812 34.031 -1.935 1 16.92 200 LEU A N 1
ATOM 1600 C CA . LEU A 1 200 ? 67.625 35.25 -1.955 1 16.92 200 LEU A CA 1
ATOM 1601 C C . LEU A 1 200 ? 66.812 36.406 -2.531 1 16.92 200 LEU A C 1
ATOM 1603 O O . LEU A 1 200 ? 66 36.219 -3.449 1 16.92 200 LEU A O 1
ATOM 1607 N N . MET B 1 1 ? 20.656 8.641 -20.875 1 33.47 1 MET B N 1
ATOM 1608 C CA . MET B 1 1 ? 19.828 9.094 -19.75 1 33.47 1 MET B CA 1
ATOM 1609 C C . MET B 1 1 ? 19.516 7.93 -18.812 1 33.47 1 MET B C 1
ATOM 1611 O O . MET B 1 1 ? 18.953 6.918 -19.234 1 33.47 1 MET B O 1
ATOM 1615 N N . ARG B 1 2 ? 20.438 7.539 -17.984 1 39.19 2 ARG B N 1
ATOM 1616 C CA . ARG B 1 2 ? 20.375 6.367 -17.109 1 39.19 2 ARG B CA 1
ATOM 1617 C C . ARG B 1 2 ? 19.016 6.273 -16.422 1 39.19 2 ARG B C 1
ATOM 1619 O O . ARG B 1 2 ? 18.609 7.199 -15.719 1 39.19 2 ARG B O 1
ATOM 1626 N N . ARG B 1 3 ? 18.125 5.578 -17.031 1 50.88 3 ARG B N 1
ATOM 1627 C CA . ARG B 1 3 ? 16.766 5.445 -16.484 1 50.88 3 ARG B CA 1
ATOM 1628 C C . ARG B 1 3 ? 16.812 4.949 -15.047 1 50.88 3 ARG B C 1
ATOM 1630 O O . ARG B 1 3 ? 17.578 4.043 -14.719 1 50.88 3 ARG B O 1
ATOM 1637 N N . GLU B 1 4 ? 16.656 5.727 -13.938 1 59.72 4 GLU B N 1
ATOM 1638 C CA . GLU B 1 4 ? 16.766 5.566 -12.484 1 59.72 4 GLU B CA 1
ATOM 1639 C C . GLU B 1 4 ? 15.773 4.527 -11.969 1 59.72 4 GLU B C 1
ATOM 1641 O O . GLU B 1 4 ? 14.75 4.266 -12.609 1 59.72 4 GLU B O 1
ATOM 1646 N N . ASP B 1 5 ? 16.297 3.633 -11.062 1 70.94 5 ASP B N 1
ATOM 1647 C CA . ASP B 1 5 ? 15.453 2.678 -10.352 1 70.94 5 ASP B CA 1
ATOM 1648 C C . ASP B 1 5 ? 14.195 3.352 -9.812 1 70.94 5 ASP B C 1
ATOM 1650 O O . ASP B 1 5 ? 14.242 4.504 -9.375 1 70.94 5 ASP B O 1
ATOM 1654 N N . LYS B 1 6 ? 13.117 2.664 -10.07 1 75.94 6 LYS B N 1
ATOM 1655 C CA . LYS B 1 6 ? 11.836 3.242 -9.664 1 75.94 6 LYS B CA 1
ATOM 1656 C C . LYS B 1 6 ? 11.188 2.42 -8.555 1 75.94 6 LYS B C 1
ATOM 1658 O O . LYS B 1 6 ? 10.977 1.215 -8.711 1 75.94 6 LYS B O 1
ATOM 1663 N N . VAL B 1 7 ? 11.023 3.09 -7.383 1 79.56 7 VAL B N 1
ATOM 1664 C CA . VAL B 1 7 ? 10.258 2.439 -6.328 1 79.56 7 VAL B CA 1
ATOM 1665 C C . VAL B 1 7 ? 8.805 2.27 -6.777 1 79.56 7 VAL B C 1
ATOM 1667 O O . VAL B 1 7 ? 8.203 3.201 -7.312 1 79.56 7 VAL B O 1
ATOM 1670 N N . GLN B 1 8 ? 8.273 1.08 -6.512 1 84.81 8 GLN B N 1
ATOM 1671 C CA . GLN B 1 8 ? 6.891 0.792 -6.867 1 84.81 8 GLN B CA 1
ATOM 1672 C C . GLN B 1 8 ? 6.008 0.696 -5.625 1 84.81 8 GLN B C 1
ATOM 1674 O O . GLN B 1 8 ? 5.586 -0.396 -5.242 1 84.81 8 GLN B O 1
ATOM 1679 N N . SER B 1 9 ? 5.66 1.811 -5.125 1 80.44 9 SER B N 1
ATOM 1680 C CA . SER B 1 9 ? 4.945 1.877 -3.855 1 80.44 9 SER B CA 1
ATOM 1681 C C . SER B 1 9 ? 3.529 1.321 -3.988 1 80.44 9 SER B C 1
ATOM 1683 O O . SER B 1 9 ? 2.926 0.899 -3 1 80.44 9 SER B O 1
ATOM 1685 N N . LYS B 1 10 ? 3.057 1.315 -5.207 1 82.19 10 LYS B N 1
ATOM 1686 C CA . LYS B 1 10 ? 1.699 0.825 -5.43 1 82.19 10 LYS B CA 1
ATOM 1687 C C . LYS B 1 10 ? 1.624 -0.688 -5.238 1 82.19 10 LYS B C 1
ATOM 1689 O O . LYS B 1 10 ? 0.535 -1.246 -5.094 1 82.19 10 LYS B O 1
ATOM 1694 N N . LEU B 1 11 ? 2.793 -1.318 -5.219 1 91.25 11 LEU B N 1
ATOM 1695 C CA . LEU B 1 11 ? 2.824 -2.771 -5.109 1 91.25 11 LEU B CA 1
ATOM 1696 C C . LEU B 1 11 ? 2.922 -3.205 -3.65 1 91.25 11 LEU B C 1
ATOM 1698 O O . LEU B 1 11 ? 3.119 -4.387 -3.359 1 91.25 11 LEU B O 1
ATOM 1702 N N . GLY B 1 12 ? 2.877 -2.32 -2.801 1 91.56 12 GLY B N 1
ATOM 1703 C CA . GLY B 1 12 ? 2.883 -2.66 -1.387 1 91.56 12 GLY B CA 1
ATOM 1704 C C . GLY B 1 12 ? 4.266 -2.602 -0.765 1 91.56 12 GLY B C 1
ATOM 1705 O O . GLY B 1 12 ? 5.207 -2.094 -1.377 1 91.56 12 GLY B O 1
ATOM 1706 N N . TRP B 1 13 ? 4.344 -3.035 0.46 1 90.56 13 TRP B N 1
ATOM 1707 C CA . TRP B 1 13 ? 5.555 -3.158 1.269 1 90.56 13 TRP B CA 1
ATOM 1708 C C . TRP B 1 13 ? 5.379 -4.223 2.348 1 90.56 13 TRP B C 1
ATOM 1710 O O . TRP B 1 13 ? 4.27 -4.699 2.586 1 90.56 13 TRP B O 1
ATOM 1720 N N . ALA B 1 14 ? 6.523 -4.578 2.934 1 93.44 14 ALA B N 1
ATOM 1721 C CA . ALA B 1 14 ? 6.441 -5.551 4.02 1 93.44 14 ALA B CA 1
ATOM 1722 C C . ALA B 1 14 ? 7.551 -5.332 5.039 1 93.44 14 ALA B C 1
ATOM 1724 O O . ALA B 1 14 ? 8.648 -4.898 4.688 1 93.44 14 ALA B O 1
ATOM 1725 N N . ASN B 1 15 ? 7.141 -5.504 6.219 1 90.19 15 ASN B N 1
ATOM 1726 C CA . ASN B 1 15 ? 8.117 -5.621 7.293 1 90.19 15 ASN B CA 1
ATOM 1727 C C . ASN B 1 15 ? 8.305 -7.074 7.727 1 90.19 15 ASN B C 1
ATOM 1729 O O . ASN B 1 15 ? 7.391 -7.676 8.297 1 90.19 15 ASN B O 1
ATOM 1733 N N . VAL B 1 16 ? 9.453 -7.578 7.414 1 91.75 16 VAL B N 1
ATOM 1734 C CA . VAL B 1 16 ? 9.766 -8.961 7.762 1 91.75 16 VAL B CA 1
ATOM 1735 C C . VAL B 1 16 ? 11.133 -9.023 8.445 1 91.75 16 VAL B C 1
ATOM 1737 O O . VAL B 1 16 ? 12.117 -8.484 7.938 1 91.75 16 VAL B O 1
ATOM 1740 N N . ASN B 1 17 ? 11.156 -9.68 9.602 1 86.19 17 ASN B N 1
ATOM 1741 C CA . ASN B 1 17 ? 12.391 -9.82 10.359 1 86.19 17 ASN B CA 1
ATOM 1742 C C . ASN B 1 17 ? 13.031 -8.469 10.648 1 86.19 17 ASN B C 1
ATOM 1744 O O . ASN B 1 17 ? 14.25 -8.32 10.562 1 86.19 17 ASN B O 1
ATOM 1748 N N . GLY B 1 18 ? 12.227 -7.492 10.812 1 82.38 18 GLY B N 1
ATOM 1749 C CA . GLY B 1 18 ? 12.711 -6.168 11.156 1 82.38 18 GLY B CA 1
ATOM 1750 C C . GLY B 1 18 ? 13.266 -5.402 9.969 1 82.38 18 GLY B C 1
ATOM 1751 O O . GLY B 1 18 ? 13.867 -4.34 10.133 1 82.38 18 GLY B O 1
ATOM 1752 N N . MET B 1 19 ? 13.109 -5.988 8.836 1 87.81 19 MET B N 1
ATOM 1753 C CA . MET B 1 19 ? 13.586 -5.352 7.613 1 87.81 19 MET B CA 1
ATOM 1754 C C . MET B 1 19 ? 12.422 -4.871 6.754 1 87.81 19 MET B C 1
ATOM 1756 O O . MET B 1 19 ? 11.391 -5.543 6.668 1 87.81 19 MET B O 1
ATOM 1760 N N . LEU B 1 20 ? 12.672 -3.748 6.078 1 88.56 20 LEU B N 1
ATOM 1761 C CA . LEU B 1 20 ? 11.688 -3.205 5.156 1 88.56 20 LEU B CA 1
ATOM 1762 C C . LEU B 1 20 ? 11.898 -3.754 3.748 1 88.56 20 LEU B C 1
ATOM 1764 O O . LEU B 1 20 ? 13.023 -3.752 3.24 1 88.56 20 LEU B O 1
ATOM 1768 N N . HIS B 1 21 ? 10.914 -4.309 3.188 1 91.62 21 HIS B N 1
ATOM 1769 C CA . HIS B 1 21 ? 10.938 -4.812 1.819 1 91.62 21 HIS B CA 1
ATOM 1770 C C . HIS B 1 21 ? 10.109 -3.93 0.893 1 91.62 21 HIS B C 1
ATOM 1772 O O . HIS B 1 21 ? 8.93 -3.676 1.159 1 91.62 21 HIS B O 1
ATOM 1778 N N . ILE B 1 22 ? 10.719 -3.541 -0.215 1 90.12 22 ILE B N 1
ATOM 1779 C CA . ILE B 1 22 ? 10.07 -2.596 -1.12 1 90.12 22 ILE B CA 1
ATOM 1780 C C . ILE B 1 22 ? 10.281 -3.037 -2.566 1 90.12 22 ILE B C 1
ATOM 1782 O O . ILE B 1 22 ? 11.414 -3.299 -2.98 1 90.12 22 ILE B O 1
ATOM 1786 N N . PRO B 1 23 ? 9.188 -3.117 -3.312 1 91.44 23 PRO B N 1
ATOM 1787 C CA . PRO B 1 23 ? 9.367 -3.406 -4.738 1 91.44 23 PRO B CA 1
ATOM 1788 C C . PRO B 1 23 ? 10.031 -2.262 -5.496 1 91.44 23 PRO B C 1
ATOM 1790 O O . PRO B 1 23 ? 9.664 -1.097 -5.309 1 91.44 23 PRO B O 1
ATOM 1793 N N . VAL B 1 24 ? 10.969 -2.709 -6.34 1 87.19 24 VAL B N 1
ATOM 1794 C CA . VAL B 1 24 ? 11.711 -1.726 -7.121 1 87.19 24 VAL B CA 1
ATOM 1795 C C . VAL B 1 24 ? 11.875 -2.219 -8.555 1 87.19 24 VAL B C 1
ATOM 1797 O O . VAL B 1 24 ? 12.133 -3.402 -8.789 1 87.19 24 VAL B O 1
ATOM 1800 N N . TYR B 1 25 ? 11.586 -1.326 -9.453 1 85.44 25 TYR B N 1
ATOM 1801 C CA . TYR B 1 25 ? 11.93 -1.577 -10.852 1 85.44 25 TYR B CA 1
ATOM 1802 C C . TYR B 1 25 ? 13.352 -1.112 -11.156 1 85.44 25 TYR B C 1
ATOM 1804 O O . TYR B 1 25 ? 13.625 0.09 -11.195 1 85.44 25 TYR B O 1
ATOM 1812 N N . LYS B 1 26 ? 14.172 -2.057 -11.406 1 78.12 26 LYS B N 1
ATOM 1813 C CA . LYS B 1 26 ? 15.586 -1.748 -11.602 1 78.12 26 LYS B CA 1
ATOM 1814 C C . LYS B 1 26 ? 15.93 -1.633 -13.078 1 78.12 26 LYS B C 1
ATOM 1816 O O . LYS B 1 26 ? 15.539 -2.488 -13.883 1 78.12 26 LYS B O 1
ATOM 1821 N N . HIS B 1 27 ? 16.453 -0.476 -13.438 1 71.88 27 HIS B N 1
ATOM 1822 C CA . HIS B 1 27 ? 16.922 -0.271 -14.805 1 71.88 27 HIS B CA 1
ATOM 1823 C C . HIS B 1 27 ? 18.422 -0.537 -14.914 1 71.88 27 HIS B C 1
ATOM 1825 O O . HIS B 1 27 ? 19.219 0.092 -14.219 1 71.88 27 HIS B O 1
ATOM 1831 N N . TYR B 1 28 ? 18.766 -1.572 -15.555 1 61.03 28 TYR B N 1
ATOM 1832 C CA . TYR B 1 28 ? 20.172 -1.89 -15.773 1 61.03 28 TYR B CA 1
ATOM 1833 C C . TYR B 1 28 ? 20.688 -1.212 -17.031 1 61.03 28 TYR B C 1
ATOM 1835 O O . TYR B 1 28 ? 19.906 -0.709 -17.844 1 61.03 28 TYR B O 1
ATOM 1843 N N . LEU B 1 29 ? 21.953 -0.949 -17.094 1 57.12 29 LEU B N 1
ATOM 1844 C CA . LEU B 1 29 ? 22.625 -0.351 -18.234 1 57.12 29 LEU B CA 1
ATOM 1845 C C . LEU B 1 29 ? 22.281 -1.098 -19.516 1 57.12 29 LEU B C 1
ATOM 1847 O O . LEU B 1 29 ? 22.172 -0.489 -20.578 1 57.12 29 LEU B O 1
ATOM 1851 N N . GLN B 1 30 ? 22.375 -2.26 -19.469 1 57.12 30 GLN B N 1
ATOM 1852 C CA . GLN B 1 30 ? 22.219 -2.992 -20.719 1 57.12 30 GLN B CA 1
ATOM 1853 C C . GLN B 1 30 ? 20.75 -3.305 -20.984 1 57.12 30 GLN B C 1
ATOM 1855 O O . GLN B 1 30 ? 20.422 -4.332 -21.594 1 57.12 30 GLN B O 1
ATOM 1860 N N . SER B 1 31 ? 19.891 -2.434 -20.75 1 58.81 31 SER B N 1
ATOM 1861 C CA . SER B 1 31 ? 18.484 -2.473 -21.125 1 58.81 31 SER B CA 1
ATOM 1862 C C . SER B 1 31 ? 17.734 -3.582 -20.375 1 58.81 31 SER B C 1
ATOM 1864 O O . SER B 1 31 ? 16.594 -3.906 -20.703 1 58.81 31 SER B O 1
ATOM 1866 N N . GLN B 1 32 ? 18.609 -4.234 -19.484 1 65 32 GLN B N 1
ATOM 1867 C CA . GLN B 1 32 ? 17.859 -5.23 -18.719 1 65 32 GLN B CA 1
ATOM 1868 C C . GLN B 1 32 ? 17.141 -4.59 -17.531 1 65 32 GLN B C 1
ATOM 1870 O O . GLN B 1 32 ? 17.703 -3.752 -16.844 1 65 32 GLN B O 1
ATOM 1875 N N . GLN B 1 33 ? 15.844 -4.668 -17.641 1 68.19 33 GLN B N 1
ATOM 1876 C CA . GLN B 1 33 ? 14.992 -4.191 -16.562 1 68.19 33 GLN B CA 1
ATOM 1877 C C . GLN B 1 33 ? 14.375 -5.359 -15.789 1 68.19 33 GLN B C 1
ATOM 1879 O O . GLN B 1 33 ? 14.016 -6.379 -16.391 1 68.19 33 GLN B O 1
ATOM 1884 N N . LYS B 1 34 ? 14.656 -5.184 -14.484 1 79.75 34 LYS B N 1
ATOM 1885 C CA . LYS B 1 34 ? 14.117 -6.281 -13.688 1 79.75 34 LYS B CA 1
ATOM 1886 C C . LYS B 1 34 ? 13.398 -5.754 -12.445 1 79.75 34 LYS B C 1
ATOM 1888 O O . LYS B 1 34 ? 13.852 -4.793 -11.82 1 79.75 34 LYS B O 1
ATOM 1893 N N . ASP B 1 35 ? 12.312 -6.422 -12.203 1 86.62 35 ASP B N 1
ATOM 1894 C CA . ASP B 1 35 ? 11.625 -6.168 -10.938 1 86.62 35 ASP B CA 1
ATOM 1895 C C . ASP B 1 35 ? 12.312 -6.895 -9.789 1 86.62 35 ASP B C 1
ATOM 1897 O O . ASP B 1 35 ? 12.555 -8.102 -9.867 1 86.62 35 ASP B O 1
ATOM 1901 N N . ILE B 1 36 ? 12.648 -6.078 -8.766 1 88.19 36 ILE B N 1
ATOM 1902 C CA . ILE B 1 36 ? 13.266 -6.672 -7.59 1 88.19 36 ILE B CA 1
ATOM 1903 C C . ILE B 1 36 ? 12.57 -6.164 -6.328 1 88.19 36 ILE B C 1
ATOM 1905 O O . ILE B 1 36 ? 11.742 -5.254 -6.395 1 88.19 36 ILE B O 1
ATOM 1909 N N . ILE B 1 37 ? 12.859 -6.832 -5.285 1 91.31 37 ILE B N 1
ATOM 1910 C CA . ILE B 1 37 ? 12.445 -6.363 -3.967 1 91.31 37 ILE B CA 1
ATOM 1911 C C . ILE B 1 37 ? 13.664 -5.887 -3.184 1 91.31 37 ILE B C 1
ATOM 1913 O O . ILE B 1 37 ? 14.555 -6.68 -2.859 1 91.31 37 ILE B O 1
ATOM 1917 N N . ALA B 1 38 ? 13.695 -4.625 -2.898 1 87.38 38 ALA B N 1
ATOM 1918 C CA . ALA B 1 38 ? 14.773 -4.062 -2.092 1 87.38 38 ALA B CA 1
ATOM 1919 C C . ALA B 1 38 ? 14.531 -4.305 -0.605 1 87.38 38 ALA B C 1
ATOM 1921 O O . ALA B 1 38 ? 13.398 -4.199 -0.126 1 87.38 38 ALA B O 1
ATOM 1922 N N . VAL B 1 39 ? 15.547 -4.707 0.087 1 88.31 39 VAL B N 1
ATOM 1923 C CA . VAL B 1 39 ? 15.5 -4.934 1.528 1 88.31 39 VAL B CA 1
ATOM 1924 C C . VAL B 1 39 ? 16.312 -3.852 2.246 1 88.31 39 VAL B C 1
ATOM 1926 O O . VAL B 1 39 ? 17.5 -3.672 1.972 1 88.31 39 VAL B O 1
ATOM 1929 N N . VAL B 1 40 ? 15.547 -3.148 3.143 1 82.25 40 VAL B N 1
ATOM 1930 C CA . VAL B 1 40 ? 16.188 -2.021 3.814 1 82.25 40 VAL B CA 1
ATOM 1931 C C . VAL B 1 40 ? 16.078 -2.195 5.328 1 82.25 40 VAL B C 1
ATOM 1933 O O . VAL B 1 40 ? 15.016 -2.549 5.844 1 82.25 40 VAL B O 1
ATOM 1936 N N . ASP B 1 41 ? 17.078 -2.076 5.98 1 75.75 41 ASP B N 1
ATOM 1937 C CA . ASP B 1 41 ? 17.016 -2.117 7.438 1 75.75 41 ASP B CA 1
ATOM 1938 C C . ASP B 1 41 ? 16.578 -0.773 8.008 1 75.75 41 ASP B C 1
ATOM 1940 O O . ASP B 1 41 ? 16.5 0.222 7.281 1 75.75 41 ASP B O 1
ATOM 1944 N N . MET B 1 42 ? 16.031 -0.763 9.195 1 64.25 42 MET B N 1
ATOM 1945 C CA . MET B 1 42 ? 15.5 0.435 9.836 1 64.25 42 MET B CA 1
ATOM 1946 C C . MET B 1 42 ? 16.562 1.522 9.93 1 64.25 42 MET B C 1
ATOM 1948 O O . MET B 1 42 ? 16.25 2.689 10.164 1 64.25 42 MET B O 1
ATOM 1952 N N . GLN B 1 43 ? 17.688 1.1 9.734 1 59.88 43 GLN B N 1
ATOM 1953 C CA . GLN B 1 43 ? 18.766 2.088 9.773 1 59.88 43 GLN B CA 1
ATOM 1954 C C . GLN B 1 43 ? 19.125 2.566 8.375 1 59.88 43 GLN B C 1
ATOM 1956 O O . GLN B 1 43 ? 20.031 3.385 8.203 1 59.88 43 GLN B O 1
ATOM 1961 N N . GLY B 1 44 ? 18.344 2.131 7.48 1 57.16 44 GLY B N 1
ATOM 1962 C CA . GLY B 1 44 ? 18.422 2.623 6.113 1 57.16 44 GLY B CA 1
ATOM 1963 C C . GLY B 1 44 ? 19.547 1.979 5.312 1 57.16 44 GLY B C 1
ATOM 1964 O O . GLY B 1 44 ? 19.922 2.473 4.246 1 57.16 44 GLY B O 1
ATOM 1965 N N . LYS B 1 45 ? 20.203 1.128 5.875 1 56.28 45 LYS B N 1
ATOM 1966 C CA . LYS B 1 45 ? 21.25 0.49 5.074 1 56.28 45 LYS B CA 1
ATOM 1967 C C . LYS B 1 45 ? 20.672 -0.648 4.234 1 56.28 45 LYS B C 1
ATOM 1969 O O . LYS B 1 45 ? 19.922 -1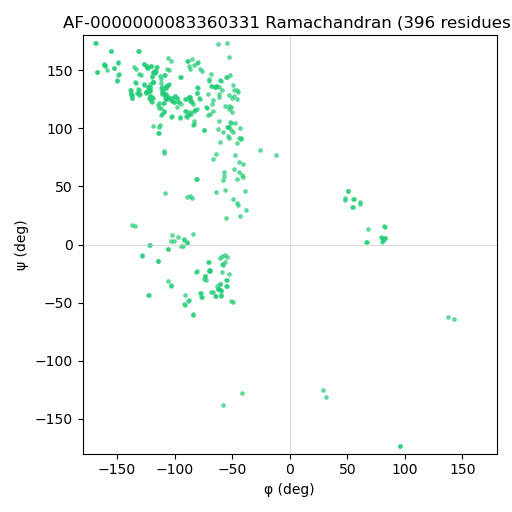.481 4.738 1 56.28 45 LYS B O 1
ATOM 1974 N N . LYS B 1 46 ? 20.531 -0.19 2.848 1 58.47 46 LYS B N 1
ATOM 1975 C CA . LYS B 1 46 ? 20.109 -1.23 1.917 1 58.47 46 LYS B CA 1
ATOM 1976 C C . LYS B 1 46 ? 21.016 -2.457 2.01 1 58.47 46 LYS B C 1
ATOM 1978 O O . LYS B 1 46 ? 22.234 -2.336 1.987 1 58.47 46 LYS B O 1
ATOM 1983 N N . ASN B 1 47 ? 20.516 -3.627 2.418 1 62 47 ASN B N 1
ATOM 1984 C CA . ASN B 1 47 ? 21.469 -4.719 2.555 1 62 47 ASN B CA 1
ATOM 1985 C C . ASN B 1 47 ? 21.328 -5.73 1.417 1 62 47 ASN B C 1
ATOM 1987 O O . ASN B 1 47 ? 22.328 -6.289 0.956 1 62 47 ASN B O 1
ATOM 1991 N N . MET B 1 48 ? 20.062 -5.859 0.927 1 76.44 4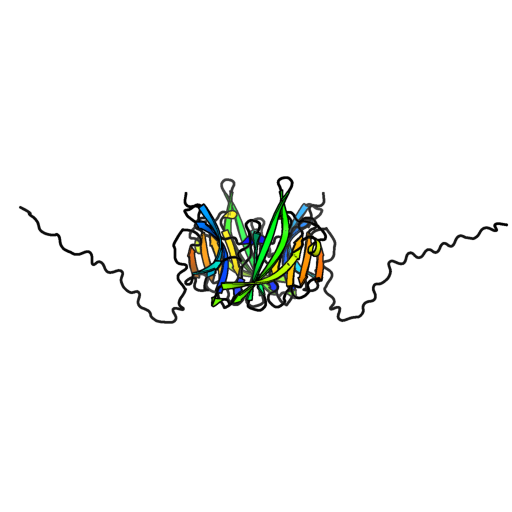8 MET B N 1
ATOM 1992 C CA . MET B 1 48 ? 19.906 -7.012 0.046 1 76.44 48 MET B CA 1
ATOM 1993 C C . MET B 1 48 ? 18.688 -6.836 -0.856 1 76.44 48 MET B C 1
ATOM 1995 O O . MET B 1 48 ? 17.938 -5.867 -0.716 1 76.44 48 MET B O 1
ATOM 1999 N N . ALA B 1 49 ? 18.844 -7.449 -2.016 1 84.62 49 ALA B N 1
ATOM 2000 C CA . ALA B 1 49 ? 17.688 -7.52 -2.908 1 84.62 49 ALA B CA 1
ATOM 2001 C C . ALA B 1 49 ? 17.188 -8.953 -3.051 1 84.62 49 ALA B C 1
ATOM 2003 O O . ALA B 1 49 ? 17.984 -9.898 -3.045 1 84.62 49 ALA B O 1
ATOM 2004 N N . ILE B 1 50 ? 16.016 -9.07 -3.045 1 89.94 50 ILE B N 1
ATOM 2005 C CA . ILE B 1 50 ? 15.367 -10.352 -3.32 1 89.94 50 ILE B CA 1
ATOM 2006 C C . ILE B 1 50 ? 14.719 -10.312 -4.703 1 89.94 50 ILE B C 1
ATOM 2008 O O . ILE B 1 50 ? 14.062 -9.328 -5.066 1 89.94 50 ILE B O 1
ATOM 2012 N N . HIS B 1 51 ? 14.938 -11.367 -5.445 1 89.56 51 HIS B N 1
ATOM 2013 C CA . HIS B 1 51 ? 14.32 -11.43 -6.766 1 89.56 51 HIS B CA 1
ATOM 2014 C C . HIS B 1 51 ? 12.844 -11.82 -6.656 1 89.56 51 HIS B C 1
ATOM 2016 O O . HIS B 1 51 ? 12.445 -12.516 -5.723 1 89.56 51 HIS B O 1
ATOM 2022 N N . TRP B 1 52 ? 12.18 -11.359 -7.582 1 90.06 52 TRP B N 1
ATOM 2023 C CA . TRP B 1 52 ? 10.828 -11.883 -7.723 1 90.06 52 TRP B CA 1
ATOM 2024 C C . TRP B 1 52 ? 10.852 -13.344 -8.172 1 90.06 52 TRP B C 1
ATOM 2026 O O . TRP B 1 52 ? 11.805 -13.781 -8.82 1 90.06 52 TRP B O 1
ATOM 2036 N N . PRO B 1 53 ? 9.859 -14.117 -7.691 1 89.44 53 PRO B N 1
ATOM 2037 C CA . PRO B 1 53 ? 9.852 -15.508 -8.148 1 89.44 53 PRO B CA 1
ATOM 2038 C C . PRO B 1 53 ? 9.914 -15.633 -9.672 1 89.44 53 PRO B C 1
ATOM 2040 O O . PRO B 1 53 ? 9.523 -14.703 -10.383 1 89.44 53 PRO B O 1
ATOM 2043 N N . ASP B 1 54 ? 10.562 -16.656 -10.078 1 71 54 ASP B N 1
ATOM 2044 C CA . ASP B 1 54 ? 10.789 -16.875 -11.5 1 71 54 ASP B CA 1
ATOM 2045 C C . ASP B 1 54 ? 9.5 -16.688 -12.297 1 71 54 ASP B C 1
ATOM 2047 O O . ASP B 1 54 ? 8.539 -17.438 -12.117 1 71 54 ASP B O 1
ATOM 2051 N N . MET B 1 55 ? 9.562 -15.562 -12.906 1 68.44 55 MET B N 1
ATOM 2052 C CA . MET B 1 55 ? 8.445 -15.094 -13.719 1 68.44 55 MET B CA 1
ATOM 2053 C C . MET B 1 55 ? 8.68 -15.398 -15.195 1 68.44 55 MET B C 1
ATOM 2055 O O . MET B 1 55 ? 9.812 -15.336 -15.672 1 68.44 55 MET B O 1
ATOM 2059 N N . ASN B 1 56 ? 7.836 -16.172 -15.766 1 76.12 56 ASN B N 1
ATOM 2060 C CA . ASN B 1 56 ? 7.918 -16.125 -17.219 1 76.12 56 ASN B CA 1
ATOM 2061 C C . ASN B 1 56 ? 7.605 -14.734 -17.766 1 76.12 56 ASN B C 1
ATOM 2063 O O . ASN B 1 56 ? 7.316 -13.812 -16.984 1 76.12 56 ASN B O 1
ATOM 2067 N N . GLU B 1 57 ? 7.785 -14.523 -19 1 77.44 57 GLU B N 1
ATOM 2068 C CA . GLU B 1 57 ? 7.617 -13.219 -19.641 1 77.44 57 GLU B CA 1
ATOM 2069 C C . GLU B 1 57 ? 6.188 -12.711 -19.484 1 77.44 57 GLU B C 1
ATOM 2071 O O . GLU B 1 57 ? 5.922 -11.523 -19.703 1 77.44 57 GLU B O 1
ATOM 2076 N N . PHE B 1 58 ? 5.352 -13.594 -19.047 1 84.94 58 PHE B N 1
ATOM 2077 C CA . PHE B 1 58 ? 3.947 -13.211 -18.969 1 84.94 58 PHE B CA 1
ATOM 2078 C C . PHE B 1 58 ? 3.551 -12.898 -17.531 1 84.94 58 PHE B C 1
ATOM 2080 O O . PHE B 1 58 ? 2.398 -12.555 -17.25 1 84.94 58 PHE B O 1
ATOM 2087 N N . ALA B 1 59 ? 4.516 -12.961 -16.703 1 88.56 59 ALA B N 1
ATOM 2088 C CA . ALA B 1 59 ? 4.219 -12.695 -15.305 1 88.56 59 ALA B CA 1
ATOM 2089 C C . ALA B 1 59 ? 4.707 -11.312 -14.891 1 88.56 59 ALA B C 1
ATOM 2091 O O . ALA B 1 59 ? 5.758 -10.852 -15.344 1 88.56 59 ALA B O 1
ATOM 2092 N N . ALA B 1 60 ? 3.898 -10.656 -14.148 1 90.06 60 ALA B N 1
ATOM 2093 C CA . ALA B 1 60 ? 4.266 -9.336 -13.648 1 90.06 60 ALA B CA 1
ATOM 2094 C C . ALA B 1 60 ? 4.027 -9.234 -12.148 1 90.06 60 ALA B C 1
ATOM 2096 O O . ALA B 1 60 ? 3.121 -9.875 -11.609 1 90.06 60 ALA B O 1
ATOM 2097 N N . PRO B 1 61 ? 4.902 -8.445 -11.516 1 93 61 PRO B N 1
ATOM 2098 C CA . PRO B 1 61 ? 4.648 -8.195 -10.094 1 93 61 PRO B CA 1
ATOM 2099 C C . PRO B 1 61 ? 3.305 -7.516 -9.844 1 93 61 PRO B C 1
ATOM 2101 O O . PRO B 1 61 ? 2.898 -6.641 -10.617 1 93 61 PRO B O 1
ATOM 2104 N N . VAL B 1 62 ? 2.67 -7.945 -8.758 1 93.38 62 VAL B N 1
ATOM 2105 C CA . VAL B 1 62 ? 1.367 -7.359 -8.461 1 93.38 62 VAL B CA 1
ATOM 2106 C C . VAL B 1 62 ? 1.386 -6.75 -7.059 1 93.38 62 VAL B C 1
ATOM 2108 O O . VAL B 1 62 ? 0.891 -5.641 -6.852 1 93.38 62 VAL B O 1
ATOM 2111 N N . PHE B 1 63 ? 1.987 -7.527 -6.121 1 95.88 63 PHE B N 1
ATOM 2112 C CA . PHE B 1 63 ? 1.865 -7.062 -4.746 1 95.88 63 PHE B CA 1
ATOM 2113 C C . PHE B 1 63 ? 2.816 -7.828 -3.83 1 95.88 63 PHE B C 1
ATOM 2115 O O . PHE B 1 63 ? 3.096 -9.008 -4.059 1 95.88 63 PHE B O 1
ATOM 2122 N N . ILE B 1 64 ? 3.293 -7.121 -2.781 1 96.75 64 ILE B N 1
ATOM 2123 C CA . ILE B 1 64 ? 3.994 -7.82 -1.712 1 96.75 64 ILE B CA 1
ATOM 2124 C C . ILE B 1 64 ? 3.355 -7.48 -0.366 1 96.75 64 ILE B C 1
ATOM 2126 O O . ILE B 1 64 ? 2.721 -6.438 -0.22 1 96.75 64 ILE B O 1
ATOM 2130 N N . GLY B 1 65 ? 3.516 -8.352 0.578 1 95 65 GLY B N 1
ATOM 2131 C CA . GLY B 1 65 ? 3.055 -8.172 1.945 1 95 65 GLY B CA 1
ATOM 2132 C C . GLY B 1 65 ? 3.6 -9.211 2.9 1 95 65 GLY B C 1
ATOM 2133 O O . GLY B 1 65 ? 4.371 -10.086 2.5 1 95 65 GLY B O 1
ATOM 2134 N N . GLN B 1 66 ? 3.314 -8.984 4.109 1 94.19 66 GLN B N 1
ATOM 2135 C CA . GLN B 1 66 ? 3.729 -9.938 5.141 1 94.19 66 GLN B CA 1
ATOM 2136 C C . GLN B 1 66 ? 2.525 -10.672 5.727 1 94.19 66 GLN B C 1
ATOM 2138 O O . GLN B 1 66 ? 1.472 -10.07 5.945 1 94.19 66 GLN B O 1
ATOM 2143 N N . SER B 1 67 ? 2.643 -11.969 5.812 1 93.12 67 SER B N 1
ATOM 2144 C CA . SER B 1 67 ? 1.657 -12.781 6.516 1 93.12 67 SER B CA 1
ATOM 2145 C C . SER B 1 67 ? 2.33 -13.844 7.375 1 93.12 67 SER B C 1
ATOM 2147 O O . SER B 1 67 ? 3.24 -14.539 6.918 1 93.12 67 SER B O 1
ATOM 2149 N N . GLN B 1 68 ? 1.968 -13.844 8.641 1 92.12 68 GLN B N 1
ATOM 2150 C CA . GLN B 1 68 ? 2.492 -14.812 9.602 1 92.12 68 GLN B CA 1
ATOM 2151 C C . GLN B 1 68 ? 4.016 -14.781 9.633 1 92.12 68 GLN B C 1
ATOM 2153 O O . GLN B 1 68 ? 4.668 -15.828 9.617 1 92.12 68 GLN B O 1
ATOM 2158 N N . GLY B 1 69 ? 4.559 -13.672 9.547 1 92.19 69 GLY B N 1
ATOM 2159 C CA . GLY B 1 69 ? 5.984 -13.453 9.727 1 92.19 69 GLY B CA 1
ATOM 2160 C C . GLY B 1 69 ? 6.797 -13.742 8.477 1 92.19 69 GLY B C 1
ATOM 2161 O O . GLY B 1 69 ? 8.031 -13.719 8.516 1 92.19 69 GLY B O 1
ATOM 2162 N N . ARG B 1 70 ? 6.133 -14.023 7.438 1 96.06 70 ARG B N 1
ATOM 2163 C CA . ARG B 1 70 ? 6.852 -14.336 6.207 1 96.06 70 ARG B CA 1
ATOM 2164 C C . ARG B 1 70 ? 6.473 -13.375 5.09 1 96.06 70 ARG B C 1
ATOM 2166 O O . ARG B 1 70 ? 5.363 -12.836 5.074 1 96.06 70 ARG B O 1
ATOM 2173 N N . LEU B 1 71 ? 7.422 -13.219 4.16 1 96.81 71 LEU B N 1
ATOM 2174 C CA . LEU B 1 71 ? 7.191 -12.359 3.002 1 96.81 71 LEU B CA 1
ATOM 2175 C C . LEU B 1 71 ? 6.379 -13.094 1.939 1 96.81 71 LEU B C 1
ATOM 2177 O O . LEU B 1 71 ? 6.66 -14.25 1.623 1 96.81 71 LEU B O 1
ATOM 2181 N N . HIS B 1 72 ? 5.391 -12.469 1.49 1 97.12 72 HIS B N 1
ATOM 2182 C CA . HIS B 1 72 ? 4.562 -12.977 0.405 1 97.12 72 HIS B CA 1
ATOM 2183 C C . HIS B 1 72 ? 4.621 -12.055 -0.812 1 97.12 72 HIS B C 1
ATOM 2185 O O . HIS B 1 72 ? 4.773 -10.844 -0.67 1 97.12 72 HIS B O 1
ATOM 2191 N N . CYS B 1 73 ? 4.508 -12.609 -1.937 1 96.5 73 CYS B N 1
ATOM 2192 C CA . CYS B 1 73 ? 4.352 -11.82 -3.154 1 96.5 73 CYS B CA 1
ATOM 2193 C C . CYS B 1 73 ? 3.266 -12.406 -4.047 1 96.5 73 CYS B C 1
ATOM 2195 O O . CYS B 1 73 ? 2.955 -13.602 -3.957 1 96.5 73 CYS B O 1
ATOM 2197 N N . ILE B 1 74 ? 2.666 -11.57 -4.82 1 95.94 74 ILE B N 1
ATOM 2198 C CA . ILE B 1 74 ? 1.647 -11.961 -5.789 1 95.94 74 ILE B CA 1
ATOM 2199 C C . ILE B 1 74 ? 2.105 -11.578 -7.199 1 95.94 74 ILE B C 1
ATOM 2201 O O . ILE B 1 74 ? 2.543 -10.453 -7.434 1 95.94 74 ILE B O 1
ATOM 2205 N N . THR B 1 75 ? 2.09 -12.539 -8.078 1 95.5 75 THR B N 1
ATOM 2206 C CA . THR B 1 75 ? 2.365 -12.289 -9.492 1 95.5 75 THR B CA 1
ATOM 2207 C C . THR B 1 75 ? 1.114 -12.523 -10.336 1 95.5 75 THR B C 1
ATOM 2209 O O . THR B 1 75 ? 0.292 -13.383 -10.016 1 95.5 75 THR B O 1
ATOM 2212 N N . GLY B 1 76 ? 1.005 -11.734 -11.32 1 94.88 76 GLY B N 1
ATOM 2213 C CA . GLY B 1 76 ? -0.106 -11.883 -12.25 1 94.88 76 GLY B CA 1
ATOM 2214 C C . GLY B 1 76 ? 0.319 -12.398 -13.609 1 94.88 76 GLY B C 1
ATOM 2215 O O . GLY B 1 76 ? 1.285 -11.906 -14.195 1 94.88 76 GLY B O 1
ATOM 2216 N N . HIS B 1 77 ? -0.372 -13.398 -14.031 1 94.19 77 HIS B N 1
ATOM 2217 C CA . HIS B 1 77 ? -0.168 -13.898 -15.383 1 94.19 77 HIS B CA 1
ATOM 2218 C C . HIS B 1 77 ? -0.987 -13.102 -16.391 1 94.19 77 HIS B C 1
ATOM 2220 O O . HIS B 1 77 ? -2.219 -13.094 -16.328 1 94.19 77 HIS B O 1
ATOM 2226 N N . LYS B 1 78 ? -0.223 -12.562 -17.281 1 92.25 78 LYS B N 1
ATOM 2227 C CA . LYS B 1 78 ? -0.866 -11.648 -18.219 1 92.25 78 LYS B CA 1
ATOM 2228 C C . LYS B 1 78 ? -1.034 -12.297 -19.594 1 92.25 78 LYS B C 1
ATOM 2230 O O . LYS B 1 78 ? -0.251 -13.172 -19.969 1 92.25 78 LYS B O 1
ATOM 2235 N N . LYS B 1 79 ? -2.021 -11.859 -20.203 1 89.75 79 LYS B N 1
ATOM 2236 C CA . LYS B 1 79 ? -2.295 -12.211 -21.594 1 89.75 79 LYS B CA 1
ATOM 2237 C C . LYS B 1 79 ? -2.746 -10.992 -22.391 1 89.75 79 LYS B C 1
ATOM 2239 O O . LYS B 1 79 ? -3.521 -10.172 -21.906 1 89.75 79 LYS B O 1
ATOM 2244 N N . GLN B 1 80 ? -2.162 -10.789 -23.484 1 89.69 80 GLN B N 1
ATOM 2245 C CA . GLN B 1 80 ? -2.592 -9.719 -24.375 1 89.69 80 GLN B CA 1
ATOM 2246 C C . GLN B 1 80 ? -3.783 -10.156 -25.219 1 89.69 80 GLN B C 1
ATOM 2248 O O . GLN B 1 80 ? -3.713 -11.164 -25.938 1 89.69 80 GLN B O 1
ATOM 2253 N N . GLU B 1 81 ? -4.832 -9.523 -25.016 1 83 81 GLU B N 1
ATOM 2254 C CA . GLU B 1 81 ? -6.027 -9.75 -25.812 1 83 81 GLU B CA 1
ATOM 2255 C C . GLU B 1 81 ? -6.625 -8.43 -26.297 1 83 81 GLU B C 1
ATOM 2257 O O . GLU B 1 81 ? -6.926 -7.543 -25.5 1 83 81 GLU B O 1
ATOM 2262 N N . ASP B 1 82 ? -6.965 -8.242 -27.656 1 81.69 82 ASP B N 1
ATOM 2263 C CA . ASP B 1 82 ? -7.633 -7.109 -28.281 1 81.69 82 ASP B CA 1
ATOM 2264 C C . ASP B 1 82 ? -7.004 -5.789 -27.828 1 81.69 82 ASP B C 1
ATOM 2266 O O . ASP B 1 82 ? -7.707 -4.867 -27.422 1 81.69 82 ASP B O 1
ATOM 2270 N N . HIS B 1 83 ? -5.746 -5.664 -27.688 1 84.56 83 HIS B N 1
ATOM 2271 C CA . HIS B 1 83 ? -4.977 -4.453 -27.422 1 84.56 83 HIS B CA 1
ATOM 2272 C C . HIS B 1 83 ? -5 -4.105 -25.938 1 84.56 83 HIS B C 1
ATOM 2274 O O . HIS B 1 83 ? -4.629 -2.994 -25.547 1 84.56 83 HIS B O 1
ATOM 2280 N N . ARG B 1 84 ? -5.598 -4.957 -25.234 1 87.25 84 ARG B N 1
ATOM 2281 C CA . ARG B 1 84 ? -5.562 -4.742 -23.797 1 87.25 84 ARG B CA 1
ATOM 2282 C C . ARG B 1 84 ? -4.82 -5.871 -23.094 1 87.25 84 ARG B C 1
ATOM 2284 O O . ARG B 1 84 ? -4.734 -6.988 -23.609 1 87.25 84 ARG B O 1
ATOM 2291 N N . VAL B 1 85 ? -4.254 -5.57 -21.984 1 89 85 VAL B N 1
ATOM 2292 C CA . VAL B 1 85 ? -3.568 -6.555 -21.156 1 89 85 VAL B CA 1
ATOM 2293 C C . VAL B 1 85 ? -4.5 -7.031 -20.047 1 89 85 VAL B C 1
ATOM 2295 O O . VAL B 1 85 ? -5.102 -6.219 -19.344 1 89 85 VAL B O 1
ATOM 2298 N N . HIS B 1 86 ? -4.633 -8.352 -20.016 1 91.88 86 HIS B N 1
ATOM 2299 C CA . HIS B 1 86 ? -5.504 -8.961 -19.016 1 91.88 86 HIS B CA 1
ATOM 2300 C C . HIS B 1 86 ? -4.715 -9.867 -18.078 1 91.88 86 HIS B C 1
ATOM 2302 O O . HIS B 1 86 ? -3.68 -10.414 -18.469 1 91.88 86 HIS B O 1
ATOM 2308 N N . ILE B 1 87 ? -5.215 -9.922 -16.906 1 92.06 87 ILE B N 1
ATOM 2309 C CA . ILE B 1 87 ? -4.715 -10.906 -15.945 1 92.06 87 ILE B CA 1
ATOM 2310 C C . ILE B 1 87 ? -5.656 -12.109 -15.906 1 92.06 87 ILE B C 1
ATOM 2312 O O . ILE B 1 87 ? -6.867 -11.953 -15.727 1 92.06 87 ILE B O 1
ATOM 2316 N N . ILE B 1 88 ? -5.105 -13.234 -16.062 1 92.69 88 ILE B N 1
ATOM 2317 C CA . ILE B 1 88 ? -5.93 -14.438 -16.094 1 92.69 88 ILE B CA 1
ATOM 2318 C C . ILE B 1 88 ? -5.828 -15.172 -14.773 1 92.69 88 ILE B C 1
ATOM 2320 O O . ILE B 1 88 ? -6.785 -15.828 -14.344 1 92.69 88 ILE B O 1
ATOM 2324 N N . GLU B 1 89 ? -4.645 -15.078 -14.234 1 93.31 89 GLU B N 1
ATOM 2325 C CA . GLU B 1 89 ? -4.371 -15.836 -13.016 1 93.31 89 GLU B CA 1
ATOM 2326 C C . GLU B 1 89 ? -3.352 -15.117 -12.141 1 93.31 89 GLU B C 1
ATOM 2328 O O . GLU B 1 89 ? -2.494 -14.391 -12.641 1 93.31 89 GLU B O 1
ATOM 2333 N N . LEU B 1 90 ? -3.596 -15.312 -10.828 1 93.62 90 LEU B N 1
ATOM 2334 C CA . LEU B 1 90 ? -2.637 -14.812 -9.859 1 93.62 90 LEU B CA 1
ATOM 2335 C C . LEU B 1 90 ? -1.913 -15.961 -9.156 1 93.62 90 LEU B C 1
ATOM 2337 O O . LEU B 1 90 ? -2.525 -16.984 -8.836 1 93.62 90 LEU B O 1
ATOM 2341 N N . SER B 1 91 ? -0.662 -15.805 -9.039 1 94.62 91 SER B N 1
ATOM 2342 C CA . SER B 1 91 ? 0.146 -16.719 -8.242 1 94.62 91 SER B CA 1
ATOM 2343 C C . SER B 1 91 ? 0.614 -16.078 -6.949 1 94.62 91 SER B C 1
ATOM 2345 O O . SER B 1 91 ? 1.196 -14.984 -6.973 1 94.62 91 SER B O 1
ATOM 2347 N N . ILE B 1 92 ? 0.324 -16.719 -5.863 1 95.06 92 ILE B N 1
ATOM 2348 C CA . ILE B 1 92 ? 0.746 -16.25 -4.547 1 95.06 92 ILE B CA 1
ATOM 2349 C C . ILE B 1 92 ? 1.942 -17.062 -4.066 1 95.06 92 ILE B C 1
ATOM 2351 O O . ILE B 1 92 ? 1.878 -18.297 -4.008 1 95.06 92 ILE B O 1
ATOM 2355 N N . TRP B 1 93 ? 2.988 -16.312 -3.721 1 95.62 93 TRP B N 1
ATOM 2356 C CA . TRP B 1 93 ? 4.242 -16.953 -3.32 1 95.62 93 TRP B CA 1
ATOM 2357 C C . TRP B 1 93 ? 4.605 -16.578 -1.886 1 95.62 93 TRP B C 1
ATOM 2359 O O . TRP B 1 93 ? 4.273 -15.484 -1.416 1 95.62 93 TRP B O 1
ATOM 2369 N N . VAL B 1 94 ? 5.262 -17.531 -1.214 1 96.62 94 VAL B N 1
ATOM 2370 C CA . VAL B 1 94 ? 5.809 -17.266 0.113 1 96.62 94 VAL B CA 1
ATOM 2371 C C . VAL B 1 94 ? 7.312 -17.516 0.109 1 96.62 94 VAL B C 1
ATOM 2373 O O . VAL B 1 94 ? 7.789 -18.484 -0.489 1 96.62 94 VAL B O 1
ATOM 2376 N N . LEU B 1 95 ? 7.996 -16.547 0.668 1 96.44 95 LEU B N 1
ATOM 2377 C CA . LEU B 1 95 ? 9.43 -16.75 0.833 1 96.44 95 LEU B CA 1
ATOM 2378 C C . LEU B 1 95 ? 9.719 -17.734 1.962 1 96.44 95 LEU B C 1
ATOM 2380 O O . LEU B 1 95 ? 9.781 -17.344 3.129 1 96.44 95 LEU B O 1
ATOM 2384 N N . GLU B 1 96 ? 9.945 -18.922 1.622 1 94.25 96 GLU B N 1
ATOM 2385 C CA . GLU B 1 96 ? 10.102 -20 2.604 1 94.25 96 GLU B CA 1
ATOM 2386 C C . GLU B 1 96 ? 11.477 -19.938 3.268 1 94.25 96 GLU B C 1
ATOM 2388 O O . GLU B 1 96 ? 11.594 -20.125 4.48 1 94.25 96 GLU B O 1
ATOM 2393 N N . ASP B 1 97 ? 12.469 -19.75 2.498 1 92.44 97 ASP B N 1
ATOM 2394 C CA . ASP B 1 97 ? 13.828 -19.594 3.014 1 92.44 97 ASP B CA 1
ATOM 2395 C C . ASP B 1 97 ? 14.344 -18.172 2.76 1 92.44 97 ASP B C 1
ATOM 2397 O O . ASP B 1 97 ? 14.797 -17.859 1.656 1 92.44 97 ASP B O 1
ATOM 2401 N N . TYR B 1 98 ? 14.312 -17.422 3.705 1 90 98 TYR B N 1
ATOM 2402 C CA . TYR B 1 98 ? 14.703 -16.016 3.613 1 90 98 TYR B CA 1
ATOM 2403 C C . TYR B 1 98 ? 16.188 -15.883 3.26 1 90 98 TYR B C 1
ATOM 2405 O O . TYR B 1 98 ? 16.547 -15.039 2.441 1 90 98 TYR B O 1
ATOM 2413 N N . GLY B 1 99 ? 17.047 -16.672 3.893 1 85.75 99 GLY B N 1
ATOM 2414 C CA . GLY B 1 99 ? 18.469 -16.609 3.635 1 85.75 99 GLY B CA 1
ATOM 2415 C C . GLY B 1 99 ? 18.844 -16.984 2.211 1 85.75 99 GLY B C 1
ATOM 2416 O O . GLY B 1 99 ? 19.656 -16.312 1.581 1 85.75 99 GLY B O 1
ATOM 2417 N N . ALA B 1 100 ? 18.125 -17.922 1.692 1 89.88 100 ALA B N 1
ATOM 2418 C CA . ALA B 1 100 ? 18.406 -18.406 0.343 1 89.88 100 ALA B CA 1
ATOM 2419 C C . ALA B 1 100 ? 17.547 -17.688 -0.688 1 89.88 100 ALA B C 1
ATOM 2421 O O . ALA B 1 100 ? 17.672 -17.922 -1.892 1 89.88 100 ALA B O 1
ATOM 2422 N N . ALA B 1 101 ? 16.688 -16.781 -0.201 1 87.88 101 ALA B N 1
ATOM 2423 C CA . ALA B 1 101 ? 15.758 -16.078 -1.077 1 87.88 101 ALA B CA 1
ATOM 2424 C C . ALA B 1 101 ? 14.992 -17.062 -1.96 1 87.88 101 ALA B C 1
ATOM 2426 O O . ALA B 1 101 ? 14.891 -16.859 -3.174 1 87.88 101 ALA B O 1
ATOM 2427 N N . GLN B 1 102 ? 14.484 -18.141 -1.41 1 93.12 102 GLN B N 1
ATOM 2428 C CA . GLN B 1 102 ? 13.758 -19.172 -2.143 1 93.12 102 GLN B CA 1
ATOM 2429 C C . GLN B 1 102 ? 12.25 -19.016 -1.979 1 93.12 102 GLN B C 1
ATOM 2431 O O . GLN B 1 102 ? 11.734 -19.047 -0.859 1 93.12 102 GLN B O 1
ATOM 2436 N N . TRP B 1 103 ? 11.688 -18.891 -3.105 1 95.31 103 TRP B N 1
ATOM 2437 C CA . TRP B 1 103 ? 10.234 -18.75 -3.125 1 95.31 103 TRP B CA 1
ATOM 2438 C C . TRP B 1 103 ? 9.555 -20.094 -3.346 1 95.31 103 TRP B C 1
ATOM 2440 O O . TRP B 1 103 ? 10.07 -20.938 -4.09 1 95.31 103 TRP B O 1
ATOM 2450 N N . VAL B 1 104 ? 8.406 -20.281 -2.689 1 95.44 104 VAL B N 1
ATOM 2451 C CA . VAL B 1 104 ? 7.539 -21.422 -2.926 1 95.44 104 VAL B CA 1
ATOM 2452 C C . VAL B 1 104 ? 6.145 -20.938 -3.318 1 95.44 104 VAL B C 1
ATOM 2454 O O . VAL B 1 104 ? 5.594 -20.031 -2.693 1 95.44 104 VAL B O 1
ATOM 2457 N N . LEU B 1 105 ? 5.633 -21.578 -4.316 1 94.44 105 LEU B N 1
ATOM 2458 C CA . LEU B 1 105 ? 4.266 -21.266 -4.727 1 94.44 105 LEU B CA 1
ATOM 2459 C C . LEU B 1 105 ? 3.26 -21.797 -3.715 1 94.44 105 LEU B C 1
ATOM 2461 O O . LEU B 1 105 ? 3.203 -23.016 -3.473 1 94.44 105 LEU B O 1
ATOM 2465 N N . LYS B 1 106 ? 2.555 -20.938 -3.133 1 92.5 106 LYS B N 1
ATOM 2466 C CA . LYS B 1 106 ? 1.559 -21.344 -2.143 1 92.5 106 LYS B CA 1
ATOM 2467 C C . LYS B 1 106 ? 0.22 -21.656 -2.805 1 92.5 106 LYS B C 1
ATOM 2469 O O . LYS B 1 106 ? -0.426 -22.641 -2.467 1 92.5 106 LYS B O 1
ATOM 2474 N N . GLN B 1 107 ? -0.21 -20.781 -3.646 1 91.88 107 GLN B N 1
ATOM 2475 C CA . GLN B 1 107 ? -1.512 -20.922 -4.289 1 91.88 107 GLN B CA 1
ATOM 2476 C C . GLN B 1 107 ? -1.538 -20.219 -5.645 1 91.88 107 GLN B C 1
ATOM 2478 O O . GLN B 1 107 ? -0.811 -19.25 -5.855 1 91.88 107 GLN B O 1
ATOM 2483 N N . SER B 1 108 ? -2.359 -20.734 -6.496 1 91.56 108 SER B N 1
ATOM 2484 C CA . SER B 1 108 ? -2.754 -20.062 -7.727 1 91.56 108 SER B CA 1
ATOM 2485 C C . SER B 1 108 ? -4.266 -19.875 -7.793 1 91.56 108 SER B C 1
ATOM 2487 O O . SER B 1 108 ? -5.023 -20.797 -7.508 1 91.56 108 SER B O 1
ATOM 2489 N N . VAL B 1 109 ? -4.578 -18.672 -8.117 1 91.69 109 VAL B N 1
ATOM 2490 C CA . VAL B 1 109 ? -6.012 -18.391 -8.148 1 91.69 109 VAL B CA 1
ATOM 2491 C C . VAL B 1 109 ? -6.375 -17.688 -9.453 1 91.69 109 VAL B C 1
ATOM 2493 O O . VAL B 1 109 ? -5.723 -16.719 -9.844 1 91.69 109 VAL B O 1
ATOM 2496 N N . SER B 1 110 ? -7.395 -18.156 -10.07 1 90.62 110 SER B N 1
ATOM 2497 C CA . SER B 1 110 ? -7.812 -17.562 -11.336 1 90.62 110 SER B CA 1
ATOM 2498 C C . SER B 1 110 ? -8.781 -16.391 -11.109 1 90.62 110 SER B C 1
ATOM 2500 O O . SER B 1 110 ? -9.414 -16.312 -10.055 1 90.62 110 SER B O 1
ATOM 2502 N N . CYS B 1 111 ? -8.844 -15.547 -12.102 1 89.44 111 CYS B N 1
ATOM 2503 C CA . CYS B 1 111 ? -9.828 -14.469 -12.07 1 89.44 111 CYS B CA 1
ATOM 2504 C C . CYS B 1 111 ? -11.242 -15.031 -12.008 1 89.44 111 CYS B C 1
ATOM 2506 O O . CYS B 1 111 ? -12.125 -14.43 -11.391 1 89.44 111 CYS B O 1
ATOM 2508 N N . LEU B 1 112 ? -11.406 -16.141 -12.656 1 88.06 112 LEU B N 1
ATOM 2509 C CA . LEU B 1 112 ? -12.711 -16.797 -12.617 1 88.06 112 LEU B CA 1
ATOM 2510 C C . LEU B 1 112 ? -13.102 -17.141 -11.18 1 88.06 112 LEU B C 1
ATOM 2512 O O . LEU B 1 112 ? -14.242 -16.906 -10.773 1 88.06 112 LEU B O 1
ATOM 2516 N N . GLN B 1 113 ? -12.227 -17.625 -10.453 1 86.81 113 GLN B N 1
ATOM 2517 C CA . GLN B 1 113 ? -12.469 -18 -9.062 1 86.81 113 GLN B CA 1
ATOM 2518 C C . GLN B 1 113 ? -12.703 -16.75 -8.195 1 86.81 113 GLN B C 1
ATOM 2520 O O . GLN B 1 113 ? -13.57 -16.766 -7.316 1 86.81 113 GLN B O 1
ATOM 2525 N N . LEU B 1 114 ? -11.953 -15.695 -8.406 1 87.31 114 LEU B N 1
ATOM 2526 C CA . LEU B 1 114 ? -12.016 -14.516 -7.555 1 87.31 114 LEU B CA 1
ATOM 2527 C C . LEU B 1 114 ? -13.25 -13.68 -7.875 1 87.31 114 LEU B C 1
ATOM 2529 O O . LEU B 1 114 ? -13.93 -13.195 -6.965 1 87.31 114 LEU B O 1
ATOM 2533 N N . PHE B 1 115 ? -13.5 -13.57 -9.188 1 86.06 115 PHE B N 1
ATOM 2534 C CA . PHE B 1 115 ? -14.453 -12.539 -9.578 1 86.06 115 PHE B CA 1
ATOM 2535 C C . PHE B 1 115 ? -15.539 -13.117 -10.484 1 86.06 115 PHE B C 1
ATOM 2537 O O . PHE B 1 115 ? -16.484 -12.422 -10.867 1 86.06 115 PHE B O 1
ATOM 2544 N N . GLY B 1 116 ? -15.359 -14.32 -10.914 1 85.38 116 GLY B N 1
ATOM 2545 C CA . GLY B 1 116 ? -16.328 -14.93 -11.812 1 85.38 116 GLY B CA 1
ATOM 2546 C C . GLY B 1 116 ? -16.125 -14.531 -13.266 1 85.38 116 GLY B C 1
ATOM 2547 O O . GLY B 1 116 ? -17.047 -14.633 -14.078 1 85.38 116 GLY B O 1
ATOM 2548 N N . GLU B 1 117 ? -14.961 -13.969 -13.539 1 87.38 117 GLU B N 1
ATOM 2549 C CA . GLU B 1 117 ? -14.602 -13.57 -14.898 1 87.38 117 GLU B CA 1
ATOM 2550 C C . GLU B 1 117 ? -13.359 -14.312 -15.375 1 87.38 117 GLU B C 1
ATOM 2552 O O . GLU B 1 117 ? -12.445 -14.578 -14.594 1 87.38 117 GLU B O 1
ATOM 2557 N N . ILE B 1 118 ? -13.312 -14.617 -16.594 1 87.62 118 ILE B N 1
ATOM 2558 C CA . ILE B 1 118 ? -12.211 -15.383 -17.172 1 87.62 118 ILE B CA 1
ATOM 2559 C C . ILE B 1 118 ? -10.906 -14.602 -17.016 1 87.62 118 ILE B C 1
ATOM 2561 O O . ILE B 1 118 ? -9.852 -15.195 -16.781 1 87.62 118 ILE B O 1
ATOM 2565 N N . SER B 1 119 ? -11.023 -13.289 -17.188 1 90.06 119 SER B N 1
ATOM 2566 C CA . SER B 1 119 ? -9.859 -12.422 -17.047 1 90.06 119 SER B CA 1
ATOM 2567 C C . SER B 1 119 ? -10.258 -11.039 -16.547 1 90.06 119 SER B C 1
ATOM 2569 O O . SER B 1 119 ? -11.43 -10.656 -16.625 1 90.06 119 SER B O 1
ATOM 2571 N N . CYS B 1 120 ? -9.281 -10.461 -15.992 1 87.62 120 CYS B N 1
ATOM 2572 C CA . CYS B 1 120 ? -9.453 -9.094 -15.508 1 87.62 120 CYS B CA 1
ATOM 2573 C C . CYS B 1 120 ? -8.461 -8.148 -16.172 1 87.62 120 CYS B C 1
ATOM 2575 O O . CYS B 1 120 ? -7.297 -8.508 -16.375 1 87.62 120 CYS B O 1
ATOM 2577 N N . GLY B 1 121 ? -9.039 -6.984 -16.578 1 87.38 121 GLY B N 1
ATOM 2578 C CA . GLY B 1 121 ? -8.07 -5.984 -16.984 1 87.38 121 GLY B CA 1
ATOM 2579 C C . GLY B 1 121 ? -7.023 -5.688 -15.93 1 87.38 121 GLY B C 1
ATOM 2580 O O . GLY B 1 121 ? -7.32 -5.715 -14.734 1 87.38 121 GLY B O 1
ATOM 2581 N N . VAL B 1 122 ? -5.836 -5.445 -16.328 1 82.5 122 VAL B N 1
ATOM 2582 C CA . VAL B 1 122 ? -4.746 -5.168 -15.406 1 82.5 122 VAL B CA 1
ATOM 2583 C C . VAL B 1 122 ? -5.133 -4.016 -14.477 1 82.5 122 VAL B C 1
ATOM 2585 O O . VAL B 1 122 ? -4.742 -3.988 -13.312 1 82.5 122 VAL B O 1
ATOM 2588 N N . ASP B 1 123 ? -5.953 -3.133 -15.031 1 81.25 123 ASP B N 1
ATOM 2589 C CA . ASP B 1 123 ? -6.348 -1.962 -14.258 1 81.25 123 ASP B CA 1
ATOM 2590 C C . ASP B 1 123 ? -7.613 -2.238 -13.445 1 81.25 123 ASP B C 1
ATOM 2592 O O . ASP B 1 123 ? -8.07 -1.384 -12.688 1 81.25 123 ASP B O 1
ATOM 2596 N N . ASP B 1 124 ? -8.094 -3.404 -13.523 1 84.06 124 ASP B N 1
ATOM 2597 C CA . ASP B 1 124 ? -9.383 -3.691 -12.891 1 84.06 124 ASP B CA 1
ATOM 2598 C C . ASP B 1 124 ? -9.195 -4.512 -11.617 1 84.06 124 ASP B C 1
ATOM 2600 O O . ASP B 1 124 ? -10.164 -4.793 -10.906 1 84.06 124 ASP B O 1
ATOM 2604 N N . LEU B 1 125 ? -8.023 -4.867 -11.352 1 87.06 125 LEU B N 1
ATOM 2605 C CA . LEU B 1 125 ? -7.738 -5.664 -10.164 1 87.06 125 LEU B CA 1
ATOM 2606 C C . LEU B 1 125 ? -6.738 -4.949 -9.258 1 87.06 125 LEU B C 1
ATOM 2608 O O . LEU B 1 125 ? -5.668 -4.535 -9.711 1 87.06 125 LEU B O 1
ATOM 2612 N N . ASP B 1 126 ? -7.176 -4.812 -8.031 1 88.19 126 ASP B N 1
ATOM 2613 C CA . ASP B 1 126 ? -6.281 -4.25 -7.027 1 88.19 126 ASP B CA 1
ATOM 2614 C C . ASP B 1 126 ? -6.141 -5.188 -5.828 1 88.19 126 ASP B C 1
ATOM 2616 O O . ASP B 1 126 ? -7.129 -5.734 -5.344 1 88.19 126 ASP B O 1
ATOM 2620 N N . VAL B 1 127 ? -4.953 -5.402 -5.473 1 91.31 127 VAL B N 1
ATOM 2621 C CA . VAL B 1 127 ? -4.723 -6.035 -4.176 1 91.31 127 VAL B CA 1
ATOM 2622 C C . VAL B 1 127 ? -4.688 -4.969 -3.084 1 91.31 127 VAL B C 1
ATOM 2624 O O . VAL B 1 127 ? -3.928 -4 -3.174 1 91.31 127 VAL B O 1
ATOM 2627 N N . VAL B 1 128 ? -5.465 -5.172 -2.129 1 87.69 128 VAL B N 1
ATOM 2628 C CA . VAL B 1 128 ? -5.578 -4.164 -1.077 1 87.69 128 VAL B CA 1
ATOM 2629 C C . VAL B 1 128 ? -4.586 -4.473 0.041 1 87.69 128 VAL B C 1
ATOM 2631 O O . VAL B 1 128 ? -3.832 -3.594 0.47 1 87.69 128 VAL B O 1
ATOM 2634 N N . ALA B 1 129 ? -4.68 -5.742 0.478 1 90.06 129 ALA B N 1
ATOM 2635 C CA . ALA B 1 129 ? -3.861 -6.102 1.632 1 90.06 129 ALA B CA 1
ATOM 2636 C C . ALA B 1 129 ? -3.701 -7.613 1.738 1 90.06 129 ALA B C 1
ATOM 2638 O O . ALA B 1 129 ? -4.504 -8.375 1.188 1 90.06 129 ALA B O 1
ATOM 2639 N N . ILE B 1 130 ? -2.67 -7.957 2.352 1 91.19 130 ILE B N 1
ATOM 2640 C CA . ILE B 1 130 ? -2.51 -9.297 2.904 1 91.19 130 ILE B CA 1
ATOM 2641 C C . ILE B 1 130 ? -2.598 -9.242 4.43 1 91.19 130 ILE B C 1
ATOM 2643 O O . ILE B 1 130 ? -1.887 -8.461 5.07 1 91.19 130 ILE B O 1
ATOM 2647 N N . HIS B 1 131 ? -3.48 -10.047 4.918 1 87.44 131 HIS B N 1
ATOM 2648 C CA . HIS B 1 131 ? -3.65 -10.023 6.367 1 87.44 131 HIS B CA 1
ATOM 2649 C C . HIS B 1 131 ? -2.379 -10.484 7.074 1 87.44 131 HIS B C 1
ATOM 2651 O O . HIS B 1 131 ? -1.794 -11.5 6.711 1 87.44 131 HIS B O 1
ATOM 2657 N N . PRO B 1 132 ? -2.012 -9.797 8.094 1 86.31 132 PRO B N 1
ATOM 2658 C CA . PRO B 1 132 ? -0.723 -10.109 8.711 1 86.31 132 PRO B CA 1
ATOM 2659 C C . PRO B 1 132 ? -0.751 -11.406 9.516 1 86.31 132 PRO B C 1
ATOM 2661 O O . PRO B 1 132 ? 0.276 -12.078 9.648 1 86.31 132 PRO B O 1
ATOM 2664 N N . ASP B 1 133 ? -1.907 -11.789 10.031 1 85.69 133 ASP B N 1
ATOM 2665 C CA . ASP B 1 133 ? -1.942 -12.914 10.961 1 85.69 133 ASP B CA 1
ATOM 2666 C C . ASP B 1 133 ? -2.713 -14.086 10.367 1 85.69 133 ASP B C 1
ATOM 2668 O O . ASP B 1 133 ? -2.693 -15.188 10.922 1 85.69 133 ASP B O 1
ATOM 2672 N N . ARG B 1 134 ? -3.396 -13.773 9.352 1 83.62 134 ARG B N 1
ATOM 2673 C CA . ARG B 1 134 ? -4.184 -14.82 8.711 1 83.62 134 ARG B CA 1
ATOM 2674 C C . ARG B 1 134 ? -3.826 -14.938 7.23 1 83.62 134 ARG B C 1
ATOM 2676 O O . ARG B 1 134 ? -3.408 -13.961 6.609 1 83.62 134 ARG B O 1
ATOM 2683 N N . ASN B 1 135 ? -4.016 -16.062 6.695 1 85.62 135 ASN B N 1
ATOM 2684 C CA . ASN B 1 135 ? -3.707 -16.328 5.293 1 85.62 135 ASN B CA 1
ATOM 2685 C C . ASN B 1 135 ? -4.816 -15.828 4.371 1 85.62 135 ASN B C 1
ATOM 2687 O O . ASN B 1 135 ? -5.359 -16.594 3.572 1 85.62 135 ASN B O 1
ATOM 2691 N N . LEU B 1 136 ? -5.074 -14.562 4.512 1 87.12 136 LEU B N 1
ATOM 2692 C CA . LEU B 1 136 ? -6.125 -13.922 3.725 1 87.12 136 LEU B CA 1
ATOM 2693 C C . LEU B 1 136 ? -5.547 -12.812 2.852 1 87.12 136 LEU B C 1
ATOM 2695 O O . LEU B 1 136 ? -4.688 -12.055 3.299 1 87.12 136 LEU B O 1
ATOM 2699 N N . VAL B 1 137 ? -6.027 -12.742 1.677 1 90.69 137 VAL B N 1
ATOM 2700 C CA . VAL B 1 137 ? -5.719 -11.648 0.764 1 90.69 137 VAL B CA 1
ATOM 2701 C C . VAL B 1 137 ? -6.996 -10.898 0.399 1 90.69 137 VAL B C 1
ATOM 2703 O O . VAL B 1 137 ? -8.039 -11.516 0.156 1 90.69 137 VAL B O 1
ATOM 2706 N N . PHE B 1 138 ? -6.883 -9.648 0.347 1 88.25 138 PHE B N 1
ATOM 2707 C CA . PHE B 1 138 ? -8.031 -8.82 0.012 1 88.25 138 PHE B CA 1
ATOM 2708 C C . PHE B 1 138 ? -7.855 -8.172 -1.359 1 88.25 138 PHE B C 1
ATOM 2710 O O . PHE B 1 138 ? -6.832 -7.547 -1.63 1 88.25 138 PHE B O 1
ATOM 2717 N N . PHE B 1 139 ? -8.898 -8.328 -2.168 1 89.5 139 PHE B N 1
ATOM 2718 C CA . PHE B 1 139 ? -8.898 -7.793 -3.525 1 89.5 139 PHE B CA 1
ATOM 2719 C C . PHE B 1 139 ? -10.086 -6.867 -3.748 1 89.5 139 PHE B C 1
ATOM 2721 O O . PHE B 1 139 ? -11.125 -7.016 -3.105 1 89.5 139 PHE B O 1
ATOM 2728 N N . VAL B 1 140 ? -9.82 -5.977 -4.637 1 86.5 140 VAL B N 1
ATOM 2729 C CA . VAL B 1 140 ? -10.93 -5.168 -5.125 1 86.5 140 VAL B CA 1
ATOM 2730 C C . VAL B 1 140 ? -11.07 -5.332 -6.637 1 86.5 140 VAL B C 1
ATOM 2732 O O . VAL B 1 140 ? -10.078 -5.254 -7.367 1 86.5 140 VAL B O 1
ATOM 2735 N N . HIS B 1 141 ? -12.203 -5.629 -6.945 1 84.44 141 HIS B N 1
ATOM 2736 C CA . HIS B 1 141 ? -12.547 -5.57 -8.367 1 84.44 141 HIS B CA 1
ATOM 2737 C C . HIS B 1 141 ? -13.102 -4.199 -8.742 1 84.44 141 HIS B C 1
ATOM 2739 O O . HIS B 1 141 ? -14.211 -3.844 -8.344 1 84.44 141 HIS B O 1
ATOM 2745 N N . ARG B 1 142 ? -12.391 -3.502 -9.57 1 78.38 142 ARG B N 1
ATOM 2746 C CA . ARG B 1 142 ? -12.688 -2.094 -9.812 1 78.38 142 ARG B CA 1
ATOM 2747 C C . ARG B 1 142 ? -13.953 -1.936 -10.648 1 78.38 142 ARG B C 1
ATOM 2749 O O . ARG B 1 142 ? -14.617 -0.901 -10.586 1 78.38 142 ARG B O 1
ATOM 2756 N N . TYR B 1 143 ? -14.172 -2.93 -11.484 1 73 143 TYR B N 1
ATOM 2757 C CA . TYR B 1 143 ? -15.352 -2.814 -12.344 1 73 143 TYR B CA 1
ATOM 2758 C C . TYR B 1 143 ? -16.625 -2.695 -11.508 1 73 143 TYR B C 1
ATOM 2760 O O . TYR B 1 143 ? -17.484 -1.866 -11.805 1 73 143 TYR B O 1
ATOM 2768 N N . ASN B 1 144 ? -16.75 -3.395 -10.469 1 70.5 144 ASN B N 1
ATOM 2769 C CA . ASN B 1 144 ? -17.953 -3.367 -9.641 1 70.5 144 ASN B CA 1
ATOM 2770 C C . ASN B 1 144 ? -17.625 -2.959 -8.203 1 70.5 144 ASN B C 1
ATOM 2772 O O . ASN B 1 144 ? -18.516 -2.951 -7.348 1 70.5 144 ASN B O 1
ATOM 2776 N N . TRP B 1 145 ? -16.375 -2.707 -7.879 1 74.69 145 TRP B N 1
ATOM 2777 C CA . TRP B 1 145 ? -15.883 -2.227 -6.586 1 74.69 145 TRP B CA 1
ATOM 2778 C C . TRP B 1 145 ? -16.203 -3.223 -5.48 1 74.69 145 TRP B C 1
ATOM 2780 O O . TRP B 1 145 ? -16.594 -2.828 -4.375 1 74.69 145 TRP B O 1
ATOM 2790 N N . LYS B 1 146 ? -16.141 -4.379 -5.871 1 76.06 146 LYS B N 1
ATOM 2791 C CA . LYS B 1 146 ? -16.359 -5.465 -4.922 1 76.06 146 LYS B CA 1
ATOM 2792 C C . LYS B 1 146 ?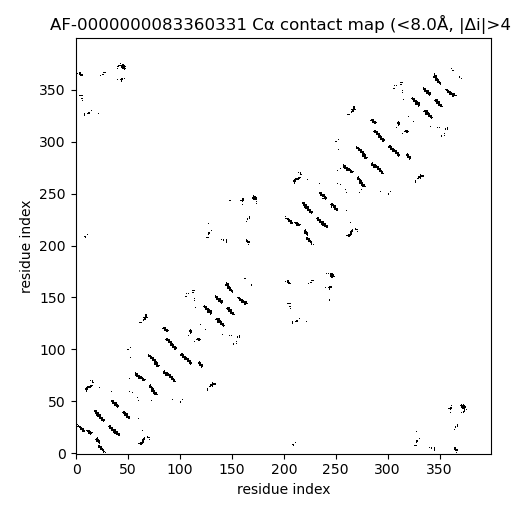 -15.062 -5.828 -4.199 1 76.06 146 LYS B C 1
ATOM 2794 O O . LYS B 1 146 ? -14.023 -6.027 -4.84 1 76.06 146 LYS B O 1
ATOM 2799 N N . LEU B 1 147 ? -15.211 -5.734 -2.922 1 82.5 147 LEU B N 1
ATOM 2800 C CA . LEU B 1 147 ? -14.109 -6.211 -2.096 1 82.5 147 LEU B CA 1
ATOM 2801 C C . LEU B 1 147 ? -14.242 -7.703 -1.813 1 82.5 147 LEU B C 1
ATOM 2803 O O . LEU B 1 147 ? -15.289 -8.164 -1.36 1 82.5 147 LEU B O 1
ATOM 2807 N N . VAL B 1 148 ? -13.195 -8.375 -2.117 1 83.62 148 VAL B N 1
ATOM 2808 C CA . VAL B 1 148 ? -13.219 -9.828 -1.972 1 83.62 148 VAL B CA 1
ATOM 2809 C C . VAL B 1 148 ? -12.039 -10.281 -1.116 1 83.62 148 VAL B C 1
ATOM 2811 O O . VAL B 1 148 ? -10.945 -9.727 -1.213 1 83.62 148 VAL B O 1
ATOM 2814 N N . SER B 1 149 ? -12.352 -11.188 -0.266 1 85.19 149 SER B N 1
ATOM 2815 C CA . SER B 1 149 ? -11.289 -11.828 0.5 1 85.19 149 SER B CA 1
ATOM 2816 C C . SER B 1 149 ? -11.031 -13.25 0.01 1 85.19 149 SER B C 1
ATOM 2818 O O . SER B 1 149 ? -11.969 -13.961 -0.358 1 85.19 149 SER B O 1
ATOM 2820 N N . TYR B 1 150 ? -9.82 -13.578 -0.104 1 88.12 150 TYR B N 1
ATOM 2821 C CA . TYR B 1 150 ? -9.406 -14.906 -0.533 1 88.12 150 TYR B CA 1
ATOM 2822 C C . TYR B 1 150 ? -8.57 -15.594 0.545 1 88.12 150 TYR B C 1
ATOM 2824 O O . TYR B 1 150 ? -7.562 -15.047 0.999 1 88.12 150 TYR B O 1
ATOM 2832 N N . ASP B 1 151 ? -9.031 -16.781 0.978 1 86 151 ASP B N 1
ATOM 2833 C CA . ASP B 1 151 ? -8.297 -17.594 1.942 1 86 151 ASP B CA 1
ATOM 2834 C C . ASP B 1 151 ? -7.273 -18.484 1.24 1 86 151 ASP B C 1
ATOM 2836 O O . ASP B 1 151 ? -7.648 -19.438 0.548 1 86 151 ASP B O 1
ATOM 2840 N N . MET B 1 152 ? -6.066 -18.203 1.471 1 83.94 152 MET B N 1
ATOM 2841 C CA . MET B 1 152 ? -5 -18.922 0.78 1 83.94 152 MET B CA 1
ATOM 2842 C C . MET B 1 152 ? -4.914 -20.359 1.256 1 83.94 152 MET B C 1
ATOM 2844 O O . MET B 1 152 ? -4.273 -21.203 0.613 1 83.94 152 MET B O 1
ATOM 2848 N N . ASP B 1 153 ? -5.406 -20.594 2.428 1 81.31 153 ASP B N 1
ATOM 2849 C CA . ASP B 1 153 ? -5.355 -21.969 2.951 1 81.31 153 ASP B CA 1
ATOM 2850 C C . ASP B 1 153 ? -6.484 -22.812 2.377 1 81.31 153 ASP B C 1
ATOM 2852 O O . ASP B 1 153 ? -6.426 -24.047 2.428 1 81.31 153 ASP B O 1
ATOM 2856 N N . SER B 1 154 ? -7.469 -22.031 1.972 1 75.06 154 SER B N 1
ATOM 2857 C CA . SER B 1 154 ? -8.602 -22.766 1.407 1 75.06 154 SER B CA 1
ATOM 2858 C C . SER B 1 154 ? -8.727 -22.516 -0.093 1 75.06 154 SER B C 1
ATOM 2860 O O . SER B 1 154 ? -8.516 -21.391 -0.561 1 75.06 154 SER B O 1
ATOM 2862 N N . GLU B 1 155 ? -8.484 -23.453 -0.964 1 65.75 155 GLU B N 1
ATOM 2863 C CA . GLU B 1 155 ? -8.477 -23.297 -2.414 1 65.75 155 GLU B CA 1
ATOM 2864 C C . GLU B 1 155 ? -9.797 -22.703 -2.91 1 65.75 155 GLU B C 1
ATOM 2866 O O . GLU B 1 155 ? -9.859 -22.141 -4.004 1 65.75 155 GLU B O 1
ATOM 2871 N N . ASP B 1 156 ? -10.711 -22.641 -2.109 1 62.75 156 ASP B N 1
ATOM 2872 C CA . ASP B 1 156 ? -11.992 -22.375 -2.758 1 62.75 156 ASP B CA 1
ATOM 2873 C C . ASP B 1 156 ? -12.766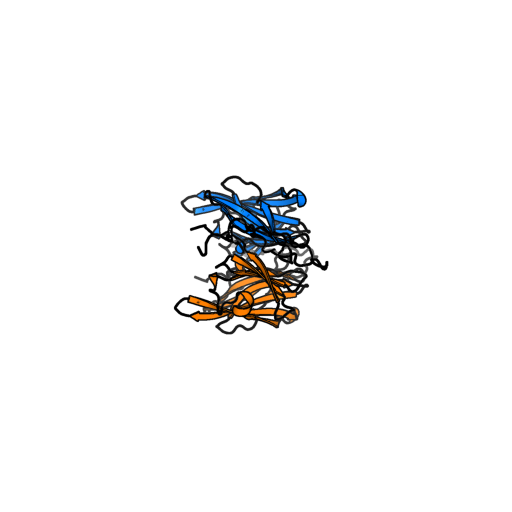 -21.297 -2.006 1 62.75 156 ASP B C 1
ATOM 2875 O O . ASP B 1 156 ? -13.898 -20.953 -2.375 1 62.75 156 ASP B O 1
ATOM 2879 N N . GLU B 1 157 ? -12.008 -20.672 -1.215 1 67.88 157 GLU B N 1
ATOM 2880 C CA . GLU B 1 157 ? -12.906 -19.812 -0.44 1 67.88 157 GLU B CA 1
ATOM 2881 C C . GLU B 1 157 ? -12.648 -18.344 -0.73 1 67.88 157 GLU B C 1
ATOM 2883 O O . GLU B 1 157 ? -11.594 -17.812 -0.371 1 67.88 157 GLU B O 1
ATOM 2888 N N . VAL B 1 158 ? -13.445 -17.875 -1.612 1 70.56 158 VAL B N 1
ATOM 2889 C CA . VAL B 1 158 ? -13.523 -16.453 -1.892 1 70.56 158 VAL B CA 1
ATOM 2890 C C . VAL B 1 158 ? -14.773 -15.859 -1.229 1 70.56 158 VAL B C 1
ATOM 2892 O O . VAL B 1 158 ? -15.859 -16.438 -1.322 1 70.56 158 VAL B O 1
ATOM 2895 N N . TYR B 1 159 ? -14.484 -14.898 -0.44 1 70.12 159 TYR B N 1
ATOM 2896 C CA . TYR B 1 159 ? -15.609 -14.266 0.241 1 70.12 159 TYR B CA 1
ATOM 2897 C C . TYR B 1 159 ? -15.789 -12.828 -0.235 1 70.12 159 TYR B C 1
ATOM 2899 O O . TYR B 1 159 ? -14.828 -12.062 -0.307 1 70.12 159 TYR B O 1
ATOM 2907 N N . ASP B 1 160 ? -16.984 -12.648 -0.732 1 66.06 160 ASP B N 1
ATOM 2908 C CA . ASP B 1 160 ? -17.359 -11.266 -1.002 1 66.06 160 ASP B CA 1
ATOM 2909 C C . ASP B 1 160 ? -17.594 -10.492 0.297 1 66.06 160 ASP B C 1
ATOM 2911 O O . ASP B 1 160 ? -18.453 -10.859 1.098 1 66.06 160 ASP B O 1
ATOM 2915 N N . LEU B 1 161 ? -16.781 -9.625 0.557 1 66.38 161 LEU B N 1
ATOM 2916 C CA . LEU B 1 161 ? -16.922 -8.891 1.811 1 66.38 161 LEU B CA 1
ATOM 2917 C C . LEU B 1 161 ? -17.906 -7.746 1.668 1 66.38 161 LEU B C 1
ATOM 2919 O O . LEU B 1 161 ? -18.891 -7.668 2.42 1 66.38 161 LEU B O 1
ATOM 2923 N N . CYS B 1 162 ? -17.641 -6.836 0.787 1 64.25 162 CYS B N 1
ATOM 2924 C CA . CYS B 1 162 ? -18.562 -5.727 0.578 1 64.25 162 CYS B CA 1
ATOM 2925 C C . CYS B 1 162 ? -18.328 -5.062 -0.772 1 64.25 162 CYS B C 1
ATOM 2927 O O . CYS B 1 162 ? -17.328 -5.336 -1.435 1 64.25 162 CYS B O 1
ATOM 2929 N N . THR B 1 163 ? -19.375 -4.465 -1.292 1 63.62 163 THR B N 1
ATOM 2930 C CA . THR B 1 163 ? -19.234 -3.586 -2.447 1 63.62 163 THR B CA 1
ATOM 2931 C C . THR B 1 163 ? -18.969 -2.152 -2.006 1 63.62 163 THR B C 1
ATOM 2933 O O . THR B 1 163 ? -19.703 -1.595 -1.191 1 63.62 163 THR B O 1
ATOM 2936 N N . LEU B 1 164 ? -17.625 -1.762 -2.301 1 59.41 164 LEU B N 1
ATOM 2937 C CA . LEU B 1 164 ? -17.219 -0.408 -1.95 1 59.41 164 LEU B CA 1
ATOM 2938 C C . LEU B 1 164 ? -17.641 0.585 -3.029 1 59.41 164 LEU B C 1
ATOM 2940 O O . LEU B 1 164 ? -17.391 0.362 -4.215 1 59.41 164 LEU B O 1
ATOM 2944 N N . GLY B 1 165 ? -18.766 1.494 -2.895 1 52.03 165 GLY B N 1
ATOM 2945 C CA . GLY B 1 165 ? -19.094 2.51 -3.877 1 52.03 165 GLY B CA 1
ATOM 2946 C C . GLY B 1 165 ? -20.594 2.689 -4.059 1 52.03 165 GLY B C 1
ATOM 2947 O O . GLY B 1 165 ? -21.047 3.77 -4.434 1 52.03 165 GLY B O 1
ATOM 2948 N N . HIS B 1 166 ? -21.203 1.524 -4.574 1 41.69 166 HIS B N 1
ATOM 2949 C CA . HIS B 1 166 ? -22.578 1.833 -4.98 1 41.69 166 HIS B CA 1
ATOM 2950 C C . HIS B 1 166 ? -23.344 2.52 -3.855 1 41.69 166 HIS B C 1
ATOM 2952 O O . HIS B 1 166 ? -23.484 1.963 -2.764 1 41.69 166 HIS B O 1
ATOM 2958 N N . GLY B 1 167 ? -23.672 3.857 -3.773 1 38.5 167 GLY B N 1
ATOM 2959 C CA . GLY B 1 167 ? -24.547 4.57 -2.852 1 38.5 167 GLY B CA 1
ATOM 2960 C C . GLY B 1 167 ? -24.594 3.943 -1.47 1 38.5 167 GLY B C 1
ATOM 2961 O O . GLY B 1 167 ? -23.812 3.035 -1.168 1 38.5 167 GLY B O 1
ATOM 2962 N N . GLY B 1 168 ? -25.953 3.67 -0.774 1 34.75 168 GLY B N 1
ATOM 2963 C CA . GLY B 1 168 ? -26.328 3.168 0.538 1 34.75 168 GLY B CA 1
ATOM 2964 C C . GLY B 1 168 ? -25.656 1.854 0.89 1 34.75 168 GLY B C 1
ATOM 2965 O O . GLY B 1 168 ? -25.984 1.229 1.897 1 34.75 168 GLY B O 1
ATOM 2966 N N . GLY B 1 169 ? -25.25 1.034 0.23 1 34.72 169 GLY B N 1
ATOM 2967 C CA . GLY B 1 169 ? -25.156 -0.246 0.913 1 34.72 169 GLY B CA 1
ATOM 2968 C C . GLY B 1 169 ? -24.219 -0.221 2.102 1 34.72 169 GLY B C 1
ATOM 2969 O O . GLY B 1 169 ? -23.344 0.638 2.184 1 34.72 169 GLY B O 1
ATOM 2970 N N . LEU B 1 170 ? -24.891 -0.687 3.195 1 31.56 170 LEU B N 1
ATOM 2971 C CA . LEU B 1 170 ? -24.5 -0.868 4.586 1 31.56 170 LEU B CA 1
ATOM 2972 C C . LEU B 1 170 ? -23.172 -1.606 4.684 1 31.56 170 LEU B C 1
ATOM 2974 O O . LEU B 1 170 ? -23 -2.682 4.098 1 31.56 170 LEU B O 1
ATOM 2978 N N . ILE B 1 171 ? -22.297 -0.966 4.805 1 33.94 171 ILE B N 1
ATOM 2979 C CA . ILE B 1 171 ? -21.188 -1.644 5.473 1 33.94 171 ILE B CA 1
ATOM 2980 C C . ILE B 1 171 ? -21.719 -2.488 6.625 1 33.94 171 ILE B C 1
ATOM 2982 O O . ILE B 1 171 ? -22.219 -1.952 7.621 1 33.94 171 ILE B O 1
ATOM 2986 N N . ILE B 1 172 ? -22.672 -3.553 6.402 1 28.98 172 ILE B N 1
ATOM 2987 C CA . ILE B 1 172 ? -23.156 -4.457 7.441 1 28.98 172 ILE B CA 1
ATOM 2988 C C . ILE B 1 172 ? -21.969 -5.043 8.203 1 28.98 172 ILE B C 1
ATOM 2990 O O . ILE B 1 172 ? -21.047 -5.598 7.605 1 28.98 172 ILE B O 1
ATOM 2994 N N . PRO B 1 173 ? -22.125 -4.82 9.562 1 26.52 173 PRO B N 1
ATOM 2995 C CA . PRO B 1 173 ? -21.141 -5.242 10.562 1 26.52 173 PRO B CA 1
ATOM 2996 C C . PRO B 1 173 ? -20.938 -6.754 10.602 1 26.52 173 PRO B C 1
ATOM 2998 O O . PRO B 1 173 ? -21.906 -7.512 10.523 1 26.52 173 PRO B O 1
ATOM 3001 N N . TYR B 1 174 ? -20.047 -7.184 10.195 1 29.92 174 TYR B N 1
ATOM 3002 C CA . TYR B 1 174 ? -19.859 -8.625 10.336 1 29.92 174 TYR B CA 1
ATOM 3003 C C . TYR B 1 174 ? -19.875 -9.039 11.797 1 29.92 174 TYR B C 1
ATOM 3005 O O . TYR B 1 174 ? -19.172 -8.453 12.625 1 29.92 174 TYR B O 1
ATOM 3013 N N . VAL B 1 175 ? -21.219 -9.547 12.312 1 25.48 175 VAL B N 1
ATOM 3014 C CA . VAL B 1 175 ? -21.266 -10.297 13.562 1 25.48 175 VAL B CA 1
ATOM 3015 C C . VAL B 1 175 ? -20.547 -11.633 13.391 1 25.48 175 VAL B C 1
ATOM 3017 O O . VAL B 1 175 ? -20.75 -12.328 12.398 1 25.48 175 VAL B O 1
ATOM 3020 N N . PRO B 1 176 ? -19.703 -11.797 14.172 1 26.02 176 PRO B N 1
ATOM 3021 C CA . PRO B 1 176 ? -19.141 -13.141 14.266 1 26.02 176 PRO B CA 1
ATOM 3022 C C . PRO B 1 176 ? -20.203 -14.234 14.297 1 26.02 176 PRO B C 1
ATOM 3024 O O . PRO B 1 176 ? -21.109 -14.195 15.133 1 26.02 176 PRO B O 1
ATOM 3027 N N . TYR B 1 177 ? -20.75 -14.812 13.102 1 25.39 177 TYR B N 1
ATOM 3028 C CA . TYR B 1 177 ? -21.578 -15.992 13.328 1 25.39 177 TYR B CA 1
ATOM 3029 C C . TYR B 1 177 ? -20.797 -17.062 14.086 1 25.39 177 TYR B C 1
ATOM 3031 O O . TYR B 1 177 ? -20.266 -18 13.477 1 25.39 177 TYR B O 1
ATOM 3039 N N . PHE B 1 178 ? -20.125 -17.062 15.008 1 26.55 178 PHE B N 1
ATOM 3040 C CA . PHE B 1 178 ? -20.141 -18.406 15.57 1 26.55 178 PHE B CA 1
ATOM 3041 C C . PHE B 1 178 ? -21.547 -18.828 15.953 1 26.55 178 PHE B C 1
ATOM 3043 O O . PHE B 1 178 ? -21.75 -19.875 16.562 1 26.55 178 PHE B O 1
ATOM 3050 N N . VAL B 1 179 ? -22.672 -17.984 16.266 1 26.67 179 VAL B N 1
ATOM 3051 C CA . VAL B 1 179 ? -23.891 -18.656 16.688 1 26.67 179 VAL B CA 1
ATOM 3052 C C . VAL B 1 179 ? -24.672 -19.125 15.453 1 26.67 179 VAL B C 1
ATOM 3054 O O . VAL B 1 179 ? -24.531 -18.562 14.367 1 26.67 179 VAL B O 1
ATOM 3057 N N . GLU B 1 180 ? -25.625 -20.297 15.508 1 27.91 180 GLU B N 1
ATOM 3058 C CA . GLU B 1 180 ? -26.734 -20.906 14.789 1 27.91 180 GLU B CA 1
ATOM 3059 C C . GLU B 1 180 ? -27.734 -19.844 14.312 1 27.91 180 GLU B C 1
ATOM 3061 O O . GLU B 1 180 ? -28.688 -19.516 15.023 1 27.91 180 GLU B O 1
ATOM 3066 N N . VAL B 1 181 ? -27.469 -18.594 14.094 1 25.92 181 VAL B N 1
ATOM 3067 C CA . VAL B 1 181 ? -28.734 -17.891 13.891 1 25.92 181 VAL B CA 1
ATOM 3068 C C . VAL B 1 181 ? -29.375 -18.375 12.586 1 25.92 181 VAL B C 1
ATOM 3070 O O . VAL B 1 181 ? -28.734 -18.344 11.531 1 25.92 181 VAL B O 1
ATOM 3073 N N . PRO B 1 182 ? -30.641 -18.953 12.633 1 24 182 PRO B N 1
ATOM 3074 C CA . PRO B 1 182 ? -31.578 -19.266 11.547 1 24 182 PRO B CA 1
ATOM 3075 C C . PRO B 1 182 ? -31.734 -18.125 10.555 1 24 182 PRO B C 1
ATOM 3077 O O . PRO B 1 182 ? -31.703 -16.953 10.945 1 24 182 PRO B O 1
ATOM 3080 N N . VAL B 1 183 ? -31.547 -18.359 9.438 1 24.11 183 VAL B N 1
ATOM 3081 C CA . VAL B 1 183 ? -31.922 -17.672 8.211 1 24.11 183 VAL B CA 1
ATOM 3082 C C . VAL B 1 183 ? -33.375 -17.219 8.305 1 24.11 183 VAL B C 1
ATOM 3084 O O . VAL B 1 183 ? -34.281 -18.047 8.336 1 24.11 183 VAL B O 1
ATOM 3087 N N . LEU B 1 184 ? -33.875 -16.328 9.227 1 21.47 184 LEU B N 1
ATOM 3088 C CA . LEU B 1 184 ? -35.281 -15.984 9.086 1 21.47 184 LEU B CA 1
ATOM 3089 C C . LEU B 1 184 ? -35.625 -15.602 7.648 1 21.47 184 LEU B C 1
ATOM 3091 O O . LEU B 1 184 ? -34.812 -14.938 6.98 1 21.47 184 LEU B O 1
ATOM 3095 N N . SER B 1 185 ? -36.844 -16.109 7.098 1 19.95 185 SER B N 1
ATOM 3096 C CA . SER B 1 185 ? -37.781 -16.172 6 1 19.95 185 SER B CA 1
ATOM 3097 C C . SER B 1 185 ? -38.219 -14.773 5.551 1 19.95 185 SER B C 1
ATOM 3099 O O . SER B 1 185 ? -38.625 -13.953 6.367 1 19.95 185 SER B O 1
ATOM 3101 N N . CYS B 1 186 ? -37.719 -14.297 4.57 1 21.34 186 CYS B N 1
ATOM 3102 C CA . CYS B 1 186 ? -38.438 -13.547 3.537 1 21.34 186 CYS B CA 1
ATOM 3103 C C . CYS B 1 186 ? -39.781 -14.188 3.223 1 21.34 186 CYS B C 1
ATOM 3105 O O . CYS B 1 186 ? -39.844 -15.203 2.521 1 21.34 186 CYS B O 1
ATOM 3107 N N . GLY B 1 187 ? -40.844 -14.164 4.195 1 20.5 187 GLY B N 1
ATOM 3108 C CA . GLY B 1 187 ? -42.25 -14.391 4 1 20.5 187 GLY B CA 1
ATOM 3109 C C . GLY B 1 187 ? -42.875 -13.531 2.908 1 20.5 187 GLY B C 1
ATOM 3110 O O . GLY B 1 187 ? -42.594 -12.328 2.844 1 20.5 187 GLY B O 1
ATOM 3111 N N . ALA B 1 188 ? -43.594 -14.109 1.96 1 22.11 188 ALA B N 1
ATOM 3112 C CA . ALA B 1 188 ? -44.75 -14.062 1.036 1 22.11 188 ALA B CA 1
ATOM 3113 C C . ALA B 1 188 ? -46 -13.602 1.746 1 22.11 188 ALA B C 1
ATOM 3115 O O . ALA B 1 188 ? -47.094 -13.664 1.177 1 22.11 188 ALA B O 1
ATOM 3116 N N . SER B 1 189 ? -46.188 -12.766 2.656 1 20.81 189 SER B N 1
ATOM 3117 C CA . SER B 1 189 ? -47.625 -12.547 2.725 1 20.81 189 SER B CA 1
ATOM 3118 C C . SER B 1 189 ? -48.062 -11.516 1.697 1 20.81 189 SER B C 1
ATOM 3120 O O . SER B 1 189 ? -49.25 -11.156 1.648 1 20.81 189 SER B O 1
ATOM 3122 N N . THR B 1 190 ? -47.781 -10.695 0.58 1 21.84 190 THR B N 1
ATOM 3123 C CA . THR B 1 190 ? -48.969 -9.859 0.296 1 21.84 190 THR B CA 1
ATOM 3124 C C . THR B 1 190 ? -50.125 -10.703 -0.173 1 21.84 190 THR B C 1
ATOM 3126 O O . THR B 1 190 ? -50.125 -11.211 -1.299 1 21.84 190 THR B O 1
ATOM 3129 N N . ASP B 1 191 ? -50.812 -11.453 0.563 1 20.45 191 ASP B N 1
ATOM 3130 C CA . ASP B 1 191 ? -52.219 -11.852 0.396 1 20.45 191 ASP B CA 1
ATOM 3131 C C . ASP B 1 191 ? -53.125 -10.633 0.291 1 20.45 191 ASP B C 1
ATOM 3133 O O . ASP B 1 191 ? -54.375 -10.766 0.327 1 20.45 191 ASP B O 1
ATOM 3137 N N . PHE B 1 192 ? -53.531 -9.422 0.552 1 23.55 192 PHE B N 1
ATOM 3138 C CA . PHE B 1 192 ? -54.906 -9.539 1.065 1 23.55 192 PHE B CA 1
ATOM 3139 C C . PHE B 1 192 ? -55.875 -9.945 -0.042 1 23.55 192 PHE B C 1
ATOM 3141 O O . PHE B 1 192 ? -55.719 -9.516 -1.188 1 23.55 192 PHE B O 1
ATOM 3148 N N . GLN B 1 193 ? -56.844 -10.656 -0.225 1 19.67 193 GLN B N 1
ATOM 3149 C CA . GLN B 1 193 ? -57.375 -11.289 -1.431 1 19.67 193 GLN B CA 1
ATOM 3150 C C . GLN B 1 193 ? -57.625 -10.258 -2.525 1 19.67 193 GLN B C 1
ATOM 3152 O O . GLN B 1 193 ? -57.594 -10.586 -3.713 1 19.67 193 GLN B O 1
ATOM 3157 N N . GLU B 1 194 ? -57.531 -9.219 -3.162 1 22.83 194 GLU B N 1
ATOM 3158 C CA . GLU B 1 194 ? -58.875 -8.93 -3.707 1 22.83 194 GLU B CA 1
ATOM 3159 C C . GLU B 1 194 ? -59.312 -10.008 -4.695 1 22.83 194 GLU B C 1
ATOM 3161 O O . GLU B 1 194 ? -58.875 -10 -5.855 1 22.83 194 GLU B O 1
ATOM 3166 N N . GLY B 1 195 ? -59.188 -11.391 -4.5 1 19.78 195 GLY B N 1
ATOM 3167 C CA . GLY B 1 195 ? -59.906 -12.297 -5.367 1 19.78 195 GLY B CA 1
ATOM 3168 C C . GLY B 1 195 ? -61.312 -11.836 -5.66 1 19.78 195 GLY B C 1
ATOM 3169 O O . GLY B 1 195 ? -61.719 -11.734 -6.824 1 19.78 195 GLY B O 1
ATOM 3170 N N . GLN B 1 196 ? -62.625 -12.398 -5.586 1 18.34 196 GLN B N 1
ATOM 3171 C CA . GLN B 1 196 ? -63.281 -13.195 -6.602 1 18.34 196 GLN B CA 1
ATOM 3172 C C . GLN B 1 196 ? -64.062 -12.305 -7.594 1 18.34 196 GLN B C 1
ATOM 3174 O O . GLN B 1 196 ? -65.25 -12.227 -7.562 1 18.34 196 GLN B O 1
ATOM 3179 N N . PRO B 1 197 ? -63.781 -11.133 -8.172 1 20.41 197 PRO B N 1
ATOM 3180 C CA . PRO B 1 197 ? -65.125 -11.102 -8.75 1 20.41 197 PRO B CA 1
ATOM 3181 C C . PRO B 1 197 ? -65.438 -12.312 -9.633 1 20.41 197 PRO B C 1
ATOM 3183 O O . PRO B 1 197 ? -64.5 -13.07 -9.969 1 20.41 197 PRO B O 1
ATOM 3186 N N . ARG B 1 198 ? -66.125 -12.156 -10.859 1 17.91 198 ARG B N 1
ATOM 3187 C CA . ARG B 1 198 ? -67.312 -12.523 -11.586 1 17.91 198 ARG B CA 1
ATOM 3188 C C . ARG B 1 198 ? -67 -13.5 -12.711 1 17.91 198 ARG B C 1
ATOM 3190 O O . ARG B 1 198 ? -66.312 -13.156 -13.656 1 17.91 198 ARG B O 1
ATOM 3197 N N . ILE B 1 199 ? -66.188 -14.648 -12.766 1 17.41 199 ILE B N 1
ATOM 3198 C CA . ILE B 1 199 ? -66.875 -15.438 -13.75 1 17.41 199 ILE B CA 1
ATOM 3199 C C . ILE B 1 199 ? -68.312 -15.648 -13.289 1 17.41 199 ILE B C 1
ATOM 3201 O O . ILE B 1 199 ? -68.562 -16.344 -12.305 1 17.41 199 ILE B O 1
ATOM 3205 N N . LEU B 1 200 ? -68.938 -14.086 -13.25 1 17.22 200 LEU B N 1
ATOM 3206 C CA . LEU B 1 200 ? -69.938 -13.828 -14.258 1 17.22 200 LEU B CA 1
ATOM 3207 C C . LEU B 1 200 ? -69.312 -13.273 -15.531 1 17.22 200 LEU B C 1
ATOM 3209 O O . LEU B 1 200 ? -68.438 -12.453 -15.469 1 17.22 200 LEU B O 1
#

InterPro domains:
  IPR055290 F-box protein At3g26010-like [PTHR35546] (14-159)

Radius of gyration: 25.84 Å; Cα contacts (8 Å, |Δi|>4): 920; chains: 2; bounding box: 138×58×48 Å

Foldseek 3Di:
DQPDKAWDPQQDWEQAPQWIWTWIWDQDPVRDIFIWIWIAHPVRPDTDIAHDPDDPPQKDWAHWYAAPRWIKTKIFGWDDDPNFIKTFKIWMWTQPDPVVSDIDTQDMDGCCLAPVDRIGGPVQKHWDHQDHYFQKTWMAGNVQRWIWIDHSVDRRDIDGDDRDDDPDDDPDDDDPPPDPDPPDDPDPPPPPPPPDDPPD/DQPDKDWDPQQDWEQAPQWIWTWIWDQDPVRDIFIWIWIAHPVGPGDDIAHDPDDDPQKDWAHWYAAPRWIKTKIFGWDDDPNFIKTFKIWMWTQPDPVVSDIDTQDMDTCCLAPVDRIGGPVQKHWDHQDHYFQKTWMAGNVQRWIWIDHSVDRRDIDGQDRDDDPDDDNPDDDPPPDPDDPDDPDPPPDPDPDDDDVD

Secondary structure (DSSP, 8-state):
-----EE-GGGB-EEETTEEEEEEEEE-TTS-EEEEEEEEETTS--EEEEEPP---TTEEEEEEEEETTEEEEEEEEEEEETTEEEEEEEEEEEEEETTTTEEEEEEEEEHHHHHSSS-EEGGGEEEEEE-SSSSEEEEEETTTTEEEEEETTSSS-EEEEEESSSTT----------S---------------------/-----EE-GGGB-EEETTEEEEEEEEE-TTS-EEEEEEEEETT--EEEEEEPP---TTEEEEEEEEETTEEEEEEEEEEEETTEEEEEEEEEEEEEETTTTEEEEEEEEEHHHHHSSS-EEGGGEEEEEE-SSSSEEEEEETTTTEEEEEETTSTT-EEEEEESSSTT--------TTS---------------------

Organism: Setaria viridis (NCBI:txid4556)

pLDDT: mean 72.81, std 24.88, range [16.34, 97.12]

Nearest PDB structures (foldseek):
  8ptx-assembly1_A  TM=5.788E-01  e=5.807E-03  Homo sapiens
  8pty-assembly1_A  TM=5.865E-01  e=1.350E-02  Homo sapiens
  5grs-assembly1_A  TM=4.253E-01  e=1.303E-01  Schizosaccharomyces pombe 972h-
  4imn-assembly1_A  TM=3.237E-01  e=1.917E+00  Homo sapiens
  2rq0-assembly1_A  TM=3.740E-01  e=7.551E+00  Mus musculus